Protein AF-A0A6C0AHC2-F1 (afdb_monomer_lite)

Radius of gyration: 25.34 Å; chains: 1; bounding box: 54×45×77 Å

Sequence (471 aa):
MVVLININENKRLKMTLKDWIESSYLSIENIIMNSSSDNVDKKGDDAMIDEPIGISHNCEPRLLYKLINSSKEKKNMVLTAFRVQNDARRRGNCPVNRNSICSILSKKNINNSNIGNNFYWRLLDTKFVISPEGNGIDCHRHWESLYFGAIPIVERNEEMEKKLIGLPVLYTTDYSEINETYLKNIYDKMINTEYDFSRLIIQCYPKKSMELMIRRSNHWNSRRGKSLFYKVCLDSIIPNFYKEVSLITITNSGYLPITQNCIKSIDRLHINCPLKIFSIDKMCYEKLVENKYENLEFLGNIHEKAVEYCDDNWSLVTMQKVISIRKELEKSNIVVYIDGDIVVEDSRFITYCYEKLNENKDIDMLAQREWRGDNDKNEICTGFLAIRSNEKTKKFFEFDINKKERNDQHFVNGKRHCLNIELLPEELFPNGKFYYTRSSKTKLDPYLIHFNFVKSHDKIPKMKSNNKWYL

Secondary structure (DSSP, 8-state):
------SSS----EEEHHHHHH-----GGGB-B-----GGGTS-TT---SS---B-TTS-HHHHHHHHTS-----EEEE----GGGGHHHHTT-SSSHHHHHHHHHTTT------TTHHHHHHHTEEEEE----SSSS-HHHHHHHHTT-EEEEE--HHHHHHTTTS--EEES-GGG--HHHHHHHHHHHTTSEEEGGGGBGGGS-HHHHHHHHHHHHHHHHHTTPPPSTTB-GGGTSTTHHHHEEEEEEE-TTTHHHHHHHHHHHHTT-B---EEEEESSHHHHHHHHHTT-SSEEE--SS--S---TT-TTHHHHHTHHHHHHHHHTTT-SEEEEE-TTEEE--THHHHHHHHHHHH-TT--EEEEE---STT---PEEEEEEEEE-SHHHHHHT---TTS--S-HHHHHHHHGGGS-EEEPPTTTS--HHHHHHHHTTS----SEEE--SS-HHHHHHHHHHTT----

pLDDT: mean 90.96, std 10.8, range [26.42, 98.81]

Structure (mmCIF, N/CA/C/O backbone):
data_AF-A0A6C0AHC2-F1
#
_entry.id   AF-A0A6C0AHC2-F1
#
loop_
_atom_site.group_PDB
_atom_site.id
_atom_site.type_symbol
_atom_site.label_atom_id
_atom_site.label_alt_id
_atom_site.label_comp_id
_atom_site.label_asym_id
_atom_site.label_entity_id
_atom_site.label_seq_id
_atom_site.pdbx_PDB_ins_code
_atom_site.Cartn_x
_atom_site.Cartn_y
_atom_site.Cartn_z
_atom_site.occupancy
_atom_site.B_iso_or_equiv
_atom_site.auth_seq_id
_atom_site.auth_comp_id
_atom_site.auth_asym_id
_atom_site.auth_atom_id
_atom_site.pdbx_PDB_model_num
ATOM 1 N N . MET A 1 1 ? -19.750 -8.777 -5.144 1.00 27.28 1 MET A N 1
ATOM 2 C CA . MET A 1 1 ? -19.736 -7.988 -6.399 1.00 27.28 1 MET A CA 1
ATOM 3 C C . MET A 1 1 ? -19.773 -6.528 -5.967 1.00 27.28 1 MET A C 1
ATOM 5 O O . MET A 1 1 ? -20.795 -6.080 -5.472 1.00 27.28 1 MET A O 1
ATOM 9 N N . VAL A 1 2 ? -18.616 -5.864 -5.966 1.00 30.05 2 VAL A N 1
ATOM 10 C CA . VAL A 1 2 ? -18.403 -4.558 -5.317 1.00 30.05 2 VAL A CA 1
ATOM 11 C C . VAL A 1 2 ? -19.024 -3.446 -6.172 1.00 30.05 2 VAL A C 1
ATOM 13 O O . VAL A 1 2 ? -18.619 -3.259 -7.318 1.00 30.05 2 VAL A O 1
ATOM 16 N N . VAL A 1 3 ? -20.005 -2.712 -5.637 1.00 26.98 3 VAL A N 1
ATOM 17 C CA . VAL A 1 3 ? -20.603 -1.540 -6.300 1.00 26.98 3 VAL A CA 1
ATOM 18 C C . VAL A 1 3 ? -19.912 -0.286 -5.773 1.00 26.98 3 VAL A C 1
ATOM 20 O O . VAL A 1 3 ? -20.133 0.128 -4.641 1.00 26.98 3 VAL A O 1
ATOM 23 N N . LEU A 1 4 ? -19.071 0.345 -6.594 1.00 39.69 4 LEU A N 1
ATOM 24 C CA . LEU A 1 4 ? -18.442 1.625 -6.255 1.00 39.69 4 LEU A CA 1
ATOM 25 C C . LEU A 1 4 ?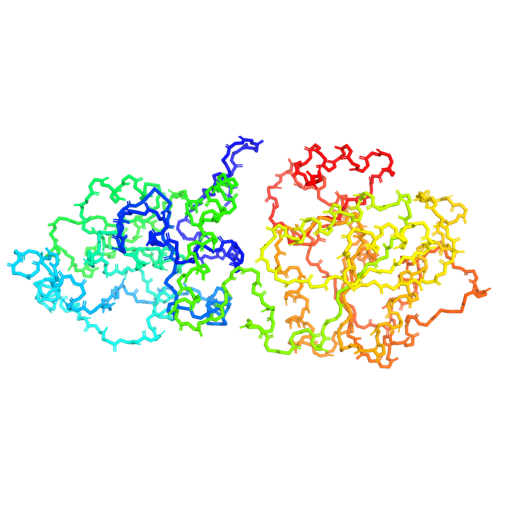 -18.765 2.661 -7.334 1.00 39.69 4 LEU A C 1
ATOM 27 O O . LEU A 1 4 ? -18.200 2.639 -8.426 1.00 39.69 4 LEU A O 1
ATOM 31 N N . ILE A 1 5 ? -19.692 3.557 -6.994 1.00 32.88 5 ILE A N 1
ATOM 32 C CA . ILE A 1 5 ? -20.244 4.627 -7.835 1.00 32.88 5 ILE A CA 1
ATOM 33 C C . ILE A 1 5 ? -19.249 5.798 -7.975 1.00 32.88 5 ILE A C 1
ATOM 35 O O . ILE A 1 5 ? -18.641 6.210 -6.993 1.00 32.88 5 ILE A O 1
ATOM 39 N N . ASN A 1 6 ? -19.142 6.287 -9.219 1.00 26.42 6 ASN A N 1
ATOM 40 C CA . ASN A 1 6 ? -18.581 7.532 -9.773 1.00 26.42 6 ASN A CA 1
ATOM 41 C C . ASN A 1 6 ? -17.333 8.190 -9.156 1.00 26.42 6 ASN A C 1
ATOM 43 O O . ASN A 1 6 ? -17.270 8.602 -8.004 1.00 26.42 6 ASN A O 1
ATOM 47 N N . ILE A 1 7 ? -16.350 8.375 -10.039 1.00 40.84 7 ILE A N 1
ATOM 48 C CA . ILE A 1 7 ? -15.059 9.016 -9.810 1.00 40.84 7 ILE A CA 1
ATOM 49 C C . ILE A 1 7 ? -15.208 10.511 -10.120 1.00 40.84 7 ILE A C 1
ATOM 51 O O . ILE A 1 7 ? -15.110 10.914 -11.273 1.00 40.84 7 ILE A O 1
ATOM 55 N N . ASN A 1 8 ? -15.494 11.309 -9.093 1.00 39.81 8 ASN A N 1
ATOM 56 C CA . ASN A 1 8 ? -14.942 12.647 -8.849 1.00 39.81 8 ASN A CA 1
ATOM 57 C C . ASN A 1 8 ? -15.518 13.154 -7.520 1.00 39.81 8 ASN A C 1
ATOM 59 O O . ASN A 1 8 ? -16.718 13.062 -7.297 1.00 39.81 8 ASN A O 1
ATOM 63 N N . GLU A 1 9 ? -14.629 13.653 -6.657 1.00 37.44 9 GLU A N 1
ATOM 64 C CA . GLU A 1 9 ? -14.895 14.130 -5.290 1.00 37.44 9 GLU A CA 1
ATOM 65 C C . GLU A 1 9 ? -15.384 13.039 -4.311 1.00 37.44 9 GLU A C 1
ATOM 67 O O . GLU A 1 9 ? -16.527 12.603 -4.316 1.00 37.44 9 GLU A O 1
ATOM 72 N N . ASN A 1 10 ? -14.482 12.622 -3.413 1.00 41.72 10 ASN A N 1
ATOM 73 C CA . ASN A 1 10 ? -14.638 11.572 -2.395 1.00 41.72 10 ASN A CA 1
ATOM 74 C C . ASN A 1 10 ? -14.690 10.135 -2.944 1.00 41.72 10 ASN A C 1
ATOM 76 O O . ASN A 1 10 ? -15.744 9.602 -3.286 1.00 41.72 10 ASN A O 1
ATOM 80 N N . LYS A 1 11 ? -13.523 9.468 -2.934 1.00 56.22 11 LYS A N 1
ATOM 81 C CA . LYS A 1 11 ? -13.379 8.009 -3.061 1.00 56.22 11 LYS A CA 1
ATOM 82 C C . LYS A 1 11 ? -14.172 7.323 -1.939 1.00 56.22 11 LYS A C 1
ATOM 84 O O . LYS A 1 11 ? -13.591 6.975 -0.923 1.00 56.22 11 LYS A O 1
ATOM 89 N N . ARG A 1 12 ? -15.484 7.140 -2.098 1.00 72.31 12 ARG A N 1
ATOM 90 C CA . ARG A 1 12 ? -16.270 6.339 -1.156 1.00 72.31 12 ARG A CA 1
ATOM 91 C C . ARG A 1 12 ? -15.852 4.882 -1.298 1.00 72.31 12 ARG A C 1
ATOM 93 O O . ARG A 1 12 ? -16.053 4.318 -2.366 1.00 72.31 12 ARG A O 1
ATOM 100 N N . LEU A 1 13 ? -15.251 4.294 -0.271 1.00 86.50 13 LEU A N 1
ATOM 101 C CA . LEU A 1 13 ? -14.849 2.895 -0.175 1.00 86.50 13 LEU A CA 1
ATOM 102 C C . LEU A 1 13 ? -15.966 2.106 0.512 1.00 86.50 13 LEU A C 1
ATOM 104 O O . LEU A 1 13 ? -15.887 1.769 1.691 1.00 86.50 13 LEU A O 1
ATOM 108 N N . LYS A 1 14 ? -17.045 1.873 -0.236 1.00 90.75 14 LYS A N 1
ATOM 109 C CA . LYS A 1 14 ? -18.226 1.153 0.238 1.00 90.75 14 LYS A CA 1
ATOM 110 C C . LYS A 1 14 ? -18.145 -0.340 -0.044 1.00 90.75 14 LYS A C 1
ATOM 112 O O . LYS A 1 14 ? -17.945 -0.735 -1.189 1.00 90.75 14 LYS A O 1
ATOM 117 N N . MET A 1 15 ? -18.305 -1.155 0.992 1.00 92.88 15 MET A N 1
ATOM 118 C CA . MET A 1 15 ? -18.360 -2.617 0.883 1.00 92.88 15 MET A CA 1
ATOM 119 C C . MET A 1 15 ? -18.954 -3.234 2.149 1.00 92.88 15 MET A C 1
ATOM 121 O O . MET A 1 15 ? -19.126 -2.543 3.157 1.00 92.88 15 MET A O 1
ATOM 125 N N . THR A 1 16 ? -19.256 -4.533 2.115 1.00 97.06 16 THR A N 1
ATOM 126 C CA . THR A 1 16 ? -19.702 -5.232 3.324 1.00 97.06 16 THR A CA 1
ATOM 127 C C . THR A 1 16 ? -18.569 -5.368 4.344 1.00 97.06 16 THR A C 1
ATOM 129 O O . THR A 1 16 ? -17.392 -5.355 3.978 1.00 97.06 16 THR A O 1
ATOM 132 N N . LEU A 1 17 ? -18.889 -5.532 5.633 1.00 97.19 17 LEU A N 1
ATOM 133 C CA . LEU A 1 17 ? -17.857 -5.835 6.637 1.00 97.19 17 LEU A CA 1
ATOM 134 C C . LEU A 1 17 ? -17.091 -7.123 6.288 1.00 97.19 17 LEU A C 1
ATOM 136 O O . LEU A 1 17 ? -15.880 -7.187 6.492 1.00 97.19 17 LEU A O 1
ATOM 140 N N . LYS A 1 18 ? -17.776 -8.126 5.729 1.00 96.44 18 LYS A N 1
ATOM 141 C CA . LYS A 1 18 ? -17.149 -9.351 5.230 1.00 96.44 18 LYS A CA 1
ATOM 142 C C . LYS A 1 18 ? -16.108 -9.051 4.152 1.00 96.44 18 LYS A C 1
ATOM 144 O O . LYS A 1 18 ? -14.958 -9.454 4.307 1.00 96.44 18 LYS A O 1
ATOM 149 N N . ASP A 1 19 ? -16.489 -8.293 3.124 1.00 93.75 19 ASP A N 1
ATOM 150 C CA . ASP A 1 19 ? -15.572 -7.915 2.044 1.00 93.75 19 ASP A CA 1
ATOM 151 C C . ASP A 1 19 ? -14.373 -7.128 2.593 1.00 93.75 19 ASP A C 1
ATOM 153 O O . ASP A 1 19 ? -13.246 -7.377 2.186 1.00 93.75 19 ASP A O 1
ATOM 157 N N . TRP A 1 20 ? -14.574 -6.230 3.565 1.00 93.69 20 TRP A N 1
ATOM 158 C CA . TRP A 1 20 ? -13.476 -5.496 4.208 1.00 93.69 20 TRP A CA 1
ATOM 159 C C . TRP A 1 20 ? -12.492 -6.417 4.943 1.00 93.69 20 TRP A C 1
ATOM 161 O O . TRP A 1 20 ? -11.275 -6.255 4.809 1.00 93.69 20 TRP A O 1
ATOM 171 N N . ILE A 1 21 ? -13.001 -7.399 5.695 1.00 94.00 21 ILE A N 1
ATOM 172 C CA . ILE A 1 21 ? -12.186 -8.403 6.400 1.00 94.00 21 ILE A CA 1
ATOM 173 C C . ILE A 1 21 ? -11.372 -9.238 5.404 1.00 94.00 21 ILE A C 1
ATOM 175 O O . ILE A 1 21 ? -10.195 -9.494 5.650 1.00 94.00 21 ILE A O 1
ATOM 179 N N . GLU A 1 22 ? -11.984 -9.639 4.292 1.00 90.69 22 GLU A N 1
ATOM 180 C CA . GLU A 1 22 ? -11.363 -10.478 3.258 1.00 90.69 22 GLU A CA 1
ATOM 181 C C . GLU A 1 22 ? -10.493 -9.670 2.276 1.00 90.69 22 GLU A C 1
ATOM 183 O O . GLU A 1 22 ? -9.705 -10.243 1.526 1.00 90.69 22 GLU A O 1
ATOM 188 N N . SER A 1 23 ? -10.603 -8.339 2.289 1.00 84.50 23 SER A N 1
ATOM 189 C CA . SER A 1 23 ? -9.882 -7.470 1.365 1.00 84.50 23 SER A CA 1
ATOM 190 C C . SER A 1 23 ? -8.397 -7.317 1.684 1.00 84.50 23 SER A C 1
ATOM 192 O O . SER A 1 23 ? -7.950 -7.337 2.835 1.00 84.50 23 SER A O 1
ATOM 194 N N . SER A 1 24 ? -7.652 -7.002 0.629 1.00 78.31 24 SER A N 1
ATOM 195 C CA . SER A 1 24 ? -6.272 -6.535 0.669 1.00 78.31 24 SER A CA 1
ATOM 196 C C . SER A 1 24 ? -6.177 -5.025 0.403 1.00 78.31 24 SER A C 1
ATOM 198 O O . SER A 1 24 ? -5.253 -4.595 -0.269 1.00 78.31 24 SER A O 1
ATOM 200 N N . TYR A 1 25 ? -7.118 -4.188 0.857 1.00 80.31 25 TYR A N 1
ATOM 201 C CA . TYR A 1 25 ? -7.061 -2.732 0.587 1.00 80.31 25 TYR A CA 1
ATOM 202 C C . TYR A 1 25 ? -5.988 -1.981 1.387 1.00 80.31 25 TYR A C 1
ATOM 204 O O . TYR A 1 25 ? -5.603 -0.865 1.035 1.00 80.31 25 TYR A O 1
ATOM 212 N N . LEU A 1 26 ? -5.534 -2.558 2.499 1.00 87.06 26 LEU A N 1
ATOM 213 C CA . LEU A 1 26 ? -4.598 -1.896 3.395 1.00 87.06 26 LEU A CA 1
ATOM 214 C C . LEU A 1 26 ? -3.159 -2.059 2.906 1.00 87.06 26 LEU A C 1
ATOM 216 O O . LEU A 1 26 ? -2.635 -3.169 2.852 1.00 87.06 26 LEU A O 1
ATOM 220 N N . SER A 1 27 ? -2.518 -0.929 2.639 1.00 87.00 27 SER A N 1
ATOM 221 C CA . SER A 1 27 ? -1.070 -0.770 2.534 1.00 87.00 27 SER A CA 1
ATOM 222 C C . SER A 1 27 ? -0.589 0.177 3.635 1.00 87.00 27 SER A C 1
ATOM 224 O O . SER A 1 27 ? -1.388 0.893 4.250 1.00 87.00 27 SER A O 1
ATOM 226 N N . ILE A 1 28 ? 0.712 0.164 3.929 1.00 86.94 28 ILE A N 1
ATOM 227 C CA . ILE A 1 28 ? 1.288 0.970 5.018 1.00 86.94 28 ILE A CA 1
ATOM 228 C C . ILE A 1 28 ? 0.981 2.454 4.822 1.00 86.94 28 ILE A C 1
ATOM 230 O O . ILE A 1 28 ? 0.568 3.123 5.764 1.00 86.94 28 ILE A O 1
ATOM 234 N N . GLU A 1 29 ? 1.116 2.954 3.601 1.00 85.94 29 GLU A N 1
ATOM 235 C CA . GLU A 1 29 ? 0.875 4.349 3.260 1.00 85.94 29 GLU A CA 1
ATOM 236 C C . GLU A 1 29 ? -0.594 4.764 3.313 1.00 85.94 29 GLU A C 1
ATOM 238 O O . GLU A 1 29 ? -0.870 5.951 3.456 1.00 85.94 29 GLU A O 1
ATOM 243 N N . ASN A 1 30 ? -1.533 3.818 3.214 1.00 88.31 30 ASN A N 1
ATOM 244 C CA . ASN A 1 30 ? -2.968 4.106 3.257 1.00 88.31 30 ASN A CA 1
ATOM 245 C C . ASN A 1 30 ? -3.496 4.248 4.694 1.00 88.31 30 ASN A C 1
ATOM 247 O O . ASN A 1 30 ? -4.567 4.823 4.904 1.00 88.31 30 ASN A O 1
ATOM 251 N N . ILE A 1 31 ? -2.762 3.733 5.683 1.00 92.38 31 ILE A N 1
ATOM 252 C CA . ILE A 1 31 ? -3.193 3.677 7.082 1.00 92.38 31 ILE A CA 1
ATOM 253 C C . ILE A 1 31 ? -2.858 4.975 7.807 1.00 92.38 31 ILE A C 1
ATOM 255 O O . ILE A 1 31 ? -1.708 5.399 7.881 1.00 92.38 31 ILE A O 1
ATOM 259 N N . ILE A 1 32 ? -3.866 5.554 8.457 1.00 95.12 32 ILE A N 1
ATOM 260 C CA . ILE A 1 32 ? -3.688 6.686 9.363 1.00 95.12 32 ILE A CA 1
ATOM 261 C C . ILE A 1 32 ? -3.041 6.189 10.659 1.00 95.12 32 ILE A C 1
ATOM 263 O O . ILE A 1 32 ? -3.611 5.371 11.386 1.00 95.12 32 ILE A O 1
ATOM 267 N N . MET A 1 33 ? -1.870 6.737 10.974 1.00 93.94 33 MET A N 1
ATOM 268 C CA . MET A 1 33 ? -1.125 6.433 12.194 1.00 93.94 33 MET A CA 1
ATOM 269 C C . MET A 1 33 ? -1.008 7.638 13.100 1.00 93.94 33 MET A C 1
ATOM 271 O O . MET A 1 33 ? -0.490 8.673 12.689 1.00 93.94 33 MET A O 1
ATOM 275 N N . ASN A 1 34 ? -1.418 7.454 14.347 1.00 93.75 34 ASN A N 1
ATOM 276 C CA . ASN A 1 34 ? -1.342 8.390 15.456 1.00 93.75 34 ASN A CA 1
ATOM 277 C C . ASN A 1 34 ? -1.392 9.870 15.059 1.00 93.75 34 ASN A C 1
ATOM 279 O O . ASN A 1 34 ? -0.434 10.623 15.241 1.00 93.75 34 ASN A O 1
ATOM 283 N N . SER A 1 35 ? -2.542 10.276 14.538 1.00 94.12 35 SER A N 1
ATOM 284 C CA . SER A 1 35 ? -2.841 11.663 14.206 1.00 94.12 35 SER A CA 1
ATOM 285 C C . SER A 1 35 ? -3.577 12.382 15.349 1.00 94.12 35 SER A C 1
ATOM 287 O O . SER A 1 35 ? -4.389 13.272 15.105 1.00 94.12 35 SER A O 1
ATOM 289 N N . SER A 1 36 ? -3.324 12.009 16.604 1.00 93.31 36 SER A N 1
ATOM 290 C CA . SER A 1 36 ? -3.867 12.729 17.763 1.00 93.31 36 SER A CA 1
ATOM 291 C C . SER A 1 36 ? -3.368 14.174 17.802 1.00 93.31 36 SER A C 1
ATOM 293 O O . SER A 1 36 ? -2.259 14.457 17.332 1.00 93.31 36 SER A O 1
ATOM 295 N N . SER A 1 37 ? -4.176 15.081 18.362 1.00 91.94 37 SER A N 1
ATOM 296 C CA . SER A 1 37 ? -3.804 16.490 18.523 1.00 91.94 37 SER A CA 1
ATOM 297 C C . SER A 1 37 ? -2.472 16.632 19.247 1.00 91.94 37 SER A C 1
ATOM 299 O O . SER A 1 37 ? -2.196 15.883 20.180 1.00 91.94 37 SER A O 1
ATOM 301 N N . ASP A 1 38 ? -1.657 17.596 18.833 1.00 83.56 38 ASP A N 1
ATOM 302 C CA . ASP A 1 38 ? -0.375 17.897 19.463 1.00 83.56 38 ASP A CA 1
ATOM 303 C C . ASP A 1 38 ? -0.270 19.365 19.902 1.00 83.56 38 ASP A C 1
ATOM 305 O O . ASP A 1 38 ? -1.200 20.167 19.771 1.00 83.56 38 ASP A O 1
ATOM 309 N N . ASN A 1 39 ? 0.892 19.736 20.439 1.00 77.44 39 ASN A N 1
ATOM 310 C CA . ASN A 1 39 ? 1.149 21.085 20.946 1.00 77.44 39 ASN A CA 1
ATOM 311 C C . ASN A 1 39 ? 1.021 22.182 19.875 1.00 77.44 39 ASN A C 1
ATOM 313 O O . ASN A 1 39 ? 0.770 23.338 20.214 1.00 77.44 39 ASN A O 1
ATOM 317 N N . VAL A 1 40 ? 1.173 21.846 18.590 1.00 80.44 40 VAL A N 1
ATOM 318 C CA . VAL A 1 40 ? 1.012 22.809 17.490 1.00 80.44 40 VAL A CA 1
ATOM 319 C C . VAL A 1 40 ? -0.468 23.109 17.253 1.00 80.44 40 VAL A C 1
ATOM 321 O O . VAL A 1 40 ? -0.813 24.231 16.888 1.00 80.44 40 VAL A O 1
ATOM 324 N N . ASP A 1 41 ? -1.354 22.150 17.532 1.00 79.38 41 ASP A N 1
ATOM 325 C CA . ASP A 1 41 ? -2.801 22.323 17.389 1.00 79.38 41 ASP A CA 1
ATOM 326 C C . ASP A 1 41 ? -3.413 23.223 18.479 1.00 79.38 41 ASP A C 1
ATOM 328 O O . ASP A 1 41 ? -4.564 23.637 18.349 1.00 79.38 41 ASP A O 1
ATOM 332 N N . LYS A 1 42 ? -2.669 23.533 19.555 1.00 74.69 42 LYS A N 1
ATOM 333 C CA . LYS A 1 42 ? -3.105 24.346 20.715 1.00 74.69 42 LYS A CA 1
ATOM 334 C C . LYS A 1 42 ? -4.377 23.842 21.421 1.00 74.69 42 LYS A C 1
ATOM 336 O O . LYS A 1 42 ? -4.987 24.585 22.184 1.00 74.69 42 LYS A O 1
ATOM 341 N N . LYS A 1 43 ? -4.770 22.585 21.192 1.00 70.75 43 LYS A N 1
ATOM 342 C CA . LYS A 1 43 ? -5.940 21.944 21.820 1.00 70.75 43 LYS A CA 1
ATOM 343 C C . LYS A 1 43 ? -5.581 21.046 23.016 1.00 70.75 43 LYS A C 1
ATOM 345 O O . LYS A 1 43 ? -6.474 20.651 23.754 1.00 70.75 43 LYS A O 1
ATOM 350 N N . GLY A 1 44 ? -4.288 20.786 23.241 1.00 75.31 44 GLY A N 1
ATOM 351 C CA . GLY A 1 44 ? -3.787 19.848 24.251 1.00 75.31 44 GLY A CA 1
ATOM 352 C C . GLY A 1 44 ? -3.696 18.408 23.733 1.00 75.31 44 GLY A C 1
ATOM 353 O O . GLY A 1 44 ? -4.286 18.071 22.705 1.00 75.31 44 GLY A O 1
ATOM 354 N N . ASP A 1 45 ? -2.935 17.573 24.442 1.00 77.19 45 ASP A N 1
ATOM 355 C CA . ASP A 1 45 ? -2.851 16.131 24.181 1.00 77.19 45 ASP A CA 1
ATOM 356 C C . ASP A 1 45 ? -4.249 15.496 24.409 1.00 77.19 45 ASP A C 1
ATOM 358 O O . ASP A 1 45 ? -4.935 15.851 25.368 1.00 77.19 45 ASP A O 1
ATOM 362 N N . ASP A 1 46 ? -4.671 14.568 23.542 1.00 83.38 46 ASP A N 1
ATOM 363 C CA . ASP A 1 46 ? -5.954 13.828 23.605 1.00 83.38 46 ASP A CA 1
ATOM 364 C C . ASP A 1 46 ? -7.244 14.646 23.340 1.00 83.38 46 ASP A C 1
ATOM 366 O O . ASP A 1 46 ? -8.354 14.182 23.626 1.00 83.38 46 ASP A O 1
ATOM 370 N N . ALA A 1 47 ? -7.132 15.850 22.772 1.00 88.12 47 ALA A N 1
ATOM 371 C CA . ALA A 1 47 ? -8.290 16.663 22.409 1.00 88.12 47 ALA A CA 1
ATOM 372 C C . ALA A 1 47 ? -9.022 16.132 21.168 1.00 88.12 47 ALA A C 1
ATOM 374 O O . ALA A 1 47 ? -8.418 15.593 20.237 1.00 88.12 47 ALA A O 1
ATOM 375 N N . MET A 1 48 ? -10.339 16.350 21.125 1.00 89.75 48 MET A N 1
ATOM 376 C CA . MET A 1 48 ? -11.144 15.994 19.962 1.00 89.75 48 MET A CA 1
ATOM 377 C C . MET A 1 48 ? -10.762 16.867 18.757 1.00 89.75 48 MET A C 1
ATOM 379 O O . MET A 1 48 ? -10.660 18.098 18.827 1.00 89.75 48 MET A O 1
ATOM 383 N N . ILE A 1 49 ? -10.535 16.197 17.635 1.00 92.31 49 ILE A N 1
ATOM 384 C CA . ILE A 1 49 ? -10.214 16.782 16.332 1.00 92.31 49 ILE A CA 1
ATOM 385 C C . ILE A 1 49 ? -11.092 16.139 15.261 1.00 92.31 49 ILE A C 1
ATOM 387 O O . ILE A 1 49 ? -11.655 15.067 15.490 1.00 92.31 49 ILE A O 1
ATOM 391 N N . ASP A 1 50 ? -11.175 16.760 14.090 1.00 90.56 50 ASP A N 1
ATOM 392 C CA . ASP A 1 50 ? -12.043 16.278 13.015 1.00 90.56 50 ASP A CA 1
ATOM 393 C C . ASP A 1 50 ? -11.448 15.043 12.321 1.00 90.56 50 ASP A C 1
ATOM 395 O O . ASP A 1 50 ? -12.167 14.086 12.020 1.00 90.56 50 ASP A O 1
ATOM 399 N N . GLU A 1 51 ? -10.126 15.022 12.101 1.00 93.88 51 GLU A N 1
ATOM 400 C CA . GLU A 1 51 ? -9.454 13.891 11.457 1.00 93.88 51 GLU A CA 1
ATOM 401 C C . GLU A 1 51 ? -9.384 12.652 12.368 1.00 93.88 51 GLU A C 1
ATOM 403 O O . GLU A 1 51 ? -9.207 12.785 13.584 1.00 93.88 51 GLU A O 1
ATOM 408 N N . PRO A 1 52 ? -9.472 11.431 11.809 1.00 95.56 52 PRO A N 1
ATOM 409 C CA . PRO A 1 52 ? -9.178 10.203 12.541 1.00 95.56 52 PRO A CA 1
ATOM 410 C C . PRO A 1 52 ? -7.810 10.240 13.214 1.00 95.56 52 PRO A C 1
ATOM 412 O O . PRO A 1 52 ? -6.827 10.662 12.609 1.00 95.56 52 PRO A O 1
ATOM 415 N N . ILE A 1 53 ? -7.717 9.712 14.434 1.00 95.69 53 ILE A N 1
ATOM 416 C CA . ILE A 1 53 ? -6.418 9.565 15.107 1.00 95.69 53 ILE A CA 1
ATOM 417 C C . ILE A 1 53 ? -5.695 8.271 14.720 1.00 95.69 53 ILE A C 1
ATOM 419 O O . ILE A 1 53 ? -4.479 8.182 14.884 1.00 95.69 53 ILE A O 1
ATOM 423 N N . GLY A 1 54 ? -6.411 7.289 14.167 1.00 96.31 54 GLY A N 1
ATOM 424 C CA . GLY A 1 54 ? -5.816 6.092 13.579 1.00 96.31 54 GLY A CA 1
ATOM 425 C C . GLY A 1 54 ? -5.150 5.148 14.586 1.00 96.31 54 GLY A C 1
ATOM 426 O O . GLY A 1 54 ? -5.443 5.185 15.783 1.00 96.31 54 GLY A O 1
ATOM 427 N N . ILE A 1 55 ? -4.256 4.288 14.097 1.00 95.75 55 ILE A N 1
ATOM 428 C CA . ILE A 1 55 ? -3.542 3.296 14.918 1.00 95.75 55 ILE A CA 1
ATOM 429 C C . ILE A 1 55 ? -2.486 3.986 15.787 1.00 95.75 55 ILE A C 1
ATOM 431 O O . ILE A 1 55 ? -1.794 4.902 15.342 1.00 95.75 55 ILE A O 1
ATOM 435 N N . SER A 1 56 ? -2.346 3.557 17.041 1.00 93.56 56 SER A N 1
ATOM 436 C CA . SER A 1 56 ? -1.383 4.139 17.972 1.00 93.56 56 SER A CA 1
ATOM 437 C C . SER A 1 56 ? 0.068 3.978 17.498 1.00 93.56 56 SER A C 1
ATOM 439 O O . SER A 1 56 ? 0.451 2.954 16.937 1.00 93.56 56 SER A O 1
ATOM 441 N N . HIS A 1 57 ? 0.933 4.930 17.868 1.00 90.62 57 HIS A N 1
ATOM 442 C CA . HIS A 1 57 ? 2.392 4.820 17.713 1.00 90.62 57 HIS A CA 1
ATOM 443 C C . HIS A 1 57 ? 2.997 3.630 18.482 1.00 90.62 57 HIS A C 1
ATOM 445 O O . HIS A 1 57 ? 4.183 3.341 18.358 1.00 90.62 57 HIS A O 1
ATOM 451 N N . ASN A 1 58 ? 2.215 2.944 19.321 1.00 90.81 58 ASN A N 1
ATOM 452 C CA . ASN A 1 58 ? 2.616 1.685 19.944 1.00 90.81 58 ASN A CA 1
ATOM 453 C C . ASN A 1 58 ? 2.694 0.520 18.943 1.00 90.81 58 ASN A C 1
ATOM 455 O O . ASN A 1 58 ? 3.395 -0.450 19.223 1.00 90.81 58 ASN A O 1
ATOM 459 N N . CYS A 1 59 ? 2.001 0.596 17.803 1.00 91.88 59 CYS A N 1
ATOM 460 C CA . CYS A 1 59 ? 2.159 -0.366 16.719 1.00 91.88 59 CYS A CA 1
ATOM 461 C C . CYS A 1 59 ? 3.361 0.035 15.858 1.00 91.88 59 CYS A C 1
ATOM 463 O O . CYS A 1 59 ? 3.275 0.960 15.055 1.00 91.88 59 CYS A O 1
ATOM 465 N N . GLU A 1 60 ? 4.484 -0.661 16.023 1.00 88.88 60 GLU A N 1
ATOM 466 C CA . GLU A 1 60 ? 5.668 -0.434 15.189 1.00 88.88 60 GLU A CA 1
ATOM 467 C C . GLU A 1 60 ? 5.359 -0.707 13.701 1.00 88.88 60 GLU A C 1
ATOM 469 O O . GLU A 1 60 ? 4.636 -1.670 13.412 1.00 88.88 60 GLU A O 1
ATOM 474 N N . PRO A 1 61 ? 5.944 0.045 12.744 1.00 89.31 61 PRO A N 1
ATOM 475 C CA . PRO A 1 61 ? 5.707 -0.149 11.308 1.00 89.31 61 PRO A CA 1
ATOM 476 C C . PRO A 1 61 ? 5.900 -1.600 10.849 1.00 89.31 61 PRO A C 1
ATOM 478 O O . PRO A 1 61 ? 5.075 -2.147 10.122 1.00 89.31 61 PRO A O 1
ATOM 481 N N . ARG A 1 62 ? 6.951 -2.268 11.344 1.00 90.69 62 ARG A N 1
ATOM 482 C CA . ARG A 1 62 ? 7.233 -3.679 11.041 1.00 90.69 62 ARG A CA 1
ATOM 483 C C . ARG A 1 62 ? 6.149 -4.632 11.532 1.00 90.69 62 ARG A C 1
ATOM 485 O O . ARG A 1 62 ? 5.864 -5.631 10.878 1.00 90.69 62 ARG A O 1
ATOM 492 N N . LEU A 1 63 ? 5.585 -4.368 12.711 1.00 92.06 63 LEU A N 1
ATOM 493 C CA . LEU A 1 63 ? 4.488 -5.173 13.239 1.00 92.06 63 LEU A CA 1
ATOM 494 C C . LEU A 1 63 ? 3.231 -4.937 12.403 1.00 92.06 63 LEU A C 1
ATOM 496 O O . LEU A 1 63 ? 2.599 -5.906 11.997 1.00 92.06 63 LEU A O 1
ATOM 500 N N . LEU A 1 64 ? 2.920 -3.677 12.088 1.00 92.62 64 LEU A N 1
ATOM 501 C CA . LEU A 1 64 ? 1.779 -3.339 11.243 1.00 92.62 64 LEU A CA 1
ATOM 502 C C . LEU A 1 64 ? 1.861 -4.029 9.880 1.00 92.62 64 LEU A C 1
ATOM 504 O O . LEU A 1 64 ? 0.889 -4.650 9.465 1.00 92.62 64 LEU A O 1
ATOM 508 N N . TYR A 1 65 ? 3.032 -3.992 9.240 1.00 92.31 65 TYR A N 1
ATOM 509 C CA . TYR A 1 65 ? 3.277 -4.656 7.961 1.00 92.31 65 TYR A CA 1
ATOM 510 C C . TYR A 1 65 ? 2.959 -6.157 8.015 1.00 92.31 65 TYR A C 1
ATOM 512 O O . TYR A 1 65 ? 2.289 -6.696 7.140 1.00 92.31 65 TYR A O 1
ATOM 520 N N . LYS A 1 66 ? 3.359 -6.842 9.093 1.00 92.44 66 LYS A N 1
ATOM 521 C CA . LYS A 1 66 ? 3.002 -8.255 9.293 1.00 92.44 66 LYS A CA 1
ATOM 522 C C . LYS A 1 66 ? 1.499 -8.455 9.486 1.00 92.44 66 LYS A C 1
ATOM 524 O O . LYS A 1 66 ? 0.941 -9.406 8.949 1.00 92.44 66 LYS A O 1
ATOM 529 N N . LEU A 1 67 ? 0.850 -7.586 10.261 1.00 93.31 67 LEU A N 1
ATOM 530 C CA . LEU A 1 67 ? -0.571 -7.708 10.591 1.00 93.31 67 LEU A CA 1
ATOM 531 C C . LEU A 1 67 ? -1.471 -7.504 9.366 1.00 93.31 67 LEU A C 1
ATOM 533 O O . LEU A 1 67 ? -2.417 -8.264 9.191 1.00 93.31 67 LEU A O 1
ATOM 537 N N . ILE A 1 68 ? -1.183 -6.513 8.514 1.00 91.12 68 ILE A N 1
ATOM 538 C CA . ILE A 1 68 ? -1.999 -6.238 7.315 1.00 91.12 68 ILE A CA 1
ATOM 539 C C . ILE A 1 68 ? -1.925 -7.369 6.283 1.00 91.12 68 ILE A C 1
ATOM 541 O O . ILE A 1 68 ? -2.899 -7.596 5.574 1.00 91.12 68 ILE A O 1
ATOM 545 N N . ASN A 1 69 ? -0.810 -8.105 6.262 1.00 88.69 69 ASN A N 1
ATOM 546 C CA . ASN A 1 69 ? -0.584 -9.263 5.394 1.00 88.69 69 ASN A CA 1
ATOM 547 C C . ASN A 1 69 ? -1.030 -10.595 6.031 1.00 88.69 69 ASN A C 1
ATOM 549 O O . ASN A 1 69 ? -0.889 -11.653 5.423 1.00 88.69 69 ASN A O 1
ATOM 553 N N . SER A 1 70 ? -1.548 -10.572 7.262 1.00 91.31 70 SER A N 1
ATOM 554 C CA . SER A 1 70 ? -2.004 -11.773 7.968 1.00 91.31 70 SER A CA 1
ATOM 555 C C . SER A 1 70 ? -3.485 -12.059 7.715 1.00 91.31 70 SER A C 1
ATOM 557 O O . SER A 1 70 ? -4.294 -11.148 7.539 1.00 91.31 70 SER A O 1
ATOM 559 N N . SER A 1 71 ? -3.861 -13.340 7.774 1.00 89.00 71 SER A N 1
ATOM 560 C CA . SER A 1 71 ? -5.268 -13.757 7.727 1.00 89.00 71 SER A CA 1
ATOM 561 C C . SER A 1 71 ? -6.071 -13.155 8.888 1.00 89.00 71 SER A C 1
ATOM 563 O O . SER A 1 71 ? -5.613 -13.132 10.033 1.00 89.00 71 SER A O 1
ATOM 565 N N . LYS A 1 72 ? -7.296 -12.705 8.595 1.00 89.62 72 LYS A N 1
ATOM 566 C CA . LYS A 1 72 ? -8.230 -12.083 9.552 1.00 89.62 72 LYS A CA 1
ATOM 567 C C . LYS A 1 72 ? -9.385 -13.017 9.933 1.00 89.62 72 LYS A C 1
ATOM 569 O O . LYS A 1 72 ? -10.534 -12.592 10.047 1.00 89.62 72 LYS A O 1
ATOM 574 N N . GLU A 1 73 ? -9.099 -14.306 10.101 1.00 92.50 73 GLU A N 1
ATOM 575 C CA . GLU A 1 73 ? -10.102 -15.312 10.462 1.00 92.50 73 GLU A CA 1
ATOM 576 C C . GLU A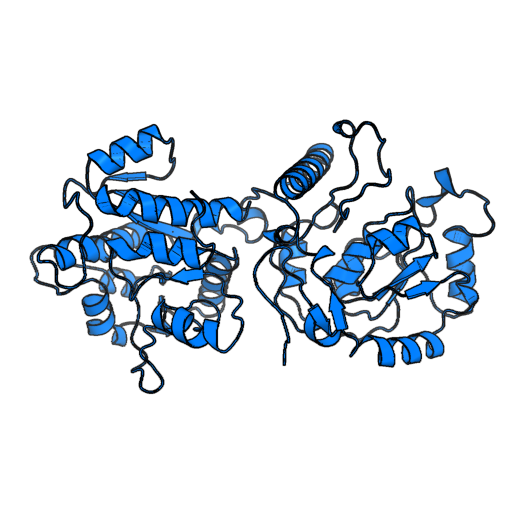 1 73 ? -10.697 -15.042 11.862 1.00 92.50 73 GLU A C 1
ATOM 578 O O . GLU A 1 73 ? -10.022 -15.168 12.886 1.00 92.50 73 GLU A O 1
ATOM 583 N N . LYS A 1 74 ? -11.985 -14.675 11.920 1.00 95.06 74 LYS A N 1
ATOM 584 C CA . LYS A 1 74 ? -12.668 -14.226 13.146 1.00 95.06 74 LYS A CA 1
ATOM 585 C C . LYS A 1 74 ? -13.139 -15.387 14.032 1.00 95.06 74 LYS A C 1
ATOM 587 O O . LYS A 1 74 ? -14.285 -15.826 13.933 1.00 95.06 74 LYS A O 1
ATOM 592 N N . LYS A 1 75 ? -12.267 -15.844 14.936 1.00 95.88 75 LYS A N 1
ATOM 593 C CA . LYS A 1 75 ? -12.501 -16.981 15.853 1.00 95.88 75 LYS A CA 1
ATOM 594 C C . LYS A 1 75 ? -13.163 -16.593 17.172 1.00 95.88 75 LYS A C 1
ATOM 596 O O . LYS A 1 75 ? -13.978 -17.345 17.695 1.00 95.88 75 LYS A O 1
ATOM 601 N N . ASN A 1 76 ? -12.830 -15.428 17.716 1.00 97.12 76 ASN A N 1
ATOM 602 C CA . ASN A 1 76 ? -13.256 -15.010 19.049 1.00 97.12 76 ASN A CA 1
ATOM 603 C C . ASN A 1 76 ? -14.407 -14.008 18.973 1.00 97.12 76 ASN A C 1
ATOM 605 O O . ASN A 1 76 ? -14.430 -13.135 18.103 1.00 97.12 76 ASN A O 1
ATOM 609 N N . MET A 1 77 ? -15.353 -14.101 19.910 1.00 97.94 77 MET A N 1
ATOM 610 C CA . MET A 1 77 ? -16.519 -13.217 19.922 1.00 97.94 77 MET A CA 1
ATOM 611 C C . MET A 1 77 ? -16.159 -11.791 20.349 1.00 97.94 77 MET A C 1
ATOM 613 O O . MET A 1 77 ? -16.490 -10.838 19.650 1.00 97.94 77 MET A O 1
ATOM 617 N N . VAL A 1 78 ? -15.479 -11.629 21.482 1.00 98.25 78 VAL A N 1
ATOM 618 C CA . VAL A 1 78 ? -15.229 -10.310 22.071 1.00 98.25 78 VAL A CA 1
ATOM 619 C C . VAL A 1 78 ? -13.872 -10.250 22.759 1.00 98.25 78 VAL A C 1
ATOM 621 O O . VAL A 1 78 ? -13.450 -11.208 23.404 1.00 98.25 78 VAL A O 1
ATOM 624 N N . LEU A 1 79 ? -13.197 -9.110 22.624 1.00 97.94 79 LEU A N 1
ATOM 625 C CA . LEU A 1 79 ? -11.941 -8.795 23.292 1.00 97.94 79 LEU A CA 1
ATOM 626 C C . LEU A 1 79 ? -12.127 -7.593 24.215 1.00 97.94 79 LEU A C 1
ATOM 628 O O . LEU A 1 79 ? -12.576 -6.527 23.792 1.00 97.94 79 LEU A O 1
ATOM 632 N N . THR A 1 80 ? -11.664 -7.745 25.451 1.00 97.00 80 THR A N 1
ATOM 633 C CA . THR A 1 80 ? -11.562 -6.664 26.432 1.00 97.00 80 THR A CA 1
ATOM 634 C C . THR A 1 80 ? -10.102 -6.544 26.838 1.00 97.00 80 THR A C 1
ATOM 636 O O . THR A 1 80 ? -9.565 -7.426 27.504 1.00 97.00 80 THR A O 1
ATOM 639 N N . ALA A 1 81 ? -9.432 -5.486 26.379 1.00 95.19 81 ALA A N 1
ATOM 640 C CA . ALA A 1 81 ? -8.010 -5.275 26.635 1.00 95.19 81 ALA A CA 1
ATOM 641 C C . ALA A 1 81 ? -7.700 -3.786 26.807 1.00 95.19 81 ALA A C 1
ATOM 643 O O . ALA A 1 81 ? -7.355 -3.070 25.859 1.00 95.19 81 ALA A O 1
ATOM 644 N N . PHE A 1 82 ? -7.850 -3.292 28.036 1.00 93.31 82 PHE A N 1
ATOM 645 C CA . PHE A 1 82 ? -7.563 -1.899 28.360 1.00 93.31 82 PHE A CA 1
ATOM 646 C C . PHE A 1 82 ? -7.052 -1.681 29.777 1.00 93.31 82 PHE A C 1
ATOM 648 O O . PHE A 1 82 ? -7.371 -2.413 30.709 1.00 93.31 82 PHE A O 1
ATOM 655 N N . ARG A 1 83 ? -6.266 -0.614 29.944 1.00 92.12 83 ARG A N 1
ATOM 656 C CA . ARG A 1 83 ? -5.837 -0.139 31.261 1.00 92.12 83 ARG A CA 1
ATOM 657 C C . ARG A 1 83 ? -6.957 0.669 31.899 1.00 92.12 83 ARG A C 1
ATOM 659 O O . ARG A 1 83 ? -7.434 1.630 31.287 1.00 92.12 83 ARG A O 1
ATOM 666 N N . VAL A 1 84 ? -7.348 0.277 33.109 1.00 92.00 84 VAL A N 1
ATOM 667 C CA . VAL A 1 84 ? -8.418 0.925 33.883 1.00 92.00 84 VAL A CA 1
ATOM 668 C C . VAL A 1 84 ? -8.021 2.300 34.415 1.00 92.00 84 VAL A C 1
ATOM 670 O O . VAL A 1 84 ? -8.887 3.087 34.746 1.00 92.00 84 VAL A O 1
ATOM 673 N N . GLN A 1 85 ? -6.725 2.618 34.463 1.00 90.88 85 GLN A N 1
ATOM 674 C CA . GLN A 1 85 ? -6.229 3.915 34.935 1.00 90.88 85 GLN A CA 1
ATOM 675 C C . GLN A 1 85 ? -6.282 5.010 33.858 1.00 90.88 85 GLN A C 1
ATOM 677 O O . GLN A 1 85 ? -6.178 6.191 34.173 1.00 90.88 85 GLN A O 1
ATOM 682 N N . ASN A 1 86 ? -6.425 4.637 32.582 1.00 89.19 86 ASN A N 1
ATOM 683 C CA . ASN A 1 86 ? -6.304 5.561 31.450 1.00 89.19 86 ASN A CA 1
ATOM 684 C C . ASN A 1 86 ? -7.472 6.547 31.314 1.00 89.19 86 ASN A C 1
ATOM 686 O O . ASN A 1 86 ? -7.434 7.369 30.417 1.00 89.19 86 ASN A O 1
ATOM 690 N N . ASP A 1 87 ? -8.529 6.452 32.110 1.00 91.94 87 ASP A N 1
ATOM 691 C CA . ASP A 1 87 ? -9.584 7.465 32.182 1.00 91.94 87 ASP A CA 1
ATOM 692 C C . ASP A 1 87 ? -9.682 8.088 33.579 1.00 91.94 87 ASP A C 1
ATOM 694 O O . ASP A 1 87 ? -10.526 8.950 33.793 1.00 91.94 87 ASP A O 1
ATOM 698 N N . ALA A 1 88 ? -8.800 7.726 34.520 1.00 90.00 88 ALA A N 1
ATOM 699 C CA . ALA A 1 88 ? -8.883 8.167 35.911 1.00 90.00 88 ALA A CA 1
ATOM 700 C C . ALA A 1 88 ? -8.838 9.698 36.048 1.00 90.00 88 ALA A C 1
ATOM 702 O O . ALA A 1 88 ? -9.569 10.262 36.856 1.00 90.00 88 ALA A O 1
ATOM 703 N N . ARG A 1 89 ? -8.045 10.384 35.213 1.00 87.88 89 ARG A N 1
ATOM 704 C CA . ARG A 1 89 ? -7.959 11.855 35.211 1.00 87.88 89 ARG A CA 1
ATOM 705 C C . ARG A 1 89 ? -9.278 12.528 34.816 1.00 87.88 89 ARG A C 1
ATOM 707 O O . ARG A 1 89 ? -9.584 13.589 35.345 1.00 87.88 89 ARG A O 1
ATOM 714 N N . ARG A 1 90 ? -10.020 11.947 33.868 1.00 89.31 90 ARG A N 1
ATOM 715 C CA . ARG A 1 90 ? -11.242 12.547 33.305 1.00 89.31 90 ARG A CA 1
ATOM 716 C C . ARG A 1 90 ? -12.510 12.031 33.981 1.00 89.31 90 ARG A C 1
ATOM 718 O O . ARG A 1 90 ? -13.439 12.798 34.187 1.00 89.31 90 ARG A O 1
ATOM 725 N N . ARG A 1 91 ? -12.545 10.737 34.302 1.00 90.38 91 ARG A N 1
ATOM 726 C CA . ARG A 1 91 ? -13.726 10.021 34.791 1.00 90.38 91 ARG A CA 1
ATOM 727 C C . ARG A 1 91 ? -13.596 9.492 36.210 1.00 90.38 91 ARG A C 1
ATOM 729 O O . ARG A 1 91 ? -14.626 9.165 36.766 1.00 90.38 91 ARG A O 1
ATOM 736 N N . GLY A 1 92 ? -12.406 9.431 36.813 1.00 87.94 92 GLY A N 1
ATOM 737 C CA . GLY A 1 92 ? -12.192 9.098 38.234 1.00 87.94 92 GLY A CA 1
ATOM 738 C C . GLY A 1 92 ? -13.246 8.167 38.853 1.00 87.94 92 GLY A C 1
ATOM 739 O O . GLY A 1 92 ? -13.320 6.991 38.508 1.00 87.94 92 GLY A O 1
ATOM 740 N N . ASN A 1 93 ? -14.087 8.734 39.728 1.00 88.31 93 ASN A N 1
ATOM 741 C CA . ASN A 1 93 ? -15.172 8.040 40.436 1.00 88.31 93 ASN A CA 1
ATOM 742 C C . ASN A 1 93 ? -16.566 8.220 39.796 1.00 88.31 93 ASN A C 1
ATOM 744 O O . ASN A 1 93 ? -17.577 7.959 40.447 1.00 88.31 93 ASN A O 1
ATOM 748 N N . CYS A 1 94 ? -16.656 8.687 38.548 1.00 90.12 94 CYS A N 1
ATOM 749 C CA . CYS A 1 94 ? -17.916 8.756 37.811 1.00 90.12 94 CYS A CA 1
ATOM 750 C C . CYS A 1 94 ? -18.582 7.368 37.761 1.00 90.12 94 CYS A C 1
ATOM 752 O O . CYS A 1 94 ? -17.867 6.363 37.695 1.00 90.12 94 CYS A O 1
ATOM 754 N N . PRO A 1 95 ? -19.928 7.290 37.734 1.00 88.88 95 PRO A N 1
ATOM 755 C CA . PRO A 1 95 ? -20.649 6.012 37.732 1.00 88.88 95 PRO A CA 1
ATOM 756 C C . PRO A 1 95 ? -20.208 5.069 36.603 1.00 88.88 95 PRO A C 1
ATOM 758 O O . PRO A 1 95 ? -20.039 3.863 36.800 1.00 88.88 95 PRO A O 1
ATOM 761 N N . VAL A 1 96 ? -19.955 5.639 35.424 1.00 91.00 96 VAL A N 1
ATOM 762 C CA . VAL A 1 96 ? -19.392 4.938 34.272 1.00 91.00 96 VAL A CA 1
ATOM 763 C C . VAL A 1 96 ? -17.930 5.349 34.116 1.00 91.00 96 VAL A C 1
ATOM 765 O O . VAL A 1 96 ? -17.613 6.494 33.800 1.00 91.00 96 VAL A O 1
ATOM 768 N N . ASN A 1 97 ? -17.037 4.398 34.366 1.00 94.62 97 ASN A N 1
ATOM 769 C CA . ASN A 1 97 ? -15.603 4.501 34.134 1.00 94.62 97 ASN A CA 1
ATOM 770 C C . ASN A 1 97 ? -15.061 3.110 33.768 1.00 94.62 97 ASN A C 1
ATOM 772 O O . ASN A 1 97 ? -15.754 2.098 33.891 1.00 94.62 97 ASN A O 1
ATOM 776 N N . ARG A 1 98 ? -13.805 3.019 33.330 1.00 95.00 98 ARG A N 1
ATOM 777 C CA . ARG A 1 98 ? -13.213 1.742 32.901 1.00 95.00 98 ARG A CA 1
ATOM 778 C C . ARG A 1 98 ? -13.237 0.655 33.977 1.00 95.00 98 ARG A C 1
ATOM 780 O O . ARG A 1 98 ? -13.363 -0.519 33.634 1.00 95.00 98 ARG A O 1
ATOM 787 N N . ASN A 1 99 ? -13.130 1.013 35.255 1.00 95.06 99 ASN A N 1
ATOM 788 C CA . ASN A 1 99 ? -13.180 0.047 36.350 1.00 95.06 99 ASN A CA 1
ATOM 789 C C . ASN A 1 99 ? -14.598 -0.509 36.571 1.00 95.06 99 ASN A C 1
ATOM 791 O O . ASN A 1 99 ? -14.768 -1.724 36.717 1.00 95.06 99 ASN A O 1
ATOM 795 N N . SER A 1 100 ? -15.621 0.353 36.548 1.00 95.62 100 SER A N 1
ATOM 796 C CA . SER A 1 100 ? -17.015 -0.094 36.659 1.00 95.62 100 SER A CA 1
ATOM 797 C C . SER A 1 100 ? -17.433 -0.930 35.447 1.00 95.62 100 SER A C 1
ATOM 799 O O . SER A 1 100 ? -18.036 -1.988 35.622 1.00 95.62 100 SER A O 1
ATOM 801 N N . ILE A 1 101 ? -16.997 -0.557 34.240 1.00 96.38 101 ILE A N 1
ATOM 802 C CA . ILE A 1 101 ? -17.217 -1.330 33.007 1.00 96.38 101 ILE A CA 1
ATOM 803 C C . ILE A 1 101 ? -16.577 -2.721 33.098 1.00 96.38 101 ILE A C 1
ATOM 805 O O . ILE A 1 101 ? -17.252 -3.717 32.839 1.00 96.38 101 ILE A O 1
ATOM 809 N N . CYS A 1 102 ? -15.314 -2.823 33.532 1.00 95.88 102 CYS A N 1
ATOM 810 C CA . CYS A 1 102 ? -14.659 -4.118 33.771 1.00 95.88 102 CYS A CA 1
ATOM 811 C C . CYS A 1 102 ? -15.465 -5.005 34.729 1.00 95.88 102 CYS A C 1
ATOM 813 O O . CYS A 1 102 ? -15.606 -6.202 34.492 1.00 95.88 102 CYS A O 1
ATOM 815 N N . SER A 1 103 ? -16.004 -4.412 35.795 1.00 96.12 103 SER A N 1
ATOM 816 C CA . SER A 1 103 ? -16.772 -5.123 36.822 1.00 96.12 103 SER A CA 1
ATOM 817 C C . SER A 1 103 ? -18.161 -5.562 36.337 1.00 96.12 103 SER A C 1
ATOM 819 O O . SER A 1 103 ? -18.682 -6.575 36.796 1.00 96.12 103 SER A O 1
ATOM 821 N N . ILE A 1 104 ? -18.786 -4.810 35.428 1.00 97.12 104 ILE A N 1
ATOM 822 C CA . ILE A 1 104 ? -20.050 -5.194 34.782 1.00 97.12 104 ILE A CA 1
ATOM 823 C C . ILE A 1 104 ? -19.817 -6.356 33.810 1.00 97.12 104 ILE A C 1
ATOM 825 O O . ILE A 1 104 ? -20.538 -7.352 33.855 1.00 97.12 104 ILE A O 1
ATOM 829 N N . LEU A 1 105 ? -18.787 -6.253 32.970 1.00 97.44 105 LEU A N 1
ATOM 830 C CA . LEU A 1 105 ? -18.472 -7.257 31.953 1.00 97.44 105 LEU A CA 1
ATOM 831 C C . LEU A 1 105 ? -17.986 -8.581 32.558 1.00 97.44 105 LEU A C 1
ATOM 833 O O . LEU A 1 105 ? -18.354 -9.646 32.062 1.00 97.44 105 LEU A O 1
ATOM 837 N N . SER A 1 106 ? -17.241 -8.548 33.668 1.00 96.94 106 SER A N 1
ATOM 838 C CA . SER A 1 106 ? -16.800 -9.775 34.347 1.00 96.94 106 SER A CA 1
ATOM 839 C C . SER A 1 106 ? -17.978 -10.613 34.858 1.00 96.94 106 SER A C 1
ATOM 841 O O . SER A 1 106 ? -17.952 -11.836 34.737 1.00 96.94 106 SER A O 1
ATOM 843 N N . LYS A 1 107 ? -19.071 -9.977 35.309 1.00 97.19 107 LYS A N 1
ATOM 844 C CA . LYS A 1 107 ? -20.331 -10.662 35.675 1.00 97.19 107 LYS A CA 1
ATOM 845 C C . LYS A 1 107 ? -21.004 -11.365 34.490 1.00 97.19 107 LYS A C 1
ATOM 847 O O . LYS A 1 107 ? -21.883 -12.196 34.693 1.00 97.19 107 LYS A O 1
ATOM 852 N N . LYS A 1 108 ? -20.615 -11.026 33.258 1.00 96.44 108 LYS A N 1
ATOM 853 C CA . LYS A 1 108 ? -21.066 -11.648 32.004 1.00 96.44 108 LYS A CA 1
ATOM 854 C C . LYS A 1 108 ? -20.016 -12.596 31.412 1.00 96.44 108 LYS A C 1
ATOM 856 O O . LYS A 1 108 ? -20.128 -12.961 30.247 1.00 96.44 108 LYS A O 1
ATOM 861 N N . ASN A 1 109 ? -19.005 -12.986 32.194 1.00 95.62 109 ASN A N 1
ATOM 862 C CA . ASN A 1 109 ? -17.856 -13.796 31.770 1.00 95.62 109 ASN A CA 1
ATOM 863 C C . ASN A 1 109 ? -16.990 -13.148 30.671 1.00 95.62 109 ASN A C 1
ATOM 865 O O . ASN A 1 109 ? -16.245 -13.834 29.974 1.00 95.62 109 ASN A O 1
ATOM 869 N N . ILE A 1 110 ? -17.044 -11.820 30.530 1.00 96.44 110 ILE A N 1
ATOM 870 C CA . ILE A 1 110 ? -16.206 -11.052 29.604 1.00 96.44 110 ILE A CA 1
ATOM 871 C C . ILE A 1 110 ? -15.099 -10.377 30.422 1.00 96.44 110 ILE A C 1
ATOM 873 O O . ILE A 1 110 ? -15.259 -9.279 30.954 1.00 96.44 110 ILE A O 1
ATOM 877 N N . ASN A 1 111 ? -13.960 -11.057 30.549 1.00 95.62 111 ASN A N 1
ATOM 878 C CA . ASN A 1 111 ? -12.863 -10.610 31.406 1.00 95.62 111 ASN A CA 1
ATOM 879 C C . ASN A 1 111 ? -11.878 -9.693 30.669 1.00 95.62 111 ASN A C 1
ATOM 881 O O . ASN A 1 111 ? -11.458 -9.971 29.545 1.00 95.62 111 ASN A O 1
ATOM 885 N N . ASN A 1 112 ? -11.465 -8.608 31.329 1.00 94.94 112 ASN A N 1
ATOM 886 C CA . ASN A 1 112 ? -10.417 -7.727 30.820 1.00 94.94 112 ASN A CA 1
ATOM 887 C C . ASN A 1 112 ? -9.042 -8.396 30.932 1.00 94.94 112 ASN A C 1
ATOM 889 O O . ASN A 1 112 ? -8.688 -8.928 31.982 1.00 94.94 112 ASN A O 1
ATOM 893 N N . SER A 1 113 ? -8.255 -8.327 29.862 1.00 92.12 113 SER A N 1
ATOM 894 C CA . SER A 1 113 ? -6.947 -8.973 29.765 1.00 92.12 113 SER A CA 1
ATOM 895 C C . SER A 1 113 ? -5.843 -7.953 29.491 1.00 92.12 113 SER A C 1
ATOM 897 O O . SER A 1 113 ? -5.961 -7.100 28.610 1.00 92.12 113 SER A O 1
ATOM 899 N N . ASN A 1 114 ? -4.724 -8.058 30.211 1.00 87.81 114 ASN A N 1
ATOM 900 C CA . ASN A 1 114 ? -3.523 -7.275 29.921 1.00 87.81 114 ASN A CA 1
ATOM 901 C C . ASN A 1 114 ? -2.593 -8.070 28.998 1.00 87.81 114 ASN A C 1
ATOM 903 O O . ASN A 1 114 ? -1.802 -8.887 29.457 1.00 87.81 114 ASN A O 1
ATOM 907 N N . ILE A 1 115 ? -2.714 -7.834 27.694 1.00 90.50 115 ILE A N 1
ATOM 908 C CA . ILE A 1 115 ? -2.040 -8.633 26.657 1.00 90.50 115 ILE A CA 1
ATOM 909 C C . ILE A 1 115 ? -0.898 -7.897 25.942 1.00 90.50 115 ILE A C 1
ATOM 911 O O . ILE A 1 115 ? -0.314 -8.436 25.006 1.00 90.50 115 ILE A O 1
ATOM 915 N N . GLY A 1 116 ? -0.545 -6.679 26.371 1.00 87.31 116 GLY A N 1
ATOM 916 C CA . GLY A 1 116 ? 0.550 -5.907 25.771 1.00 87.31 116 GLY A CA 1
ATOM 917 C C . GLY A 1 116 ? 0.438 -5.813 24.242 1.00 87.31 116 GLY A C 1
ATOM 918 O O . GLY A 1 116 ? -0.638 -5.548 23.714 1.00 87.31 116 GLY A O 1
ATOM 919 N N . ASN A 1 117 ? 1.534 -6.083 23.526 1.00 80.19 117 ASN A N 1
ATOM 920 C CA . ASN A 1 117 ? 1.563 -6.041 22.057 1.00 80.19 117 ASN A CA 1
ATOM 921 C C . ASN A 1 117 ? 0.797 -7.191 21.381 1.00 80.19 117 ASN A C 1
ATOM 923 O O . ASN A 1 117 ? 0.460 -7.071 20.203 1.00 80.19 117 ASN A O 1
ATOM 927 N N . ASN A 1 118 ? 0.452 -8.265 22.106 1.00 91.31 118 ASN A N 1
ATOM 928 C CA . ASN A 1 118 ? -0.430 -9.308 21.567 1.00 91.31 118 ASN A CA 1
ATOM 929 C C . ASN A 1 118 ? -1.837 -8.770 21.288 1.00 91.31 118 ASN A C 1
ATOM 931 O O . ASN A 1 118 ? -2.584 -9.397 20.544 1.00 91.31 118 ASN A O 1
ATOM 935 N N . PHE A 1 119 ? -2.177 -7.593 21.825 1.00 95.38 119 PHE A N 1
ATOM 936 C CA . PHE A 1 119 ? -3.393 -6.861 21.495 1.00 95.38 119 PHE A CA 1
ATOM 937 C C . PHE A 1 119 ? -3.655 -6.801 19.989 1.00 95.38 119 PHE A C 1
ATOM 939 O O . PHE A 1 119 ? -4.716 -7.241 19.562 1.00 95.38 119 PHE A O 1
ATOM 946 N N . TYR A 1 120 ? -2.688 -6.355 19.182 1.00 95.94 120 TYR A N 1
ATOM 947 C CA . TYR A 1 120 ? -2.909 -6.201 17.742 1.00 95.94 120 TYR A CA 1
ATOM 948 C C . TYR A 1 120 ? -3.159 -7.535 17.029 1.00 95.94 120 TYR A C 1
ATOM 950 O O . TYR A 1 120 ? -4.031 -7.616 16.169 1.00 95.94 120 TYR A O 1
ATOM 958 N N . TRP A 1 121 ? -2.468 -8.604 17.436 1.00 95.56 121 TRP A N 1
ATOM 959 C CA . TRP A 1 121 ? -2.723 -9.951 16.918 1.00 95.56 121 TRP A CA 1
ATOM 960 C C . TRP A 1 121 ? -4.132 -10.441 17.270 1.00 95.56 121 TRP A C 1
ATOM 962 O O . TRP A 1 121 ? -4.795 -11.052 16.436 1.00 95.56 121 TRP A O 1
ATOM 972 N N . ARG A 1 122 ? -4.632 -10.120 18.470 1.00 96.69 122 ARG A N 1
ATOM 973 C CA . ARG A 1 122 ? -6.008 -10.448 18.877 1.00 96.69 122 ARG A CA 1
ATOM 974 C C . ARG A 1 122 ? -7.075 -9.635 18.145 1.00 96.69 122 ARG A C 1
ATOM 976 O O . ARG A 1 122 ? -8.213 -10.081 18.054 1.00 96.69 122 ARG A O 1
ATOM 983 N N . LEU A 1 123 ? -6.744 -8.473 17.581 1.00 96.56 123 LEU A N 1
ATOM 984 C CA . LEU A 1 123 ? -7.690 -7.742 16.729 1.00 96.56 123 LEU A CA 1
ATOM 985 C C . LEU A 1 123 ? -7.978 -8.495 15.421 1.00 96.56 123 LEU A C 1
ATOM 987 O O . LEU A 1 123 ? -9.108 -8.462 14.928 1.00 96.56 123 LEU A O 1
ATOM 991 N N . LEU A 1 124 ? -6.990 -9.223 14.884 1.00 95.94 124 LEU A N 1
ATOM 992 C CA . LEU A 1 124 ? -7.159 -10.014 13.662 1.00 95.94 124 LEU A CA 1
ATOM 993 C C . LEU A 1 124 ? -8.170 -11.148 13.848 1.00 95.94 124 LEU A C 1
ATOM 995 O O . LEU A 1 124 ? -8.951 -11.401 12.936 1.00 95.94 124 LEU A O 1
ATOM 999 N N . ASP A 1 125 ? -8.208 -11.772 15.028 1.00 96.62 125 ASP A N 1
ATOM 1000 C CA . ASP A 1 125 ? -9.001 -12.979 15.289 1.00 96.62 125 ASP A CA 1
ATOM 1001 C C . ASP A 1 125 ? -10.309 -12.745 16.057 1.00 96.62 125 ASP A C 1
ATOM 1003 O O . ASP A 1 125 ? -10.998 -13.709 16.397 1.00 96.62 125 ASP A O 1
ATOM 1007 N N . THR A 1 126 ? -10.670 -11.492 16.342 1.00 97.81 126 THR A N 1
ATOM 1008 C CA . THR A 1 126 ? -11.836 -11.154 17.171 1.00 97.81 126 THR A CA 1
ATOM 1009 C C . THR A 1 126 ? -12.899 -10.370 16.397 1.00 97.81 126 THR A C 1
ATOM 1011 O O . THR A 1 126 ? -12.576 -9.519 15.567 1.00 97.81 126 THR A O 1
ATOM 1014 N N . LYS A 1 127 ? -14.178 -10.653 16.680 1.00 98.62 127 LYS A N 1
ATOM 1015 C CA . LYS A 1 127 ? -15.349 -9.989 16.084 1.00 98.62 127 LYS A CA 1
ATOM 1016 C C . LYS A 1 127 ? -15.652 -8.625 16.706 1.00 98.62 127 LYS A C 1
ATOM 1018 O O . LYS A 1 127 ? -15.811 -7.667 15.960 1.00 98.62 127 LYS A O 1
ATOM 1023 N N . PHE A 1 128 ? -15.702 -8.522 18.036 1.00 98.75 128 PHE A N 1
ATOM 1024 C CA . PHE A 1 128 ? -15.960 -7.268 18.757 1.00 98.75 128 PHE A CA 1
ATOM 1025 C C . PHE A 1 128 ? -14.830 -6.874 19.703 1.00 98.75 128 PHE A C 1
ATOM 1027 O O . PHE A 1 128 ? -14.187 -7.723 20.314 1.00 98.75 128 PHE A O 1
ATOM 1034 N N . VAL A 1 129 ? -14.629 -5.575 19.901 1.00 98.50 129 VAL A N 1
ATOM 1035 C CA . VAL A 1 129 ? -13.617 -5.057 20.830 1.00 98.50 129 VAL A CA 1
ATOM 1036 C C . VAL A 1 129 ? -14.244 -4.024 21.751 1.00 98.50 129 VAL A C 1
ATOM 1038 O O . VAL A 1 129 ? -14.744 -3.000 21.298 1.00 98.50 129 VAL A O 1
ATOM 1041 N N . ILE A 1 130 ? -14.177 -4.259 23.059 1.00 98.31 130 ILE A N 1
ATOM 1042 C CA . ILE A 1 130 ? -14.647 -3.304 24.062 1.00 98.31 130 ILE A CA 1
ATOM 1043 C C . ILE A 1 130 ? -13.729 -2.075 24.060 1.00 98.31 130 ILE A C 1
ATOM 1045 O O . ILE A 1 130 ? -12.540 -2.155 24.400 1.00 98.31 130 ILE A O 1
ATOM 1049 N N . SER A 1 131 ? -14.280 -0.921 23.684 1.00 97.31 131 SER A N 1
ATOM 1050 C CA . SER A 1 131 ? -13.539 0.326 23.507 1.00 97.31 131 SER A CA 1
ATOM 1051 C C . SER A 1 131 ? -14.168 1.497 24.269 1.00 97.31 131 SER A C 1
ATOM 1053 O O . SER A 1 131 ? -14.637 2.453 23.662 1.00 97.31 131 SER A O 1
ATOM 1055 N N . PRO A 1 132 ? -14.148 1.461 25.614 1.00 95.50 132 PRO A N 1
ATOM 1056 C CA . PRO A 1 132 ? -14.592 2.578 26.429 1.00 95.50 132 PRO A CA 1
ATOM 1057 C C . PRO A 1 132 ? -13.641 3.761 26.294 1.00 95.50 132 PRO A C 1
ATOM 1059 O O . PRO A 1 132 ? -12.431 3.590 26.060 1.00 95.50 132 PRO A O 1
ATOM 1062 N N . GLU A 1 133 ? -14.175 4.951 26.549 1.00 93.88 133 GLU A N 1
ATOM 1063 C CA . GLU A 1 133 ? -13.409 6.192 26.497 1.00 93.88 133 GLU A CA 1
ATOM 1064 C C . GLU A 1 133 ? -12.163 6.127 27.411 1.00 93.88 133 GLU A C 1
ATOM 1066 O O . GLU A 1 133 ? -12.086 5.347 28.367 1.00 93.88 133 GLU A O 1
ATOM 1071 N N . GLY A 1 134 ? -11.130 6.900 27.087 1.00 90.94 134 GLY A N 1
ATOM 1072 C CA . GLY A 1 134 ? -9.857 6.942 27.807 1.00 90.94 134 GLY A CA 1
ATOM 1073 C C . GLY A 1 134 ? -9.583 8.335 28.356 1.00 90.94 134 GLY A C 1
ATOM 1074 O O . GLY A 1 134 ? -10.484 8.987 28.895 1.00 90.94 134 GLY A O 1
ATOM 1075 N N . ASN A 1 135 ? -8.339 8.791 28.175 1.00 89.88 135 ASN A N 1
ATOM 1076 C CA . ASN A 1 135 ? -7.930 10.154 28.507 1.00 89.88 135 ASN A CA 1
ATOM 1077 C C . ASN A 1 135 ? -8.797 11.160 27.736 1.00 89.88 135 ASN A C 1
ATOM 1079 O O . ASN A 1 135 ? -9.278 12.123 28.325 1.00 89.88 135 ASN A O 1
ATOM 1083 N N . GLY A 1 136 ? -9.057 10.869 26.458 1.00 91.44 136 GLY A N 1
ATOM 1084 C CA . GLY A 1 136 ? -10.073 11.509 25.629 1.00 91.44 136 GLY A CA 1
ATOM 1085 C C . GLY A 1 136 ? -11.194 10.540 25.238 1.00 91.44 136 GLY A C 1
ATOM 1086 O O . GLY A 1 136 ? -11.115 9.329 25.482 1.00 91.44 136 GLY A O 1
ATOM 1087 N N . ILE A 1 137 ? -12.242 11.087 24.620 1.00 93.31 137 ILE A N 1
ATOM 1088 C CA . ILE A 1 137 ? -13.347 10.299 24.054 1.00 93.31 137 ILE A CA 1
ATOM 1089 C C . ILE A 1 137 ? -12.910 9.534 22.796 1.00 93.31 137 ILE A C 1
ATOM 1091 O O . ILE A 1 137 ? -13.313 8.391 22.607 1.00 93.31 137 ILE A O 1
ATOM 1095 N N . ASP A 1 138 ? -12.005 10.101 21.989 1.00 94.56 138 ASP A N 1
ATOM 1096 C CA . ASP A 1 138 ? -11.457 9.442 20.804 1.00 94.56 138 ASP A CA 1
ATOM 1097 C C . ASP A 1 138 ? -10.242 8.578 21.168 1.00 94.56 138 ASP A C 1
ATOM 1099 O O . ASP A 1 138 ? -9.154 9.068 21.467 1.00 94.56 138 ASP A O 1
ATOM 1103 N N . CYS A 1 139 ? -10.439 7.262 21.187 1.00 93.88 139 CYS A N 1
ATOM 1104 C CA . CYS A 1 139 ? -9.401 6.282 21.483 1.00 93.88 139 CYS A CA 1
ATOM 1105 C C . CYS A 1 139 ? -8.863 5.623 20.209 1.00 93.88 139 CYS A C 1
ATOM 1107 O O . CYS A 1 139 ? -9.639 5.175 19.367 1.00 93.88 139 CYS A O 1
ATOM 1109 N N . HIS A 1 140 ? -7.541 5.409 20.140 1.00 96.00 140 HIS A N 1
ATOM 1110 C CA . HIS A 1 140 ? -6.916 4.613 19.070 1.00 96.00 140 HIS A CA 1
ATOM 1111 C C . HIS A 1 140 ? -7.581 3.244 18.890 1.00 96.00 140 HIS A C 1
ATOM 1113 O O . HIS A 1 140 ? -7.744 2.791 17.764 1.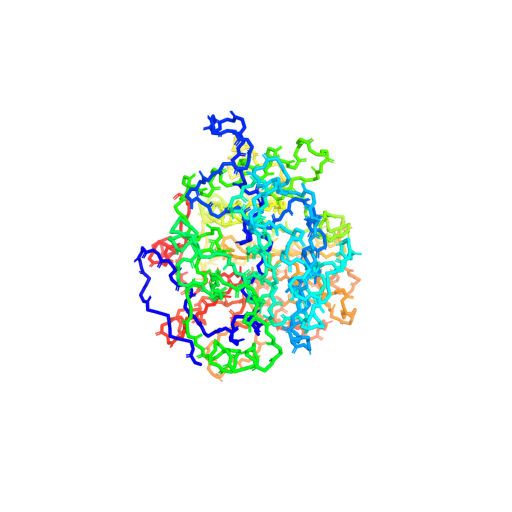00 96.00 140 HIS A O 1
ATOM 1119 N N . ARG A 1 141 ? -8.062 2.631 19.983 1.00 96.62 141 ARG A N 1
ATOM 1120 C CA . ARG A 1 141 ? -8.735 1.327 19.954 1.00 96.62 141 ARG A CA 1
ATOM 1121 C C . ARG A 1 141 ? -9.960 1.288 19.037 1.00 96.62 141 ARG A C 1
ATOM 1123 O O . ARG A 1 141 ? -10.206 0.238 18.446 1.00 96.62 141 ARG A O 1
ATOM 1130 N N . HIS A 1 142 ? -10.696 2.393 18.880 1.00 97.50 142 HIS A N 1
ATOM 1131 C CA . HIS A 1 142 ? -11.798 2.466 17.915 1.00 97.50 142 HIS A CA 1
ATOM 1132 C C . HIS A 1 142 ? -11.281 2.164 16.509 1.00 97.50 142 HIS A C 1
ATOM 1134 O O . HIS A 1 142 ? -11.742 1.237 15.849 1.00 97.50 142 HIS A O 1
ATOM 1140 N N . TRP A 1 143 ? -10.259 2.911 16.103 1.00 97.88 143 TRP A N 1
ATOM 1141 C CA . TRP A 1 143 ? -9.648 2.843 14.784 1.00 97.88 143 TRP A CA 1
ATOM 1142 C C . TRP A 1 143 ? -8.904 1.527 14.564 1.00 97.88 143 TRP A C 1
ATOM 1144 O O . TRP A 1 143 ? -9.093 0.885 13.538 1.00 97.88 143 TRP A O 1
ATOM 1154 N N . GLU A 1 144 ? -8.108 1.089 15.539 1.00 97.56 144 GLU A N 1
ATOM 1155 C CA . GLU A 1 144 ? -7.362 -0.174 15.495 1.00 97.56 144 GLU A CA 1
ATOM 1156 C C . GLU A 1 144 ? -8.299 -1.364 15.271 1.00 97.56 144 GLU A C 1
ATOM 1158 O O . GLU A 1 144 ? -8.028 -2.203 14.416 1.00 97.56 144 GLU A O 1
ATOM 1163 N N . SER A 1 145 ? -9.438 -1.406 15.972 1.00 97.88 145 SER A N 1
ATOM 1164 C CA . SER A 1 145 ? -10.446 -2.455 15.771 1.00 97.88 145 SER A CA 1
ATOM 1165 C C . SER A 1 145 ? -10.937 -2.470 14.323 1.00 97.88 145 SER A C 1
ATOM 1167 O O . SER A 1 145 ? -10.904 -3.514 13.674 1.00 97.88 145 SER A O 1
ATOM 1169 N N . LEU A 1 146 ? -11.299 -1.299 13.793 1.00 98.00 146 LEU A N 1
ATOM 1170 C CA . LEU A 1 146 ? -11.827 -1.142 12.439 1.00 98.00 146 LEU A CA 1
ATOM 1171 C C . LEU A 1 146 ? -10.817 -1.546 11.352 1.00 98.00 146 LEU A C 1
ATOM 1173 O O . LEU A 1 146 ? -11.178 -2.285 10.434 1.00 98.00 146 LEU A O 1
ATOM 1177 N N . TYR A 1 147 ? -9.548 -1.132 11.466 1.00 96.81 147 TYR A N 1
ATOM 1178 C CA . TYR A 1 147 ? -8.492 -1.517 10.514 1.00 96.81 147 TYR A CA 1
ATOM 1179 C C . TYR A 1 147 ? -8.322 -3.034 10.416 1.00 96.81 147 TYR A C 1
ATOM 1181 O O . TYR A 1 147 ? -8.182 -3.587 9.325 1.00 96.81 147 TYR A O 1
ATOM 1189 N N . PHE A 1 148 ? -8.380 -3.730 11.549 1.00 95.94 148 PHE A N 1
ATOM 1190 C CA . PHE A 1 148 ? -8.220 -5.181 11.586 1.00 95.94 148 PHE A CA 1
ATOM 1191 C C . PHE A 1 148 ? -9.547 -5.939 1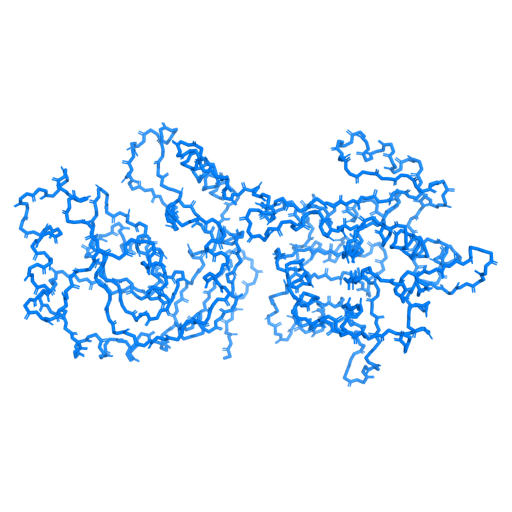1.452 1.00 95.94 148 PHE A C 1
ATOM 1193 O O . PHE A 1 148 ? -9.575 -7.156 11.624 1.00 95.94 148 PHE A O 1
ATOM 1200 N N . GLY A 1 149 ? -10.638 -5.257 11.088 1.00 96.19 149 GLY A N 1
ATOM 1201 C CA . GLY A 1 149 ? -11.930 -5.868 10.768 1.00 96.19 149 GLY A CA 1
ATOM 1202 C C . GLY A 1 149 ? -12.733 -6.341 11.983 1.00 96.19 149 GLY A C 1
ATOM 1203 O O . GLY A 1 149 ? -13.592 -7.208 11.847 1.00 96.19 149 GLY A O 1
ATOM 1204 N N . ALA A 1 150 ? -12.431 -5.820 13.171 1.00 98.12 150 ALA A N 1
ATOM 1205 C CA . ALA A 1 150 ? -13.239 -5.987 14.373 1.00 98.12 150 ALA A CA 1
ATOM 1206 C C . ALA A 1 150 ? -14.176 -4.781 14.572 1.00 98.12 150 ALA A C 1
ATOM 1208 O O . ALA A 1 150 ? -13.872 -3.658 14.172 1.00 98.12 150 ALA A O 1
ATOM 1209 N N . ILE A 1 151 ? -15.311 -5.009 15.226 1.00 98.81 151 ILE A N 1
ATOM 1210 C CA . ILE A 1 151 ? -16.337 -3.999 15.500 1.00 98.81 151 ILE A CA 1
ATOM 1211 C C . ILE A 1 151 ? -16.075 -3.409 16.895 1.00 98.81 151 ILE A C 1
ATOM 1213 O O . ILE A 1 151 ? -16.228 -4.124 17.894 1.00 98.81 151 ILE A O 1
ATOM 1217 N N . PRO A 1 152 ? -15.669 -2.134 17.021 1.00 98.69 152 PRO A N 1
ATOM 1218 C CA . PRO A 1 152 ? -15.532 -1.515 18.329 1.00 98.69 152 PRO A CA 1
ATOM 1219 C C . PRO A 1 152 ? -16.907 -1.334 18.988 1.00 98.69 152 PRO A C 1
ATOM 1221 O O . PRO A 1 152 ? -17.868 -0.896 18.351 1.00 98.69 152 PRO A O 1
ATOM 1224 N N . ILE A 1 153 ? -16.976 -1.650 20.281 1.00 98.69 153 ILE A N 1
ATOM 1225 C CA . ILE A 1 153 ? -18.109 -1.354 21.158 1.00 98.69 153 ILE A CA 1
ATOM 1226 C C . ILE A 1 153 ? -17.785 -0.054 21.888 1.00 98.69 153 ILE A C 1
ATOM 1228 O O . ILE A 1 153 ? -16.836 -0.020 22.677 1.00 98.69 153 ILE A O 1
ATOM 1232 N N . VAL A 1 154 ? -18.531 1.004 21.580 1.00 97.88 154 VAL A N 1
ATOM 1233 C CA . VAL A 1 154 ? -18.213 2.391 21.949 1.00 97.88 154 VAL A CA 1
ATOM 1234 C C . VAL A 1 154 ? -19.337 2.977 22.789 1.00 97.88 154 VAL A C 1
ATOM 1236 O O . VAL A 1 154 ? -20.515 2.751 22.519 1.00 97.88 154 VAL A O 1
ATOM 1239 N N . GLU A 1 155 ? -18.977 3.747 23.809 1.00 95.56 155 GLU A N 1
ATOM 1240 C CA . GLU A 1 155 ? -19.956 4.518 24.576 1.00 95.56 155 GLU A CA 1
ATOM 1241 C C . GLU A 1 155 ? -20.649 5.533 23.666 1.00 95.56 155 GLU A C 1
ATOM 1243 O O . GLU A 1 155 ? -20.007 6.211 22.861 1.00 95.56 155 GLU A O 1
ATOM 1248 N N . ARG A 1 156 ? -21.975 5.627 23.768 1.00 96.12 156 ARG A N 1
ATOM 1249 C CA . ARG A 1 156 ? -22.746 6.547 22.936 1.00 96.12 156 ARG A CA 1
ATOM 1250 C C . ARG A 1 156 ? -22.375 8.000 23.261 1.00 96.12 156 ARG A C 1
ATOM 1252 O O . ARG A 1 156 ? -22.603 8.471 24.371 1.00 96.12 156 ARG A O 1
ATOM 1259 N N . ASN A 1 157 ? -21.827 8.703 22.273 1.00 95.12 157 ASN A N 1
ATOM 1260 C CA . ASN A 1 157 ? -21.380 10.090 22.363 1.00 95.12 157 ASN A CA 1
ATOM 1261 C C . ASN A 1 157 ? -21.576 10.768 20.996 1.00 95.12 157 ASN A C 1
ATOM 1263 O O . ASN A 1 157 ? -21.140 10.227 19.980 1.00 95.12 157 ASN A O 1
ATOM 1267 N N . GLU A 1 158 ? -22.206 11.946 20.960 1.00 95.88 158 GLU A N 1
ATOM 1268 C CA . GLU A 1 158 ? -22.566 12.623 19.702 1.00 95.88 158 GLU A CA 1
ATOM 1269 C C . GLU A 1 158 ? -21.361 12.970 18.815 1.00 95.88 158 GLU A C 1
ATOM 1271 O O . GLU A 1 158 ? -21.445 12.882 17.588 1.00 95.88 158 GLU A O 1
ATOM 1276 N N . GLU A 1 159 ? -20.230 13.369 19.404 1.00 95.06 159 GLU A N 1
ATOM 1277 C CA . GLU A 1 159 ? -19.024 13.704 18.641 1.00 95.06 159 GLU A CA 1
ATOM 1278 C C . GLU A 1 159 ? -18.407 12.445 18.020 1.00 95.06 159 GLU A C 1
ATOM 1280 O O . GLU A 1 159 ? -17.989 12.461 16.860 1.00 95.06 159 GLU A O 1
ATOM 1285 N N . MET A 1 160 ? -18.412 11.327 18.753 1.00 96.00 160 MET A N 1
ATOM 1286 C CA . MET A 1 160 ? -17.930 10.042 18.237 1.00 96.00 160 MET A CA 1
ATOM 1287 C C . MET A 1 160 ? -18.870 9.432 17.195 1.00 96.00 160 MET A C 1
ATOM 1289 O O . MET A 1 160 ? -18.385 8.857 16.220 1.00 96.00 160 MET A O 1
ATOM 1293 N N . GLU A 1 161 ? -20.190 9.576 17.344 1.00 96.75 161 GLU A N 1
ATOM 1294 C CA . GLU A 1 161 ? -21.163 9.182 16.315 1.00 96.75 161 GLU A CA 1
ATOM 1295 C C . GLU A 1 161 ? -20.925 9.947 15.008 1.00 96.75 161 GLU A C 1
ATOM 1297 O O . GLU A 1 161 ? -20.860 9.341 13.937 1.00 96.75 161 GLU A O 1
ATOM 1302 N N . LYS A 1 162 ? -20.696 11.266 15.085 1.00 95.88 162 LYS A N 1
ATOM 1303 C CA . LYS A 1 162 ? -20.347 12.089 13.914 1.00 95.88 162 LYS A CA 1
ATOM 1304 C C . LYS A 1 162 ? -19.016 11.667 13.293 1.00 95.88 162 LYS A C 1
ATOM 1306 O O . LYS A 1 162 ? -18.901 11.597 12.069 1.00 95.88 162 LYS A O 1
ATOM 1311 N N . LYS A 1 163 ? -18.002 11.384 14.114 1.00 95.50 163 LYS A N 1
ATOM 1312 C CA . LYS A 1 163 ? -16.650 11.064 13.633 1.00 95.50 163 LYS A CA 1
ATOM 1313 C C . LYS A 1 163 ? -16.557 9.682 12.980 1.00 95.50 163 LYS A C 1
ATOM 1315 O O . LYS A 1 163 ? -15.886 9.538 11.954 1.00 95.50 163 LYS A O 1
ATOM 1320 N N . LEU A 1 164 ? -17.255 8.694 13.542 1.00 97.06 164 LEU A N 1
ATOM 1321 C CA . LEU A 1 164 ? -17.272 7.301 13.082 1.00 97.06 164 LEU A CA 1
ATOM 1322 C C . LEU A 1 164 ? -18.453 6.981 12.145 1.00 97.06 164 LEU A C 1
ATOM 1324 O O . LEU A 1 164 ? -18.666 5.822 11.795 1.00 97.06 164 LEU A O 1
ATOM 1328 N N . ILE A 1 165 ? -19.217 7.989 11.715 1.00 95.75 165 ILE A N 1
ATOM 1329 C CA . ILE A 1 165 ? -20.392 7.796 10.863 1.00 95.75 165 ILE A CA 1
ATOM 1330 C C . ILE A 1 165 ? -20.070 6.973 9.608 1.00 95.75 165 ILE A C 1
ATOM 1332 O O . ILE A 1 165 ? -19.115 7.254 8.876 1.00 95.75 165 ILE A O 1
ATOM 1336 N N . GLY A 1 166 ? -20.910 5.972 9.348 1.00 96.06 166 GLY A N 1
ATOM 1337 C CA . GLY A 1 166 ? -20.784 5.075 8.200 1.00 96.06 166 GLY A CA 1
ATOM 1338 C C . GLY A 1 166 ? -19.816 3.906 8.399 1.00 96.06 166 GLY A C 1
ATOM 1339 O O . GLY A 1 166 ? -19.752 3.062 7.513 1.00 96.06 166 GLY A O 1
ATOM 1340 N N . LEU A 1 167 ? -19.107 3.818 9.530 1.00 98.19 167 LEU A N 1
ATOM 1341 C CA . LEU A 1 167 ? -18.240 2.686 9.881 1.00 98.19 167 LEU A CA 1
ATOM 1342 C C . LEU A 1 167 ? -18.986 1.644 10.742 1.00 98.19 167 LEU A C 1
ATOM 1344 O O . LEU A 1 167 ? -19.969 1.983 11.406 1.00 98.19 167 LEU A O 1
ATOM 1348 N N . PRO A 1 168 ? -18.525 0.379 10.775 1.00 98.31 168 PRO A N 1
ATOM 1349 C CA . PRO A 1 168 ? -19.129 -0.666 11.600 1.00 98.31 168 PRO A CA 1
ATOM 1350 C C . PRO A 1 168 ? -18.795 -0.466 13.082 1.00 98.31 168 PRO A C 1
ATOM 1352 O O . PRO A 1 168 ? -17.752 -0.907 13.554 1.00 98.31 168 PRO A O 1
ATOM 1355 N N . VAL A 1 169 ? -19.694 0.182 13.824 1.00 98.69 169 VAL A N 1
ATOM 1356 C CA . VAL A 1 169 ? -19.540 0.475 15.259 1.00 98.69 169 VAL A CA 1
ATOM 1357 C C . VAL A 1 169 ? -20.782 0.024 16.021 1.00 98.69 169 VAL A C 1
ATOM 1359 O O . VAL A 1 169 ? -21.904 0.275 15.584 1.00 98.69 169 VAL A O 1
ATOM 1362 N N . LEU A 1 170 ? -20.587 -0.619 17.174 1.00 98.69 170 LEU A N 1
ATOM 1363 C CA . LEU A 1 170 ? -21.671 -0.941 18.101 1.00 98.69 170 LEU A CA 1
ATOM 1364 C C . LEU A 1 170 ? -21.684 0.085 19.237 1.00 98.69 170 LEU A C 1
ATOM 1366 O O . LEU A 1 170 ? -20.846 0.038 20.134 1.00 98.69 170 LEU A O 1
ATOM 1370 N N . TYR A 1 171 ? -22.631 1.017 19.206 1.00 98.31 171 TYR A N 1
ATOM 1371 C CA . TYR A 1 171 ? -22.800 1.985 20.290 1.00 98.31 171 TYR A CA 1
ATOM 1372 C C . TYR A 1 171 ? -23.612 1.393 21.439 1.00 98.31 171 TYR A C 1
ATOM 1374 O O . TYR A 1 171 ? -24.616 0.725 21.199 1.00 98.31 171 TYR A O 1
ATOM 1382 N N . THR A 1 172 ? -23.221 1.690 22.677 1.00 97.31 172 THR A N 1
ATOM 1383 C CA . THR A 1 172 ? -23.955 1.283 23.881 1.00 97.31 172 THR A CA 1
ATOM 1384 C C . THR A 1 172 ? -24.075 2.433 24.879 1.00 97.31 172 THR A C 1
ATOM 1386 O O . THR A 1 172 ? -23.187 3.280 24.997 1.00 97.31 172 THR A O 1
ATOM 1389 N N . THR A 1 173 ? -25.194 2.465 25.597 1.00 96.19 173 THR A N 1
ATOM 1390 C CA . THR A 1 173 ? -25.407 3.316 26.779 1.00 96.19 173 THR A CA 1
ATOM 1391 C C . THR A 1 173 ? -25.332 2.516 28.080 1.00 96.19 173 THR A C 1
ATOM 1393 O O . THR A 1 173 ? -25.267 3.113 29.150 1.00 96.19 173 THR A O 1
ATOM 1396 N N . ASP A 1 174 ? -25.342 1.182 28.001 1.00 96.31 174 ASP A N 1
ATOM 1397 C CA . ASP A 1 174 ? -25.296 0.282 29.150 1.00 96.31 174 ASP A CA 1
ATOM 1398 C C . ASP A 1 174 ? -24.519 -1.000 28.814 1.00 96.31 174 ASP A C 1
ATOM 1400 O O . ASP A 1 174 ? -25.021 -1.915 28.166 1.00 96.31 174 ASP A O 1
ATOM 1404 N N . TYR A 1 175 ? -23.300 -1.113 29.345 1.00 96.94 175 TYR A N 1
ATOM 1405 C CA . TYR A 1 175 ? -22.467 -2.303 29.164 1.00 96.94 175 TYR A CA 1
ATOM 1406 C C . TYR A 1 175 ? -23.062 -3.585 29.770 1.00 96.94 175 TYR A C 1
ATOM 1408 O O . TYR A 1 175 ? -22.578 -4.674 29.457 1.00 96.94 175 TYR A O 1
ATOM 1416 N N . SER A 1 176 ? -24.086 -3.499 30.626 1.00 96.12 176 SER A N 1
ATOM 1417 C CA . SER A 1 176 ? -24.725 -4.672 31.233 1.00 96.12 176 SER A CA 1
ATOM 1418 C C . SER A 1 176 ? -25.523 -5.514 30.228 1.00 96.12 176 SER A C 1
ATOM 1420 O O . SER A 1 176 ? -25.734 -6.712 30.459 1.00 96.12 176 SER A O 1
ATOM 1422 N N . GLU A 1 177 ? -25.902 -4.927 29.089 1.00 96.00 177 GLU A N 1
ATOM 1423 C CA . GLU A 1 177 ? -26.555 -5.631 27.983 1.00 96.00 177 GLU A CA 1
ATOM 1424 C C . GLU A 1 177 ? -25.578 -6.543 27.222 1.00 96.00 177 GLU A C 1
ATOM 1426 O O . GLU A 1 177 ? -25.982 -7.544 26.624 1.00 96.00 177 GLU A O 1
ATOM 1431 N N . ILE A 1 178 ? -24.277 -6.236 27.278 1.00 97.81 178 ILE A N 1
ATOM 1432 C CA . ILE A 1 178 ? -23.248 -6.901 26.482 1.00 97.81 178 ILE A CA 1
ATOM 1433 C C . ILE A 1 178 ? -23.002 -8.312 27.017 1.00 97.81 178 ILE A C 1
ATOM 1435 O O . ILE A 1 178 ? -22.487 -8.524 28.114 1.00 97.81 178 ILE A O 1
ATOM 1439 N N . ASN A 1 179 ? -23.368 -9.300 26.206 1.00 97.25 179 ASN A N 1
ATOM 1440 C CA . ASN A 1 179 ? -23.144 -10.717 26.455 1.00 97.25 179 ASN A CA 1
ATOM 1441 C C . ASN A 1 179 ? -22.995 -11.468 25.124 1.00 97.25 179 ASN A C 1
ATOM 1443 O O . ASN A 1 179 ? -23.289 -10.926 24.059 1.00 97.25 179 ASN A O 1
ATOM 1447 N N . GLU A 1 180 ? -22.551 -12.720 25.179 1.00 96.38 180 GLU A N 1
ATOM 1448 C CA . GLU A 1 180 ? -22.254 -13.512 23.982 1.00 96.38 180 GLU A CA 1
ATOM 1449 C C . GLU A 1 180 ? -23.457 -13.684 23.040 1.00 96.38 180 GLU A C 1
ATOM 1451 O O . GLU A 1 180 ? -23.317 -13.487 21.832 1.00 96.38 180 GLU A O 1
ATOM 1456 N N . THR A 1 181 ? -24.649 -13.977 23.573 1.00 97.69 181 THR A N 1
ATOM 1457 C CA . THR A 1 181 ? -25.878 -14.138 22.776 1.00 97.69 181 THR A CA 1
ATOM 1458 C C . THR A 1 181 ? -26.251 -12.846 22.056 1.00 97.69 181 THR A C 1
ATOM 1460 O O . THR A 1 181 ? -26.553 -12.865 20.861 1.00 97.69 181 THR A O 1
ATOM 1463 N N . TYR A 1 182 ? -26.200 -11.715 22.765 1.00 98.25 182 TYR A N 1
ATOM 1464 C CA . TYR A 1 182 ? -26.448 -10.400 22.179 1.00 98.25 182 TYR A CA 1
ATOM 1465 C C . TYR A 1 182 ? -25.466 -10.107 21.039 1.00 98.25 182 TYR A C 1
ATOM 1467 O O . TYR A 1 182 ? -25.886 -9.806 19.921 1.00 98.25 182 TYR A O 1
ATOM 1475 N N . LEU A 1 183 ? -24.165 -10.277 21.288 1.00 98.56 183 LEU A N 1
ATOM 1476 C CA . LEU A 1 183 ? -23.123 -9.999 20.302 1.00 98.56 183 LEU A CA 1
ATOM 1477 C C . LEU A 1 183 ? -23.220 -10.903 19.072 1.00 98.56 183 LEU A C 1
ATOM 1479 O O . LEU A 1 183 ? -23.050 -10.415 17.957 1.00 98.56 183 LEU A O 1
ATOM 1483 N N . LYS A 1 184 ? -23.560 -12.187 19.240 1.00 98.31 184 LYS A N 1
ATOM 1484 C CA . LYS A 1 184 ? -23.787 -13.102 18.113 1.00 98.31 184 LYS A CA 1
ATOM 1485 C C . LYS A 1 184 ? -24.900 -12.590 17.193 1.00 98.31 184 LYS A C 1
ATOM 1487 O O . LYS A 1 184 ? -24.676 -12.438 15.995 1.00 98.31 184 LYS A O 1
ATOM 1492 N N . ASN A 1 185 ? -26.050 -12.230 17.765 1.00 98.38 185 ASN A N 1
ATOM 1493 C CA . ASN A 1 185 ? -27.192 -11.712 17.006 1.00 98.38 185 ASN A CA 1
ATOM 1494 C C . ASN A 1 185 ? -26.881 -10.387 16.291 1.00 98.38 185 ASN A C 1
ATOM 1496 O O . ASN A 1 185 ? -27.401 -10.133 15.204 1.00 98.38 185 ASN A O 1
ATOM 1500 N N . ILE A 1 186 ? -26.063 -9.522 16.897 1.00 98.56 186 ILE A N 1
ATOM 1501 C CA . ILE A 1 186 ? -25.615 -8.275 16.266 1.00 98.56 186 ILE A CA 1
ATOM 1502 C C . ILE A 1 186 ? -24.619 -8.563 15.137 1.00 98.56 186 ILE A C 1
ATOM 1504 O O . ILE A 1 186 ? -24.743 -7.987 14.057 1.00 98.56 186 ILE A O 1
ATOM 1508 N N . TYR A 1 187 ? -23.670 -9.478 15.343 1.00 98.56 187 TYR A N 1
ATOM 1509 C CA . TYR A 1 187 ? -22.671 -9.828 14.334 1.00 98.56 187 TYR A CA 1
ATOM 1510 C C . TYR A 1 187 ? -23.304 -10.363 13.052 1.00 98.56 187 TYR A C 1
ATOM 1512 O O . TYR A 1 187 ? -22.940 -9.915 11.966 1.00 98.56 187 TYR A O 1
ATOM 1520 N N . ASP A 1 188 ? -24.287 -11.258 13.182 1.00 98.00 188 ASP A N 1
ATOM 1521 C CA . ASP A 1 188 ? -24.984 -11.863 12.042 1.00 98.00 188 ASP A CA 1
ATOM 1522 C C . ASP A 1 188 ? -25.678 -10.803 11.164 1.00 98.00 188 ASP A C 1
ATOM 1524 O O . ASP A 1 188 ? -25.765 -10.958 9.945 1.00 98.00 188 ASP A O 1
ATOM 1528 N N . LYS A 1 189 ? -26.101 -9.678 11.761 1.00 97.94 189 LYS A N 1
ATOM 1529 C CA . LYS A 1 189 ? -26.644 -8.517 11.037 1.00 97.94 189 LYS A CA 1
ATOM 1530 C C . LYS A 1 189 ? -25.534 -7.666 10.416 1.00 97.94 189 LYS A C 1
ATOM 1532 O O . LYS A 1 189 ? -25.625 -7.267 9.257 1.00 97.94 189 LYS A O 1
ATOM 1537 N N . MET A 1 190 ? -24.479 -7.376 11.178 1.00 98.44 190 MET A N 1
ATOM 1538 C CA . MET A 1 190 ? -23.435 -6.433 10.764 1.00 98.44 190 MET A CA 1
ATOM 1539 C C . MET A 1 190 ? -22.495 -6.993 9.691 1.00 98.44 190 MET A C 1
ATOM 1541 O O . MET A 1 190 ? -22.034 -6.220 8.857 1.00 98.44 190 MET A O 1
ATOM 1545 N N . ILE A 1 191 ? -22.219 -8.301 9.676 1.00 97.94 191 ILE A N 1
ATOM 1546 C CA . ILE A 1 191 ? -21.187 -8.896 8.808 1.00 97.94 191 ILE A CA 1
ATOM 1547 C C . ILE A 1 191 ? -21.462 -8.703 7.309 1.00 97.94 191 ILE A C 1
ATOM 1549 O O . ILE A 1 191 ? -20.538 -8.437 6.544 1.00 97.94 191 ILE A O 1
ATOM 1553 N N . ASN A 1 192 ? -22.732 -8.753 6.899 1.00 97.62 192 ASN A N 1
ATOM 1554 C CA . ASN A 1 192 ? -23.154 -8.555 5.507 1.00 97.62 192 ASN A CA 1
ATOM 1555 C C . ASN A 1 192 ? -23.707 -7.142 5.236 1.00 97.62 192 ASN A C 1
ATOM 1557 O O . ASN A 1 192 ? -24.223 -6.885 4.152 1.00 97.62 192 ASN A O 1
ATOM 1561 N N . THR A 1 193 ? -23.626 -6.229 6.209 1.00 97.94 193 THR A N 1
ATOM 1562 C CA . THR A 1 193 ? -24.052 -4.832 6.035 1.00 97.94 193 THR A CA 1
ATOM 1563 C C . THR A 1 193 ? -22.967 -4.037 5.310 1.00 97.94 193 THR A C 1
ATOM 1565 O O . THR A 1 193 ? -21.783 -4.226 5.589 1.00 97.94 193 THR A O 1
ATOM 1568 N N . GLU A 1 194 ? -23.369 -3.150 4.395 1.00 97.25 194 GLU A N 1
ATOM 1569 C CA . GLU A 1 194 ? -22.474 -2.216 3.699 1.00 97.25 194 GLU A CA 1
ATOM 1570 C C . GLU A 1 194 ? -22.098 -1.024 4.594 1.00 97.25 194 GLU A C 1
ATOM 1572 O O . GLU A 1 194 ? -22.965 -0.386 5.193 1.00 97.25 194 GLU A O 1
ATOM 1577 N N . TYR A 1 195 ? -20.806 -0.695 4.630 1.00 97.38 195 TYR A N 1
ATOM 1578 C CA . TYR A 1 195 ? -20.232 0.445 5.349 1.00 97.38 195 TYR A CA 1
ATOM 1579 C C . TYR A 1 195 ? -19.334 1.269 4.426 1.00 97.38 195 TYR A C 1
ATOM 1581 O O . TYR A 1 195 ? -18.882 0.776 3.396 1.00 97.38 195 TYR A O 1
ATOM 1589 N N . ASP A 1 196 ? -19.053 2.516 4.804 1.00 95.31 196 ASP A N 1
ATOM 1590 C CA . ASP A 1 196 ? -18.123 3.408 4.106 1.00 95.31 196 ASP A CA 1
ATOM 1591 C C . ASP A 1 196 ? -16.777 3.472 4.850 1.00 95.31 196 ASP A C 1
ATOM 1593 O O . ASP A 1 196 ? -16.603 4.207 5.825 1.00 95.31 196 ASP A O 1
ATOM 1597 N N . PHE A 1 197 ? -15.805 2.699 4.366 1.00 94.88 197 PHE A N 1
ATOM 1598 C CA . PHE A 1 197 ? -14.469 2.577 4.952 1.00 94.88 197 PHE A CA 1
ATOM 1599 C C . PHE A 1 197 ? -13.503 3.691 4.532 1.00 94.88 197 PHE A C 1
ATOM 1601 O O . PHE A 1 197 ? -12.350 3.685 4.961 1.00 94.88 197 PHE A O 1
ATOM 1608 N N . SER A 1 198 ? -13.939 4.691 3.754 1.00 91.94 198 SER A N 1
ATOM 1609 C CA . SER A 1 198 ? -13.060 5.787 3.287 1.00 91.94 198 SER A CA 1
ATOM 1610 C C . SER A 1 198 ? -12.390 6.533 4.430 1.00 91.94 198 SER A C 1
ATOM 1612 O O . SER A 1 198 ? -11.277 7.029 4.291 1.00 91.94 198 SER A O 1
ATOM 1614 N N . ARG A 1 199 ? -13.063 6.592 5.584 1.00 93.31 199 ARG A N 1
ATOM 1615 C CA . ARG A 1 199 ? -12.556 7.234 6.801 1.00 93.31 199 ARG A CA 1
ATOM 1616 C C . ARG A 1 199 ? -11.304 6.564 7.373 1.00 93.31 199 ARG A C 1
ATOM 1618 O O . ARG A 1 199 ? -10.622 7.162 8.195 1.00 93.31 199 ARG A O 1
ATOM 1625 N N . LEU A 1 200 ? -11.006 5.333 6.963 1.00 95.38 200 LEU A N 1
ATOM 1626 C CA . LEU A 1 200 ? -9.798 4.611 7.360 1.00 95.38 200 LEU A CA 1
ATOM 1627 C C . LEU A 1 200 ? -8.642 4.812 6.373 1.00 95.38 200 LEU A C 1
ATOM 1629 O O . LEU A 1 200 ? -7.553 4.317 6.617 1.00 95.38 200 LEU A O 1
ATOM 1633 N N . ILE A 1 201 ? -8.851 5.501 5.252 1.00 92.50 201 ILE A N 1
ATOM 1634 C CA . ILE A 1 201 ? -7.856 5.593 4.182 1.00 92.50 201 ILE A CA 1
ATOM 1635 C C . ILE A 1 201 ? -7.381 7.033 4.059 1.00 92.50 201 ILE A C 1
ATOM 1637 O O . ILE A 1 201 ? -8.153 7.915 3.675 1.00 92.50 201 ILE A O 1
ATOM 1641 N N . ILE A 1 202 ? -6.100 7.284 4.342 1.00 90.62 202 ILE A N 1
ATOM 1642 C CA . ILE A 1 202 ? -5.555 8.648 4.344 1.00 90.62 202 ILE A CA 1
ATOM 1643 C C . ILE A 1 202 ? -5.739 9.345 2.988 1.00 90.62 202 ILE A C 1
ATOM 1645 O O . ILE A 1 202 ? -6.123 10.511 2.962 1.00 90.62 202 ILE A O 1
ATOM 1649 N N . GLN A 1 203 ? -5.600 8.630 1.863 1.00 86.06 203 GLN A N 1
ATOM 1650 C CA . GLN A 1 203 ? -5.776 9.197 0.515 1.00 86.06 203 GLN A CA 1
ATOM 1651 C C . GLN A 1 203 ? -7.219 9.583 0.172 1.00 86.06 203 GLN A C 1
ATOM 1653 O O . GLN A 1 203 ? -7.455 10.164 -0.890 1.00 86.06 203 GLN A O 1
ATOM 1658 N N . CYS A 1 204 ? -8.194 9.251 1.021 1.00 88.00 204 CYS A N 1
ATOM 1659 C CA . CYS A 1 204 ? -9.569 9.719 0.858 1.00 88.00 204 CYS A CA 1
ATOM 1660 C C . CYS A 1 204 ? -9.780 11.130 1.428 1.00 88.00 204 CYS A C 1
ATOM 1662 O O . CYS A 1 204 ? -10.845 11.709 1.217 1.00 88.00 204 CYS A O 1
ATOM 1664 N N . TYR A 1 205 ? -8.783 11.698 2.113 1.00 89.62 205 TYR A N 1
ATOM 1665 C CA . TYR A 1 205 ? -8.855 13.032 2.697 1.00 89.62 205 TYR A CA 1
ATOM 1666 C C . TYR A 1 205 ? -8.250 14.104 1.777 1.00 89.62 205 TYR A C 1
ATOM 1668 O O . TYR A 1 205 ? -7.327 13.827 1.006 1.00 89.62 205 TYR A O 1
ATOM 1676 N N . PRO A 1 206 ? -8.711 15.366 1.875 1.00 89.88 206 PRO A N 1
ATOM 1677 C CA . PRO A 1 206 ? -8.072 16.483 1.192 1.00 89.88 206 PRO A CA 1
ATOM 1678 C C . PRO A 1 206 ? -6.588 16.595 1.554 1.00 89.88 206 PRO A C 1
ATOM 1680 O O . PRO A 1 206 ? -6.191 16.338 2.692 1.00 89.88 206 PRO A O 1
ATOM 1683 N N . LYS A 1 207 ? -5.772 17.072 0.606 1.00 84.81 207 LYS A N 1
ATOM 1684 C CA . LYS A 1 207 ? -4.312 17.199 0.758 1.00 84.81 207 LYS A CA 1
ATOM 1685 C C . LYS A 1 207 ? -3.887 17.874 2.067 1.00 84.81 207 LYS A C 1
ATOM 1687 O O . LYS A 1 207 ? -3.008 17.365 2.750 1.00 84.81 207 LYS A O 1
ATOM 1692 N N . LYS A 1 208 ? -4.564 18.958 2.454 1.00 90.56 208 LYS A N 1
ATOM 1693 C CA . LYS A 1 208 ? -4.282 19.687 3.700 1.00 90.56 208 LYS A CA 1
ATOM 1694 C C . LYS A 1 208 ? -4.478 18.820 4.953 1.00 90.56 208 LYS A C 1
ATOM 1696 O O . LYS A 1 208 ? -3.662 18.880 5.867 1.00 90.56 208 LYS A O 1
ATOM 1701 N N . SER A 1 209 ? -5.534 18.005 4.992 1.00 92.12 209 SER A N 1
ATOM 1702 C CA . SER A 1 209 ? -5.786 17.079 6.103 1.00 92.12 209 SER A CA 1
ATOM 1703 C C . SER A 1 209 ? -4.775 15.934 6.110 1.00 92.12 209 SER A C 1
ATOM 1705 O O . SER A 1 209 ? -4.276 15.585 7.173 1.00 92.12 209 SER A O 1
ATOM 1707 N N . MET A 1 210 ? -4.400 15.399 4.941 1.00 91.19 210 MET A N 1
ATOM 1708 C CA . MET A 1 210 ? -3.324 14.402 4.843 1.00 91.19 210 MET A CA 1
ATOM 1709 C C . MET A 1 210 ? -2.000 14.932 5.399 1.00 91.19 210 MET A C 1
ATOM 1711 O O . MET A 1 210 ? -1.388 14.292 6.251 1.00 91.19 210 MET A O 1
ATOM 1715 N N . GLU A 1 211 ? -1.583 16.127 4.978 1.00 91.00 211 GLU A N 1
ATOM 1716 C CA . GLU A 1 211 ? -0.356 16.772 5.460 1.00 91.00 211 GLU A CA 1
ATOM 1717 C C . GLU A 1 211 ? -0.385 16.995 6.980 1.00 91.00 211 GLU A C 1
ATOM 1719 O O . GLU A 1 211 ? 0.618 16.767 7.660 1.00 91.00 211 GLU A O 1
ATOM 1724 N N . LEU A 1 212 ? -1.544 17.373 7.530 1.00 93.19 212 LEU A N 1
ATOM 1725 C CA . LEU A 1 212 ? -1.733 17.536 8.969 1.00 93.19 212 LEU A CA 1
ATOM 1726 C C . LEU A 1 212 ? -1.639 16.202 9.726 1.00 93.19 212 LEU A C 1
ATOM 1728 O O . LEU A 1 212 ? -0.944 16.134 10.743 1.00 93.19 212 LEU A O 1
ATOM 1732 N N . MET A 1 213 ? -2.275 15.141 9.219 1.00 94.44 213 MET A N 1
ATOM 1733 C CA . MET A 1 213 ? -2.199 13.803 9.815 1.00 94.44 213 MET A CA 1
ATOM 1734 C C . MET A 1 213 ? -0.766 13.259 9.806 1.00 94.44 213 MET A C 1
ATOM 1736 O O . MET A 1 213 ? -0.282 12.759 10.823 1.00 94.44 213 MET A O 1
ATOM 1740 N N . ILE A 1 214 ? -0.048 13.428 8.691 1.00 92.88 214 ILE A N 1
ATOM 1741 C CA . ILE A 1 214 ? 1.363 13.038 8.555 1.00 92.88 214 ILE A CA 1
ATOM 1742 C C . ILE A 1 214 ? 2.242 13.812 9.546 1.00 92.88 214 ILE A C 1
ATOM 1744 O O . ILE A 1 214 ? 3.079 13.219 10.233 1.00 92.88 214 ILE A O 1
ATOM 1748 N N . ARG A 1 215 ? 2.040 15.132 9.663 1.00 93.19 215 ARG A N 1
ATOM 1749 C CA . ARG A 1 215 ? 2.765 15.989 10.613 1.00 93.19 215 ARG A CA 1
ATOM 1750 C C . ARG A 1 215 ? 2.587 15.504 12.054 1.00 93.19 215 ARG A C 1
ATOM 1752 O O . ARG A 1 215 ? 3.587 15.333 12.750 1.00 93.19 215 ARG A O 1
ATOM 1759 N N . ARG A 1 216 ? 1.342 15.269 12.488 1.00 93.56 216 ARG A N 1
ATOM 1760 C CA . ARG A 1 216 ? 1.014 14.786 13.845 1.00 93.56 216 ARG A CA 1
ATOM 1761 C C . ARG A 1 216 ? 1.624 13.410 14.109 1.00 93.56 216 ARG A C 1
ATOM 1763 O O . ARG A 1 216 ? 2.282 13.212 15.129 1.00 93.56 216 ARG A O 1
ATOM 1770 N N . SER A 1 217 ? 1.502 12.494 13.148 1.00 93.38 217 SER A N 1
ATOM 1771 C CA . SER A 1 217 ? 2.117 11.164 13.223 1.00 93.38 217 SER A CA 1
ATOM 1772 C C . SER A 1 217 ? 3.621 11.238 13.477 1.00 93.38 217 SER A C 1
ATOM 1774 O O . SER A 1 217 ? 4.153 10.600 14.391 1.00 93.38 217 SER A O 1
ATOM 1776 N N . ASN A 1 218 ? 4.317 12.073 12.705 1.00 91.25 218 ASN A N 1
ATOM 1777 C CA . ASN A 1 218 ? 5.759 12.243 12.822 1.00 91.25 218 ASN A CA 1
ATOM 1778 C C . ASN A 1 218 ? 6.157 12.959 14.122 1.00 91.25 218 ASN A C 1
ATOM 1780 O O . ASN A 1 218 ? 7.148 12.566 14.738 1.00 91.25 218 ASN A O 1
ATOM 1784 N N . HIS A 1 219 ? 5.371 13.939 14.586 1.00 92.06 219 HIS A N 1
ATOM 1785 C CA . HIS A 1 219 ? 5.567 14.575 15.893 1.00 92.06 219 HIS A CA 1
ATOM 1786 C C . HIS A 1 219 ? 5.562 13.536 17.021 1.00 92.06 219 HIS A C 1
ATOM 1788 O O . HIS A 1 219 ? 6.498 13.474 17.823 1.00 92.06 219 HIS A O 1
ATOM 1794 N N . TRP A 1 220 ? 4.539 12.680 17.062 1.00 91.62 220 TRP A N 1
ATOM 1795 C CA . TRP A 1 220 ? 4.394 11.692 18.124 1.00 91.62 220 TRP A CA 1
ATOM 1796 C C . TRP A 1 220 ? 5.450 10.589 18.086 1.00 91.62 220 TRP A C 1
ATOM 1798 O O . TRP A 1 220 ? 5.940 10.193 19.143 1.00 91.62 220 TRP A O 1
ATOM 1808 N N . ASN A 1 221 ? 5.826 10.110 16.898 1.00 90.56 221 ASN A N 1
ATOM 1809 C CA . ASN A 1 221 ? 6.908 9.131 16.769 1.00 90.56 221 ASN A CA 1
ATOM 1810 C C . ASN A 1 221 ? 8.253 9.728 17.208 1.00 90.56 221 ASN A C 1
ATOM 1812 O O . ASN A 1 221 ? 8.956 9.120 18.017 1.00 90.56 221 ASN A O 1
ATOM 1816 N N . SER A 1 222 ? 8.556 10.962 16.787 1.00 89.94 222 SER A N 1
ATOM 1817 C CA . SER A 1 222 ? 9.767 11.682 17.199 1.00 89.94 222 SER A CA 1
ATOM 1818 C C . SER A 1 222 ? 9.828 11.900 18.715 1.00 89.94 222 SER A C 1
ATOM 1820 O O . SER A 1 222 ? 10.829 11.554 19.342 1.00 89.94 222 SER A O 1
ATOM 1822 N N . ARG A 1 223 ? 8.729 12.347 19.344 1.00 90.81 223 ARG A N 1
ATOM 1823 C CA . ARG A 1 223 ? 8.619 12.520 20.809 1.00 90.81 223 ARG A CA 1
ATOM 1824 C C . ARG A 1 223 ? 8.879 11.224 21.592 1.00 90.81 223 ARG A C 1
ATOM 1826 O O . ARG A 1 223 ? 9.206 11.277 22.775 1.00 90.81 223 ARG A O 1
ATOM 1833 N N . ARG A 1 224 ? 8.711 10.059 20.960 1.00 88.75 224 ARG A N 1
ATOM 1834 C CA . ARG A 1 224 ? 8.901 8.731 21.565 1.00 88.75 224 ARG A CA 1
ATOM 1835 C C . ARG A 1 224 ? 10.211 8.055 21.157 1.00 88.75 224 ARG A C 1
ATOM 1837 O O . ARG A 1 224 ? 10.425 6.918 21.565 1.00 88.75 224 ARG A O 1
ATOM 1844 N N . GLY A 1 225 ? 11.060 8.723 20.372 1.00 89.94 225 GLY A N 1
ATOM 1845 C CA . GLY A 1 225 ? 12.300 8.139 19.855 1.00 89.94 225 GLY A CA 1
ATOM 1846 C C . GLY A 1 225 ? 12.064 6.954 18.914 1.00 89.94 225 GLY A C 1
ATOM 1847 O O . GLY A 1 225 ? 12.879 6.037 18.876 1.00 89.94 225 GLY A O 1
ATOM 1848 N N . LYS A 1 226 ? 10.933 6.939 18.199 1.00 87.06 226 LYS A N 1
ATOM 1849 C CA . LYS A 1 226 ? 10.561 5.880 17.252 1.00 87.06 226 LYS A CA 1
ATOM 1850 C C . LYS A 1 226 ? 10.833 6.298 15.813 1.00 87.06 226 LYS A C 1
ATOM 1852 O O . LYS A 1 226 ? 10.867 7.491 15.503 1.00 87.06 226 LYS A O 1
ATOM 1857 N N . SER A 1 227 ? 10.966 5.311 14.927 1.00 85.81 227 SER A N 1
ATOM 1858 C CA . SER A 1 227 ? 10.995 5.555 13.485 1.00 85.81 227 SER A CA 1
ATOM 1859 C C . SER A 1 227 ? 9.740 6.302 13.042 1.00 85.81 227 SER A C 1
ATOM 1861 O O . SER A 1 227 ? 8.642 6.061 13.547 1.00 85.81 227 SER A O 1
ATOM 1863 N N . LEU A 1 228 ? 9.905 7.207 12.077 1.00 87.38 228 LEU A N 1
ATOM 1864 C CA . LEU A 1 228 ? 8.771 7.862 11.437 1.00 87.38 228 LEU A CA 1
ATOM 1865 C C . LEU A 1 228 ? 7.888 6.818 10.757 1.00 87.38 228 LEU A C 1
ATOM 1867 O O . LEU A 1 228 ? 8.387 5.799 10.282 1.00 87.38 228 LEU A O 1
ATOM 1871 N N . PHE A 1 229 ? 6.587 7.084 10.698 1.00 84.62 229 PHE A N 1
ATOM 1872 C CA . PHE A 1 229 ? 5.667 6.209 9.981 1.00 84.62 229 PHE A CA 1
ATOM 1873 C C . PHE A 1 229 ? 5.576 6.572 8.499 1.00 84.62 229 PHE A C 1
ATOM 1875 O O . PHE A 1 229 ? 5.624 5.707 7.631 1.00 84.62 229 PHE A O 1
ATOM 1882 N N . TYR A 1 230 ? 5.511 7.871 8.212 1.00 86.44 230 TYR A N 1
ATOM 1883 C CA . TYR A 1 230 ? 5.551 8.396 6.855 1.00 86.44 230 TYR A CA 1
ATOM 1884 C C . TYR A 1 230 ? 6.955 8.877 6.516 1.00 86.44 230 TYR A C 1
ATOM 1886 O O . TYR A 1 230 ? 7.675 9.409 7.362 1.00 86.44 230 TYR A O 1
ATOM 1894 N N . LYS A 1 231 ? 7.319 8.710 5.248 1.00 84.75 231 LYS A N 1
ATOM 1895 C CA . LYS A 1 231 ? 8.682 8.768 4.712 1.00 84.75 231 LYS A CA 1
ATOM 1896 C C . LYS A 1 231 ? 9.613 7.770 5.403 1.00 84.75 231 LYS A C 1
ATOM 1898 O O . LYS A 1 231 ? 10.820 7.987 5.485 1.00 84.75 231 LYS A O 1
ATOM 1903 N N . VAL A 1 232 ? 9.038 6.678 5.907 1.00 82.06 232 VAL A N 1
ATOM 1904 C CA . VAL A 1 232 ? 9.781 5.592 6.533 1.00 82.06 232 VAL A CA 1
ATOM 1905 C C . VAL A 1 232 ? 10.636 4.872 5.492 1.00 82.06 232 VAL A C 1
ATOM 1907 O O . VAL A 1 232 ? 10.242 4.710 4.339 1.00 82.06 232 VAL A O 1
ATOM 1910 N N . CYS A 1 233 ? 11.822 4.449 5.913 1.00 86.62 233 CYS A N 1
ATOM 1911 C CA . CYS A 1 233 ? 12.696 3.567 5.152 1.00 86.62 233 CYS A CA 1
ATOM 1912 C C . CYS A 1 233 ? 12.055 2.173 5.021 1.00 86.62 233 CYS A C 1
ATOM 1914 O O . CYS A 1 233 ? 11.651 1.618 6.045 1.00 86.62 233 CYS A O 1
ATOM 1916 N N . LEU A 1 234 ? 12.002 1.580 3.817 1.00 89.75 234 LEU A N 1
ATOM 1917 C CA . LEU A 1 234 ? 11.491 0.212 3.637 1.00 89.75 234 LEU A CA 1
ATOM 1918 C C . LEU A 1 234 ? 12.266 -0.814 4.482 1.00 89.75 234 LEU A C 1
ATOM 1920 O O . LEU A 1 234 ? 11.650 -1.764 4.958 1.00 89.75 234 LEU A O 1
ATOM 1924 N N . ASP A 1 235 ? 13.540 -0.567 4.825 1.00 90.38 235 ASP A N 1
ATOM 1925 C CA . ASP A 1 235 ? 14.293 -1.409 5.777 1.00 90.38 235 ASP A CA 1
ATOM 1926 C C . ASP A 1 235 ? 13.632 -1.506 7.164 1.00 90.38 235 ASP A C 1
ATOM 1928 O O . ASP A 1 235 ? 13.830 -2.474 7.902 1.00 90.38 235 ASP A O 1
ATOM 1932 N N . SER A 1 236 ? 12.826 -0.504 7.532 1.00 87.19 236 SER A N 1
ATOM 1933 C CA . SER A 1 236 ? 12.105 -0.468 8.810 1.00 87.19 236 SER A CA 1
ATOM 1934 C C . SER A 1 236 ? 10.912 -1.422 8.834 1.00 87.19 236 SER A C 1
ATOM 1936 O O . SER A 1 236 ? 10.454 -1.779 9.919 1.00 87.19 236 SER A O 1
ATOM 1938 N N . ILE A 1 237 ? 10.400 -1.830 7.668 1.00 88.94 237 ILE A N 1
ATOM 1939 C CA . ILE A 1 237 ? 9.305 -2.803 7.541 1.00 88.94 237 ILE A CA 1
ATOM 1940 C C . ILE A 1 237 ? 9.815 -4.169 7.063 1.00 88.94 237 ILE A C 1
ATOM 1942 O O . ILE A 1 237 ? 9.400 -5.198 7.603 1.00 88.94 237 ILE A O 1
ATOM 1946 N N . ILE A 1 238 ? 10.783 -4.183 6.146 1.00 90.81 238 ILE A N 1
ATOM 1947 C CA . ILE A 1 238 ? 11.412 -5.371 5.568 1.00 90.81 238 ILE A CA 1
ATOM 1948 C C . ILE A 1 238 ? 12.934 -5.233 5.736 1.00 90.81 238 ILE A C 1
ATOM 1950 O O . ILE A 1 238 ? 13.544 -4.445 5.026 1.00 90.81 238 ILE A O 1
ATOM 1954 N N . PRO A 1 239 ? 13.581 -5.961 6.662 1.00 90.00 239 PRO A N 1
ATOM 1955 C CA . PRO A 1 239 ? 15.013 -5.789 6.921 1.00 90.00 239 PRO A CA 1
ATOM 1956 C C . PRO A 1 239 ? 15.890 -5.987 5.676 1.00 90.00 239 PRO A C 1
ATOM 1958 O O . PRO A 1 239 ? 15.685 -6.944 4.938 1.00 90.00 239 PRO A O 1
ATOM 1961 N N . ASN A 1 240 ? 16.917 -5.143 5.514 1.00 89.88 240 ASN A N 1
ATOM 1962 C CA . ASN A 1 240 ? 17.892 -5.163 4.407 1.00 89.88 240 ASN A CA 1
ATOM 1963 C C . ASN A 1 240 ? 17.317 -4.917 3.002 1.00 89.88 240 ASN A C 1
ATOM 1965 O O . ASN A 1 240 ? 18.027 -5.132 2.017 1.00 89.88 240 ASN A O 1
ATOM 1969 N N . PHE A 1 241 ? 16.074 -4.451 2.890 1.00 93.38 241 PHE A N 1
ATOM 1970 C CA . PHE A 1 241 ? 15.410 -4.206 1.617 1.00 93.38 241 PHE A CA 1
ATOM 1971 C C . PHE A 1 241 ? 16.263 -3.379 0.641 1.00 93.38 241 PHE A C 1
ATOM 1973 O O . PHE A 1 241 ? 16.487 -3.819 -0.482 1.00 93.38 241 PHE A O 1
ATOM 1980 N N . TYR A 1 242 ? 16.824 -2.239 1.052 1.00 91.12 242 TYR A N 1
ATOM 1981 C CA . TYR A 1 242 ? 17.630 -1.389 0.157 1.00 91.12 242 TYR A CA 1
ATOM 1982 C C . TYR A 1 242 ? 19.024 -1.920 -0.150 1.00 91.12 242 TYR A C 1
ATOM 1984 O O . TYR A 1 242 ? 19.642 -1.509 -1.129 1.00 91.12 242 TYR A O 1
ATOM 1992 N N . LYS A 1 243 ? 19.536 -2.834 0.676 1.00 91.62 243 LYS A N 1
ATOM 1993 C CA . LYS A 1 243 ? 20.777 -3.542 0.361 1.00 91.62 243 LYS A CA 1
ATOM 1994 C C . LYS A 1 243 ? 20.540 -4.592 -0.725 1.00 91.62 243 LYS A C 1
ATOM 1996 O O . LYS A 1 243 ? 21.438 -4.882 -1.510 1.00 91.62 243 LYS A O 1
ATOM 2001 N N . GLU A 1 244 ? 19.349 -5.183 -0.749 1.00 95.19 244 GLU A N 1
ATOM 2002 C CA . GLU A 1 244 ? 19.012 -6.283 -1.648 1.00 95.19 244 GLU A CA 1
ATOM 2003 C C . GLU A 1 244 ? 18.355 -5.817 -2.949 1.00 95.19 244 GLU A C 1
ATOM 2005 O O . GLU A 1 244 ? 18.576 -6.450 -3.980 1.00 95.19 244 GLU A O 1
ATOM 2010 N N . VAL A 1 245 ? 17.580 -4.731 -2.921 1.00 97.25 245 VAL A N 1
ATOM 2011 C CA . VAL A 1 245 ? 16.741 -4.275 -4.035 1.00 97.25 245 VAL A CA 1
ATOM 2012 C C . VAL A 1 245 ? 17.253 -2.960 -4.615 1.00 97.25 245 VAL A C 1
ATOM 2014 O O . VAL A 1 245 ? 17.337 -1.958 -3.909 1.00 97.25 245 VAL A O 1
ATOM 2017 N N . SER A 1 246 ? 17.502 -2.941 -5.925 1.00 97.25 246 SER A N 1
ATOM 2018 C CA . SER A 1 246 ? 17.708 -1.713 -6.703 1.00 97.25 246 SER A CA 1
ATOM 2019 C C . SER A 1 246 ? 16.488 -1.459 -7.586 1.00 97.25 246 SER A C 1
ATOM 2021 O O . SER A 1 246 ? 16.185 -2.266 -8.465 1.00 97.25 246 SER A O 1
ATOM 2023 N N . LEU A 1 247 ? 15.766 -0.363 -7.334 1.00 97.94 247 LEU A N 1
ATOM 2024 C CA . LEU A 1 247 ? 14.687 0.117 -8.197 1.00 97.94 247 LEU A CA 1
ATOM 2025 C C . LEU A 1 247 ? 15.267 1.117 -9.197 1.00 97.94 247 LEU A C 1
ATOM 2027 O O . LEU A 1 247 ? 15.843 2.127 -8.789 1.00 97.94 247 LEU A O 1
ATOM 2031 N N . ILE A 1 248 ? 15.102 0.857 -10.493 1.00 98.31 248 ILE A N 1
ATOM 2032 C CA . ILE A 1 248 ? 15.757 1.622 -11.554 1.00 98.31 248 ILE A CA 1
ATOM 2033 C C . ILE A 1 248 ? 14.798 2.014 -12.681 1.00 98.31 248 ILE A C 1
ATOM 2035 O O . ILE A 1 248 ? 13.867 1.282 -13.011 1.00 98.31 248 ILE A O 1
ATOM 2039 N N . THR A 1 249 ? 15.075 3.145 -13.323 1.00 98.06 249 THR A N 1
ATOM 2040 C CA . THR A 1 249 ? 14.413 3.588 -14.557 1.00 98.06 249 THR A CA 1
ATOM 2041 C C . THR A 1 249 ? 15.429 4.196 -15.521 1.00 98.06 249 THR A C 1
ATOM 2043 O O . THR A 1 249 ? 16.525 4.586 -15.109 1.00 98.06 249 THR A O 1
ATOM 2046 N N . ILE A 1 250 ? 15.071 4.294 -16.800 1.00 96.81 250 ILE A N 1
ATOM 2047 C CA . ILE A 1 250 ? 15.833 5.033 -17.814 1.00 96.81 250 ILE A CA 1
ATOM 2048 C C . ILE A 1 250 ? 15.001 6.216 -18.310 1.00 96.81 250 ILE A C 1
ATOM 2050 O O . ILE A 1 250 ? 13.776 6.139 -18.400 1.00 96.81 250 ILE A O 1
ATOM 2054 N N . THR A 1 251 ? 15.658 7.313 -18.665 1.00 96.12 251 THR A N 1
ATOM 2055 C CA . THR A 1 251 ? 14.989 8.472 -19.256 1.00 96.12 251 THR A CA 1
ATOM 2056 C C . THR A 1 251 ? 15.925 9.249 -20.171 1.00 96.12 251 THR A C 1
ATOM 2058 O O . THR A 1 251 ? 17.147 9.104 -20.126 1.00 96.12 251 THR A O 1
ATOM 2061 N N . ASN A 1 252 ? 15.324 10.104 -20.987 1.00 95.00 252 ASN A N 1
ATOM 2062 C CA . ASN A 1 252 ? 16.001 11.138 -21.752 1.00 95.00 252 ASN A CA 1
ATOM 2063 C C . ASN A 1 252 ? 15.214 12.448 -21.676 1.00 95.00 252 ASN A C 1
ATOM 2065 O O . ASN A 1 252 ? 14.154 12.510 -21.046 1.00 95.00 252 ASN A O 1
ATOM 2069 N N . SER A 1 253 ? 15.716 13.485 -22.330 1.00 94.19 253 SER A N 1
ATOM 2070 C CA . SER A 1 253 ? 15.141 14.826 -22.310 1.00 94.19 253 SER A CA 1
ATOM 2071 C C . SER A 1 253 ? 13.704 14.872 -22.828 1.00 94.19 253 SER A C 1
ATOM 2073 O O . SER A 1 253 ? 12.858 15.537 -22.228 1.00 94.19 253 SER A O 1
ATOM 2075 N N . GLY A 1 254 ? 13.398 14.136 -23.899 1.00 90.44 254 GLY A N 1
ATOM 2076 C CA . GLY A 1 254 ? 12.050 14.064 -24.462 1.00 90.44 254 GLY A CA 1
ATOM 2077 C C . GLY A 1 254 ? 11.048 13.304 -23.589 1.00 90.44 254 GLY A C 1
ATOM 2078 O O . GLY A 1 254 ? 9.862 13.629 -23.605 1.00 90.44 254 GLY A O 1
ATOM 2079 N N . TYR A 1 255 ? 11.506 12.320 -22.811 1.00 92.19 255 TYR A N 1
ATOM 2080 C CA . TYR A 1 255 ? 10.657 11.519 -21.922 1.00 92.19 255 TYR A CA 1
ATOM 2081 C C . TYR A 1 255 ? 10.604 12.044 -20.483 1.00 92.19 255 TYR A C 1
ATOM 2083 O O . TYR A 1 255 ? 9.733 11.645 -19.710 1.00 92.19 255 TYR A O 1
ATOM 2091 N N . LEU A 1 256 ? 11.497 12.974 -20.126 1.00 94.75 256 LEU A N 1
ATOM 2092 C CA . LEU A 1 256 ? 11.680 13.466 -18.763 1.00 94.75 256 LEU A CA 1
ATOM 2093 C C . LEU A 1 256 ? 10.375 13.910 -18.080 1.00 94.75 256 LEU A C 1
ATOM 2095 O O . LEU A 1 256 ? 10.174 13.491 -16.944 1.00 94.75 256 LEU A O 1
ATOM 2099 N N . PRO A 1 257 ? 9.455 14.676 -18.707 1.00 95.38 257 PRO A N 1
ATOM 2100 C CA . PRO A 1 257 ? 8.207 15.056 -18.041 1.00 95.38 257 PRO A CA 1
ATOM 2101 C C . PRO A 1 257 ? 7.360 13.849 -17.613 1.00 95.38 257 PRO A C 1
ATOM 2103 O O . PRO A 1 257 ? 6.735 13.868 -16.556 1.00 95.38 257 PRO A O 1
ATOM 2106 N N . ILE A 1 258 ? 7.350 12.787 -18.421 1.00 95.88 258 ILE A N 1
ATOM 2107 C CA . ILE A 1 258 ? 6.604 11.560 -18.134 1.00 95.88 258 ILE A CA 1
ATOM 2108 C C . ILE A 1 258 ? 7.299 10.784 -17.006 1.00 95.88 258 ILE A C 1
ATOM 2110 O O . ILE A 1 258 ? 6.650 10.452 -16.015 1.00 95.88 258 ILE A O 1
ATOM 2114 N N . THR A 1 259 ? 8.625 10.626 -17.071 1.00 96.44 259 THR A N 1
ATOM 2115 C CA . THR A 1 259 ? 9.423 10.020 -15.989 1.00 96.44 259 THR A CA 1
ATOM 2116 C C . THR A 1 259 ? 9.270 10.775 -14.666 1.00 96.44 259 THR A C 1
ATOM 2118 O O . THR A 1 259 ? 9.132 10.165 -13.607 1.00 96.44 259 THR A O 1
ATOM 2121 N N . GLN A 1 260 ? 9.228 12.109 -14.696 1.00 97.06 260 GLN A N 1
ATOM 2122 C CA . GLN A 1 260 ? 8.970 12.934 -13.514 1.00 97.06 260 GLN A CA 1
ATOM 2123 C C . GLN A 1 260 ? 7.584 12.665 -12.921 1.00 97.06 260 GLN A C 1
ATOM 2125 O O . GLN A 1 260 ? 7.433 12.700 -11.701 1.00 97.06 260 GLN A O 1
ATOM 2130 N N . ASN A 1 261 ? 6.585 12.341 -13.746 1.00 97.44 261 ASN A N 1
ATOM 2131 C CA . ASN A 1 261 ? 5.270 11.931 -13.265 1.00 97.44 261 ASN A CA 1
ATOM 2132 C C . ASN A 1 261 ? 5.306 10.543 -12.599 1.00 97.44 261 ASN A C 1
ATOM 2134 O O . ASN A 1 261 ? 4.684 10.368 -11.551 1.00 97.44 261 ASN A O 1
ATOM 2138 N N . CYS A 1 262 ? 6.079 9.591 -13.140 1.00 97.62 262 CYS A N 1
ATOM 2139 C CA . CYS A 1 262 ? 6.357 8.312 -12.474 1.00 97.62 262 CYS A CA 1
ATOM 2140 C C . CYS A 1 262 ? 7.009 8.537 -11.102 1.00 97.62 262 CYS A C 1
ATOM 2142 O O . CYS A 1 262 ? 6.498 8.053 -10.092 1.00 97.62 262 CYS A O 1
ATOM 2144 N N . ILE A 1 263 ? 8.066 9.350 -11.026 1.00 96.00 263 ILE A N 1
ATOM 2145 C CA . ILE A 1 263 ? 8.726 9.678 -9.750 1.00 96.00 263 ILE A CA 1
ATOM 2146 C C . ILE A 1 263 ? 7.730 10.325 -8.781 1.00 96.00 263 ILE A C 1
ATOM 2148 O O . ILE A 1 263 ? 7.597 9.899 -7.636 1.00 96.00 263 ILE A O 1
ATOM 2152 N N . LYS A 1 264 ? 6.941 11.290 -9.265 1.00 95.19 264 LYS A N 1
ATOM 2153 C CA . LYS A 1 264 ? 5.917 11.954 -8.460 1.00 95.19 264 LYS A CA 1
ATOM 2154 C C . LYS A 1 264 ? 4.853 10.985 -7.943 1.00 95.19 264 LYS A C 1
ATOM 2156 O O . LYS A 1 264 ? 4.324 11.197 -6.852 1.00 95.19 264 LYS A O 1
ATOM 2161 N N . SER A 1 265 ? 4.517 9.947 -8.708 1.00 95.25 265 SER A N 1
ATOM 2162 C CA . SER A 1 265 ? 3.573 8.912 -8.280 1.00 95.25 265 SER A CA 1
ATOM 2163 C C . SER A 1 265 ? 4.111 8.100 -7.098 1.00 95.25 265 SER A C 1
ATOM 2165 O O . SER A 1 265 ? 3.371 7.894 -6.139 1.00 95.25 265 SER A O 1
ATOM 2167 N N . ILE A 1 266 ? 5.411 7.779 -7.096 1.00 93.44 266 ILE A N 1
ATOM 2168 C CA . ILE A 1 266 ? 6.103 7.117 -5.979 1.00 93.44 266 ILE A CA 1
ATOM 2169 C C . ILE A 1 266 ? 6.188 8.055 -4.764 1.00 93.44 266 ILE A C 1
ATOM 2171 O O . ILE A 1 266 ? 5.811 7.669 -3.659 1.00 93.44 266 ILE A O 1
ATOM 2175 N N . ASP A 1 267 ? 6.587 9.318 -4.958 1.00 89.75 267 ASP A N 1
ATOM 2176 C CA . ASP A 1 267 ? 6.718 10.306 -3.872 1.00 89.75 267 ASP A CA 1
ATOM 2177 C C . ASP A 1 267 ? 5.407 10.528 -3.099 1.00 89.75 267 ASP A C 1
ATOM 2179 O O . ASP A 1 267 ? 5.407 10.805 -1.893 1.00 89.75 267 ASP A O 1
ATOM 2183 N N . ARG A 1 268 ? 4.268 10.427 -3.797 1.00 88.31 268 ARG A N 1
ATOM 2184 C CA . ARG A 1 268 ? 2.921 10.586 -3.223 1.00 88.31 268 ARG A CA 1
ATOM 2185 C C . ARG A 1 268 ? 2.531 9.463 -2.270 1.00 88.31 268 ARG A C 1
ATOM 2187 O O . ARG A 1 268 ? 1.616 9.668 -1.477 1.00 88.31 268 ARG A O 1
ATOM 2194 N N . LEU A 1 269 ? 3.216 8.322 -2.312 1.00 86.81 269 LEU A N 1
ATOM 2195 C CA . LEU A 1 269 ? 2.997 7.235 -1.361 1.00 86.81 269 LEU A CA 1
ATOM 2196 C C . LEU A 1 269 ? 3.544 7.570 0.026 1.00 86.81 269 LEU A C 1
ATOM 2198 O O . LEU A 1 269 ? 3.262 6.856 0.975 1.00 86.81 269 LEU A O 1
ATOM 2202 N N . HIS A 1 270 ? 4.337 8.638 0.183 1.00 86.25 270 HIS A N 1
ATOM 2203 C CA . HIS A 1 270 ? 4.923 8.997 1.475 1.00 86.25 270 HIS A CA 1
ATOM 2204 C C . HIS A 1 270 ? 5.645 7.819 2.150 1.00 86.25 270 HIS A C 1
ATOM 2206 O O . HIS A 1 270 ? 5.674 7.723 3.373 1.00 86.25 270 HIS A O 1
ATOM 2212 N N . ILE A 1 271 ? 6.259 6.947 1.358 1.00 84.88 271 ILE A N 1
ATOM 2213 C CA . ILE A 1 271 ? 7.245 5.960 1.789 1.00 84.88 271 ILE A CA 1
ATOM 2214 C C . ILE A 1 271 ? 8.560 6.306 1.106 1.00 84.88 271 ILE A C 1
ATOM 2216 O O . ILE A 1 271 ? 8.567 6.874 0.014 1.00 84.88 271 ILE A O 1
ATOM 2220 N N . ASN A 1 272 ? 9.684 6.019 1.753 1.00 88.12 272 ASN A N 1
ATOM 2221 C CA . ASN A 1 272 ? 10.951 6.117 1.048 1.00 88.12 272 ASN A CA 1
ATOM 2222 C C . ASN A 1 272 ? 11.008 4.943 0.055 1.00 88.12 272 ASN A C 1
ATOM 2224 O O . ASN A 1 272 ? 10.735 3.811 0.433 1.00 88.12 272 ASN A O 1
ATOM 2228 N N . CYS A 1 273 ? 11.282 5.207 -1.214 1.00 87.50 273 CYS A N 1
ATOM 2229 C CA . CYS A 1 273 ? 11.454 4.184 -2.241 1.00 87.50 273 CYS A CA 1
ATOM 2230 C C . CYS A 1 273 ? 12.441 4.753 -3.268 1.00 87.50 273 CYS A C 1
ATOM 2232 O O . CYS A 1 273 ? 12.021 5.370 -4.249 1.00 87.50 273 CYS A O 1
ATOM 2234 N N . PRO A 1 274 ? 13.756 4.679 -2.989 1.00 88.06 274 PRO A N 1
ATOM 2235 C CA . PRO A 1 274 ? 14.760 5.378 -3.772 1.00 88.06 274 PRO A CA 1
ATOM 2236 C C . PRO A 1 274 ? 14.826 4.789 -5.182 1.00 88.06 274 PRO A C 1
ATOM 2238 O O . PRO A 1 274 ? 15.229 3.644 -5.375 1.00 88.06 274 PRO A O 1
ATOM 2241 N N . LEU A 1 275 ? 14.441 5.597 -6.166 1.00 94.75 275 LEU A N 1
ATOM 2242 C CA . LEU A 1 275 ? 14.506 5.259 -7.582 1.00 94.75 275 LEU A CA 1
ATOM 2243 C C . LEU A 1 275 ? 15.829 5.760 -8.166 1.00 94.75 275 LEU A C 1
ATOM 2245 O O . LEU A 1 275 ? 16.114 6.958 -8.135 1.00 94.75 275 LEU A O 1
ATOM 2249 N N . LYS A 1 276 ? 16.626 4.845 -8.716 1.00 97.19 276 LYS A N 1
ATOM 2250 C CA . LYS A 1 276 ? 17.810 5.182 -9.502 1.00 97.19 276 LYS A CA 1
ATOM 2251 C C . LYS A 1 276 ? 17.417 5.547 -10.926 1.00 97.19 276 LYS A C 1
ATOM 2253 O O . LYS A 1 276 ? 16.728 4.780 -11.598 1.00 97.19 276 LYS A O 1
ATOM 2258 N N . ILE A 1 277 ? 17.894 6.686 -11.411 1.00 97.94 277 ILE A N 1
ATOM 2259 C CA . ILE A 1 277 ? 17.552 7.197 -12.738 1.00 97.94 277 ILE A CA 1
ATOM 2260 C C . ILE A 1 277 ? 18.792 7.160 -13.625 1.00 97.94 277 ILE A C 1
ATOM 2262 O O . ILE A 1 277 ? 19.791 7.831 -13.360 1.00 97.94 277 ILE A O 1
ATOM 2266 N N . PHE A 1 278 ? 18.707 6.400 -14.708 1.00 97.88 278 PHE A N 1
ATOM 2267 C CA . PHE A 1 278 ? 19.702 6.389 -15.768 1.00 97.88 278 PHE A CA 1
ATOM 2268 C C . PHE A 1 278 ? 19.320 7.402 -16.850 1.00 97.88 278 PHE A C 1
ATOM 2270 O O . PHE A 1 278 ? 18.276 7.270 -17.488 1.00 97.88 278 PHE A O 1
ATOM 2277 N N . SER A 1 279 ? 20.165 8.406 -17.074 1.00 97.00 279 SER A N 1
ATOM 2278 C CA . SER A 1 279 ? 19.994 9.381 -18.156 1.00 97.00 279 SER A CA 1
ATOM 2279 C C . SER A 1 279 ? 20.823 8.988 -19.373 1.00 97.00 279 SER A C 1
ATOM 2281 O O . SER A 1 279 ? 22.012 8.690 -19.234 1.00 97.00 279 SER A O 1
ATOM 2283 N N . ILE A 1 280 ? 20.222 9.034 -20.563 1.00 95.81 280 ILE A N 1
ATOM 2284 C CA . ILE A 1 280 ? 20.881 8.681 -21.838 1.00 95.81 280 ILE A CA 1
ATOM 2285 C C . ILE A 1 280 ? 21.186 9.898 -22.729 1.00 95.81 280 ILE A C 1
ATOM 2287 O O . ILE A 1 280 ? 21.512 9.749 -23.909 1.00 95.81 280 ILE A O 1
ATOM 2291 N N . ASP A 1 281 ? 21.067 11.104 -22.176 1.00 96.25 281 ASP A N 1
ATOM 2292 C CA . ASP A 1 281 ? 21.558 12.344 -22.773 1.00 96.25 281 ASP A CA 1
ATOM 2293 C C . ASP A 1 281 ? 21.987 13.349 -21.690 1.00 96.25 281 ASP A C 1
ATOM 2295 O O . ASP A 1 281 ? 21.532 13.298 -20.538 1.00 96.25 281 ASP A O 1
ATOM 2299 N N . LYS A 1 282 ? 22.924 14.230 -22.055 1.00 95.44 282 LYS A N 1
ATOM 2300 C CA . LYS A 1 282 ? 23.555 15.186 -21.141 1.00 95.44 282 LYS A CA 1
ATOM 2301 C C . LYS A 1 282 ? 22.572 16.234 -20.621 1.00 95.44 282 LYS A C 1
ATOM 2303 O O . LYS A 1 282 ? 22.595 16.512 -19.426 1.00 95.44 282 LYS A O 1
ATOM 2308 N N . MET A 1 283 ? 21.701 16.770 -21.478 1.00 95.88 283 MET A N 1
ATOM 2309 C CA . MET A 1 283 ? 20.740 17.805 -21.079 1.00 95.88 283 MET A CA 1
ATOM 2310 C C . MET A 1 283 ? 19.784 17.279 -20.001 1.00 95.88 283 MET A C 1
ATOM 2312 O O . MET A 1 283 ? 19.540 17.951 -18.997 1.00 95.88 283 MET A O 1
ATOM 2316 N N . CYS A 1 284 ? 19.295 16.050 -20.161 1.00 96.50 284 CYS A N 1
ATOM 2317 C CA . CYS A 1 284 ? 18.450 15.400 -19.169 1.00 96.50 284 CYS A CA 1
ATOM 2318 C C . CYS A 1 284 ? 19.203 15.172 -17.855 1.00 96.50 284 CYS A C 1
ATOM 2320 O O . CYS A 1 284 ? 18.660 15.449 -16.786 1.00 96.50 284 CYS A O 1
ATOM 2322 N N . TYR A 1 285 ? 20.457 14.715 -17.919 1.00 97.38 285 TYR A N 1
ATOM 2323 C CA . TYR A 1 285 ? 21.268 14.478 -16.724 1.00 97.38 285 TYR A CA 1
ATOM 2324 C C . TYR A 1 285 ? 21.508 15.770 -15.934 1.00 97.38 285 TYR A C 1
ATOM 2326 O O . TYR A 1 285 ? 21.258 15.808 -14.731 1.00 97.38 285 TYR A O 1
ATOM 2334 N N . GLU A 1 286 ? 21.926 16.843 -16.607 1.00 96.88 286 GLU A N 1
ATOM 2335 C CA . GLU A 1 286 ? 22.163 18.150 -15.981 1.00 96.88 286 GLU A CA 1
ATOM 2336 C C . GLU A 1 286 ? 20.886 18.704 -15.341 1.00 96.88 286 GLU A C 1
ATOM 2338 O O . GLU A 1 286 ? 20.911 19.148 -14.193 1.00 96.88 286 GLU A O 1
ATOM 2343 N N . LYS A 1 287 ? 19.743 18.575 -16.025 1.00 96.94 287 LYS A N 1
ATOM 2344 C CA . LYS A 1 287 ? 18.440 18.979 -15.487 1.00 96.94 287 LYS A CA 1
ATOM 2345 C C . LYS A 1 287 ? 18.010 18.143 -14.278 1.00 96.94 287 LYS A C 1
ATOM 2347 O O . LYS A 1 287 ? 17.372 18.664 -13.364 1.00 96.94 287 LYS A O 1
ATOM 2352 N N . LEU A 1 288 ? 18.321 16.849 -14.244 1.00 96.44 288 LEU A N 1
ATOM 2353 C CA . LEU A 1 288 ? 18.054 16.005 -13.075 1.00 96.44 288 LEU A CA 1
ATOM 2354 C C . LEU A 1 288 ? 18.945 16.406 -11.882 1.00 96.44 288 LEU A C 1
ATOM 2356 O O . LEU A 1 288 ? 18.457 16.488 -10.755 1.00 96.44 288 LEU A O 1
ATOM 2360 N N . VAL A 1 289 ? 20.217 16.731 -12.122 1.00 96.62 289 VAL A N 1
ATOM 2361 C CA . VAL A 1 289 ? 21.128 17.246 -11.084 1.00 96.62 289 VAL A CA 1
ATOM 2362 C C . VAL A 1 289 ? 20.633 18.587 -10.533 1.00 96.62 289 VAL A C 1
ATOM 2364 O O . VAL A 1 289 ? 20.566 18.763 -9.317 1.00 96.62 289 VAL A O 1
ATOM 2367 N N . GLU A 1 290 ? 20.220 19.513 -11.404 1.00 96.69 290 GLU A N 1
ATOM 2368 C CA . GLU A 1 290 ? 19.658 20.815 -11.011 1.00 96.69 290 GLU A CA 1
ATOM 2369 C C . GLU A 1 290 ? 18.410 20.658 -10.126 1.00 96.69 290 GLU A C 1
ATOM 2371 O O . GLU A 1 290 ? 18.258 21.343 -9.113 1.00 96.69 290 GLU A O 1
ATOM 2376 N N . ASN A 1 291 ? 17.555 19.684 -10.453 1.00 94.75 291 ASN A N 1
ATOM 2377 C CA . ASN A 1 291 ? 16.362 19.342 -9.675 1.00 94.75 291 ASN A CA 1
ATOM 2378 C C . ASN A 1 291 ? 16.654 18.523 -8.401 1.00 94.75 291 ASN A C 1
ATOM 2380 O O . ASN A 1 291 ? 15.714 18.108 -7.723 1.00 94.75 291 ASN A O 1
ATOM 2384 N N . LYS A 1 292 ? 17.931 18.326 -8.043 1.00 94.75 292 LYS A N 1
ATOM 2385 C CA . LYS A 1 292 ? 18.390 17.649 -6.817 1.00 94.75 292 LYS A CA 1
ATOM 2386 C C . LYS A 1 292 ? 17.940 16.191 -6.694 1.00 94.75 292 LYS A C 1
ATOM 2388 O O . LYS A 1 292 ? 17.712 15.707 -5.586 1.00 94.75 292 LYS A O 1
ATOM 2393 N N . TYR A 1 293 ? 17.826 15.475 -7.810 1.00 93.12 293 TYR A N 1
ATOM 2394 C CA . TYR A 1 293 ? 17.688 14.021 -7.751 1.00 93.12 293 TYR A CA 1
ATOM 2395 C C . TYR A 1 293 ? 19.015 13.400 -7.285 1.00 93.12 293 TYR A C 1
ATOM 2397 O O . TYR A 1 293 ? 20.069 13.691 -7.843 1.00 93.12 293 TYR A O 1
ATOM 2405 N N . GLU A 1 294 ? 18.969 12.561 -6.248 1.00 88.88 294 GLU A N 1
ATOM 2406 C CA . GLU A 1 294 ? 20.181 12.069 -5.569 1.00 88.88 294 GLU A CA 1
ATOM 2407 C C . GLU A 1 294 ? 20.780 10.812 -6.222 1.00 88.88 294 GLU A C 1
ATOM 2409 O O . GLU A 1 294 ? 21.997 10.640 -6.240 1.00 88.88 294 GLU A O 1
ATOM 2414 N N . ASN A 1 295 ? 19.942 9.927 -6.774 1.00 94.00 295 ASN A N 1
ATOM 2415 C CA . ASN A 1 295 ? 20.364 8.624 -7.293 1.00 94.00 295 ASN A CA 1
ATOM 2416 C C . ASN A 1 295 ? 20.375 8.615 -8.829 1.00 94.00 295 ASN A C 1
ATOM 2418 O O . ASN A 1 295 ? 19.455 8.106 -9.471 1.00 94.00 295 ASN A O 1
ATOM 2422 N N . LEU A 1 296 ? 21.401 9.232 -9.415 1.00 96.75 296 LEU A N 1
ATOM 2423 C CA . LEU A 1 296 ? 21.526 9.438 -10.860 1.00 96.75 296 LEU A CA 1
ATOM 2424 C C . LEU A 1 296 ? 22.723 8.694 -11.448 1.00 96.75 296 LEU A C 1
ATOM 2426 O O . LEU A 1 296 ? 23.783 8.601 -10.832 1.00 96.75 296 LEU A O 1
ATOM 2430 N N . GLU A 1 297 ? 22.582 8.232 -12.688 1.00 97.00 297 GLU A N 1
ATOM 2431 C CA . GLU A 1 297 ? 23.700 7.721 -13.474 1.00 97.00 297 GLU A CA 1
ATOM 2432 C C . GLU A 1 297 ? 23.596 8.173 -14.937 1.00 97.00 297 GLU A C 1
ATOM 2434 O O . GLU A 1 297 ? 22.555 8.029 -15.574 1.00 97.00 297 GLU A O 1
ATOM 2439 N N . PHE A 1 298 ? 24.680 8.724 -15.484 1.00 96.12 298 PHE A N 1
ATOM 2440 C CA . PHE A 1 298 ? 24.752 9.120 -16.890 1.00 96.12 298 PHE A CA 1
ATOM 2441 C C . PHE A 1 298 ? 25.333 7.984 -17.738 1.00 96.12 298 PHE A C 1
ATOM 2443 O O . PHE A 1 298 ? 26.456 7.544 -17.494 1.00 96.12 298 PHE A O 1
ATOM 2450 N N . LEU A 1 299 ? 24.585 7.517 -18.740 1.00 92.50 299 LEU A N 1
ATOM 2451 C CA . LEU A 1 299 ? 25.010 6.433 -19.638 1.00 92.50 299 LEU A CA 1
ATOM 2452 C C . LEU A 1 299 ? 25.771 6.917 -20.877 1.00 92.50 299 LEU A C 1
ATOM 2454 O O . LEU A 1 299 ? 26.401 6.112 -21.558 1.00 92.50 299 LEU A O 1
ATOM 2458 N N . GLY A 1 300 ? 25.738 8.219 -21.159 1.00 89.81 300 GLY A N 1
ATOM 2459 C CA . GLY A 1 300 ? 26.340 8.821 -22.346 1.00 89.81 300 GLY A CA 1
ATOM 2460 C C . GLY A 1 300 ? 25.318 9.580 -23.186 1.00 89.81 300 GLY A C 1
ATOM 2461 O O . GLY A 1 300 ? 24.134 9.594 -22.874 1.00 89.81 300 GLY A O 1
ATOM 2462 N N . ASN A 1 301 ? 25.782 10.235 -24.250 1.00 89.31 301 ASN A N 1
ATOM 2463 C CA . ASN A 1 301 ? 24.926 10.964 -25.189 1.00 89.31 301 ASN A CA 1
ATOM 2464 C C . ASN A 1 301 ? 24.442 10.030 -26.297 1.00 89.31 301 ASN A C 1
ATOM 2466 O O . ASN A 1 301 ? 25.080 9.927 -27.342 1.00 89.31 301 ASN A O 1
ATOM 2470 N N . ILE A 1 302 ? 23.338 9.334 -26.042 1.00 86.62 302 ILE A N 1
ATOM 2471 C CA . ILE A 1 302 ? 22.791 8.312 -26.936 1.00 86.62 302 ILE A CA 1
ATOM 2472 C C . ILE A 1 302 ? 21.665 8.905 -27.778 1.00 86.62 302 ILE A C 1
ATOM 2474 O O . ILE A 1 302 ? 21.744 8.893 -29.005 1.00 86.62 302 ILE A O 1
ATOM 2478 N N . HIS A 1 303 ? 20.619 9.435 -27.134 1.00 83.62 303 HIS A N 1
ATOM 2479 C CA . HIS A 1 303 ? 19.486 10.027 -27.841 1.00 83.62 303 HIS A CA 1
ATOM 2480 C C . HIS A 1 303 ? 18.639 10.936 -26.938 1.00 83.62 303 HIS A C 1
ATOM 2482 O O . HIS A 1 303 ? 18.137 10.504 -25.902 1.00 83.62 303 HIS A O 1
ATOM 2488 N N . GLU A 1 304 ? 18.432 12.179 -27.374 1.00 77.31 304 GLU A N 1
ATOM 2489 C CA . GLU A 1 304 ? 17.769 13.229 -26.588 1.00 77.31 304 GLU A CA 1
ATOM 2490 C C . GLU A 1 304 ? 16.232 13.223 -26.710 1.00 77.31 304 GLU A C 1
ATOM 2492 O O . GLU A 1 304 ? 15.528 13.507 -25.739 1.00 77.31 304 GLU A O 1
ATOM 2497 N N . LYS A 1 305 ? 15.686 12.914 -27.894 1.00 78.94 305 LYS A N 1
ATOM 2498 C CA . LYS A 1 305 ? 14.250 13.069 -28.192 1.00 78.94 305 LYS A CA 1
ATOM 2499 C C . LYS A 1 305 ? 13.419 11.880 -27.698 1.00 78.94 305 LYS A C 1
ATOM 2501 O O . LYS A 1 305 ? 13.925 10.782 -27.489 1.00 78.94 305 LYS A O 1
ATOM 2506 N N . ALA A 1 306 ? 12.115 12.085 -27.518 1.00 71.62 306 ALA A N 1
ATOM 2507 C CA . ALA A 1 306 ? 11.201 10.969 -27.296 1.00 71.62 306 ALA A CA 1
ATOM 2508 C C . ALA A 1 306 ? 11.083 10.148 -28.589 1.00 71.62 306 ALA A C 1
ATOM 2510 O O . ALA A 1 306 ? 10.924 10.728 -29.663 1.00 71.62 306 ALA A O 1
ATOM 2511 N N . VAL A 1 307 ? 11.137 8.822 -28.471 1.00 76.06 307 VAL A N 1
ATOM 2512 C CA . VAL A 1 307 ? 10.972 7.885 -29.592 1.00 76.06 307 VAL A CA 1
ATOM 2513 C C . VAL A 1 307 ? 9.616 7.189 -29.508 1.00 76.06 307 VAL A C 1
ATOM 2515 O O . VAL A 1 307 ? 9.110 6.926 -28.414 1.00 76.06 307 VAL A O 1
ATOM 2518 N N . GLU A 1 308 ? 9.022 6.883 -30.658 1.00 76.75 308 GLU A N 1
ATOM 2519 C CA . GLU A 1 308 ? 7.771 6.124 -30.760 1.00 76.75 308 GLU A CA 1
ATOM 2520 C C . GLU A 1 308 ? 8.013 4.709 -31.297 1.00 76.75 308 GLU A C 1
ATOM 2522 O O . GLU A 1 308 ? 9.060 4.400 -31.869 1.00 76.75 308 GLU A O 1
ATOM 2527 N N . TYR A 1 309 ? 7.025 3.827 -31.122 1.00 70.00 309 TYR A N 1
ATOM 2528 C CA . TYR A 1 309 ? 7.058 2.507 -31.745 1.00 70.00 309 TYR A CA 1
ATOM 2529 C C . TYR A 1 309 ? 7.232 2.649 -33.266 1.00 70.00 309 TYR A C 1
ATOM 2531 O O . TYR A 1 309 ? 6.508 3.418 -33.894 1.00 70.00 309 TYR A O 1
ATOM 2539 N N . CYS A 1 310 ? 8.169 1.880 -33.832 1.00 71.50 310 CYS A N 1
ATOM 2540 C CA . CYS A 1 310 ? 8.628 1.953 -35.228 1.00 71.50 310 CYS A CA 1
ATOM 2541 C C . CYS A 1 310 ? 9.504 3.167 -35.608 1.00 71.50 310 CYS A C 1
ATOM 2543 O O . CYS A 1 310 ? 9.804 3.306 -36.790 1.00 71.50 310 CYS A O 1
ATOM 2545 N N . ASP A 1 311 ? 9.964 3.993 -34.660 1.00 77.75 311 ASP A N 1
ATOM 2546 C CA . ASP A 1 311 ? 11.034 4.976 -34.914 1.00 77.75 311 ASP A CA 1
ATOM 2547 C C . ASP A 1 311 ? 12.378 4.271 -35.196 1.00 77.75 311 ASP A C 1
ATOM 2549 O O . ASP A 1 311 ? 12.685 3.243 -34.585 1.00 77.75 311 ASP A O 1
ATOM 2553 N N . ASP A 1 312 ? 13.212 4.835 -36.074 1.00 80.75 312 ASP A N 1
ATOM 2554 C CA . ASP A 1 312 ? 14.541 4.296 -36.403 1.00 80.75 312 ASP A CA 1
ATOM 2555 C C . ASP A 1 312 ? 15.460 4.193 -35.170 1.00 80.75 312 ASP A C 1
ATOM 2557 O O . ASP A 1 312 ? 16.281 3.279 -35.063 1.00 80.75 312 ASP A O 1
ATOM 2561 N N . ASN A 1 313 ? 15.293 5.095 -34.196 1.00 82.81 313 ASN A N 1
ATOM 2562 C CA . ASN A 1 313 ? 16.050 5.116 -32.943 1.00 82.81 313 ASN A CA 1
ATOM 2563 C C . ASN A 1 313 ? 15.379 4.310 -31.820 1.00 82.81 313 ASN A C 1
ATOM 2565 O O . ASN A 1 313 ? 15.937 4.213 -30.723 1.00 82.81 313 ASN A O 1
ATOM 2569 N N . TRP A 1 314 ? 14.207 3.709 -32.069 1.00 82.38 314 TRP A N 1
ATOM 2570 C CA . TRP A 1 314 ? 13.442 2.966 -31.062 1.00 82.38 314 TRP A CA 1
ATOM 2571 C C . TRP A 1 314 ? 14.279 1.868 -30.405 1.00 82.38 314 TRP A C 1
ATOM 2573 O O . TRP A 1 314 ? 14.346 1.776 -29.179 1.00 82.38 314 TRP A O 1
ATOM 2583 N N . SER A 1 315 ? 14.969 1.060 -31.212 1.00 85.88 315 SER A N 1
ATOM 2584 C CA . SER A 1 315 ? 15.828 -0.011 -30.702 1.00 85.88 315 SER A CA 1
ATOM 2585 C C . SER A 1 315 ? 16.991 0.538 -29.869 1.00 85.88 315 SER A C 1
ATOM 2587 O O . SER A 1 315 ? 17.232 0.071 -28.759 1.00 85.88 315 SER A O 1
ATOM 2589 N N . LEU A 1 316 ? 17.666 1.585 -30.359 1.00 86.69 316 LEU A N 1
ATOM 2590 C CA . LEU A 1 316 ? 18.821 2.187 -29.687 1.00 86.69 316 LEU A CA 1
ATOM 2591 C C . LEU A 1 316 ? 18.472 2.686 -28.276 1.00 86.69 316 LEU A C 1
ATOM 2593 O O . LEU A 1 316 ? 19.225 2.436 -27.332 1.00 86.69 316 LEU A O 1
ATOM 2597 N N . VAL A 1 317 ? 17.330 3.367 -28.138 1.00 86.75 317 VAL A N 1
ATOM 2598 C CA . VAL A 1 317 ? 16.843 3.899 -26.858 1.00 86.75 317 VAL A CA 1
ATOM 2599 C C . VAL A 1 317 ? 16.349 2.781 -25.949 1.00 86.75 317 VAL A C 1
ATOM 2601 O O . VAL A 1 317 ? 16.766 2.693 -24.796 1.00 86.75 317 VAL A O 1
ATOM 2604 N N . THR A 1 318 ? 15.486 1.899 -26.455 1.00 88.94 318 THR A N 1
ATOM 2605 C CA . THR A 1 318 ? 14.872 0.858 -25.620 1.00 88.94 318 THR A CA 1
ATOM 2606 C C . THR A 1 318 ? 15.886 -0.160 -25.108 1.00 88.94 318 THR A C 1
ATOM 2608 O O . THR A 1 318 ? 15.786 -0.587 -23.960 1.00 88.94 318 THR A O 1
ATOM 2611 N N . MET A 1 319 ? 16.927 -0.486 -25.880 1.00 94.38 319 MET A N 1
ATOM 2612 C CA . MET A 1 319 ? 17.984 -1.404 -25.440 1.00 94.38 319 MET A CA 1
ATOM 2613 C C . MET A 1 319 ? 18.841 -0.861 -24.286 1.00 94.38 319 MET A C 1
ATOM 2615 O O . MET A 1 319 ? 19.483 -1.654 -23.594 1.00 94.38 319 MET A O 1
ATOM 2619 N N . GLN A 1 320 ? 18.800 0.446 -23.987 1.00 94.25 320 GLN A N 1
ATOM 2620 C CA . GLN A 1 320 ? 19.453 0.985 -22.784 1.00 94.25 320 GLN A CA 1
ATOM 2621 C C . GLN A 1 320 ? 18.867 0.391 -21.501 1.00 94.25 320 GLN A C 1
ATOM 2623 O O . GLN A 1 320 ? 19.590 0.214 -20.526 1.00 94.25 320 GLN A O 1
ATOM 2628 N N . LYS A 1 321 ? 17.599 -0.041 -21.531 1.00 95.50 321 LYS A N 1
ATOM 2629 C CA . LYS A 1 321 ? 16.957 -0.802 -20.452 1.00 95.50 321 LYS A CA 1
ATOM 2630 C C . LYS A 1 321 ? 17.739 -2.069 -20.120 1.00 95.50 321 LYS A C 1
ATOM 2632 O O . LYS A 1 321 ? 18.072 -2.313 -18.964 1.00 95.50 321 LYS A O 1
ATOM 2637 N N . VAL A 1 322 ? 18.058 -2.860 -21.145 1.00 96.75 322 VAL A N 1
ATOM 2638 C CA . VAL A 1 322 ? 18.798 -4.123 -21.016 1.00 96.75 322 VAL A CA 1
ATOM 2639 C C . VAL A 1 322 ? 20.193 -3.869 -20.444 1.00 96.75 322 VAL A C 1
ATOM 2641 O O . VAL A 1 322 ? 20.615 -4.568 -19.524 1.00 96.75 322 VAL A O 1
ATOM 2644 N N . ILE A 1 323 ? 20.873 -2.826 -20.931 1.00 95.06 323 ILE A N 1
ATOM 2645 C CA . ILE A 1 323 ? 22.211 -2.428 -20.470 1.00 95.06 323 ILE A CA 1
ATOM 2646 C C . ILE A 1 323 ? 22.180 -1.994 -18.996 1.00 95.06 323 ILE A C 1
ATOM 2648 O O . ILE A 1 323 ? 22.987 -2.476 -18.197 1.00 95.06 323 ILE A O 1
ATOM 2652 N N . SER A 1 324 ? 21.230 -1.137 -18.608 1.00 97.06 324 SER A N 1
ATOM 2653 C CA . SER A 1 324 ? 21.051 -0.689 -17.221 1.00 97.06 324 SER A CA 1
ATOM 2654 C C . SER A 1 324 ? 20.735 -1.845 -16.278 1.00 97.06 324 SER A C 1
ATOM 2656 O O . SER A 1 324 ? 21.368 -1.966 -15.230 1.00 97.06 324 SER A O 1
ATOM 2658 N N . ILE A 1 325 ? 19.809 -2.731 -16.662 1.00 98.44 325 ILE A N 1
ATOM 2659 C CA . ILE A 1 325 ? 19.471 -3.930 -15.886 1.00 98.44 325 ILE A CA 1
ATOM 2660 C C . ILE A 1 325 ? 20.720 -4.789 -15.687 1.00 98.44 325 ILE A C 1
ATOM 2662 O O . ILE A 1 325 ? 21.062 -5.125 -14.555 1.00 98.44 325 ILE A O 1
ATOM 2666 N N . ARG A 1 326 ? 21.451 -5.100 -16.766 1.00 97.62 326 ARG A N 1
ATOM 2667 C CA . ARG A 1 326 ? 22.670 -5.914 -16.699 1.00 97.62 326 ARG A CA 1
ATOM 2668 C C . ARG A 1 326 ? 23.709 -5.323 -15.753 1.00 97.62 326 ARG A C 1
ATOM 2670 O O . ARG A 1 326 ? 24.335 -6.079 -15.009 1.00 97.62 326 ARG A O 1
ATOM 2677 N N . LYS A 1 327 ? 23.893 -4.000 -15.785 1.00 96.62 327 LYS A N 1
ATOM 2678 C CA . LYS A 1 327 ? 24.835 -3.275 -14.923 1.00 96.62 327 LYS A CA 1
ATOM 2679 C C . LYS A 1 327 ? 24.447 -3.352 -13.447 1.00 96.62 327 LYS A C 1
ATOM 2681 O O . LYS A 1 327 ? 25.321 -3.483 -12.594 1.00 96.62 327 LYS A O 1
ATOM 2686 N N . GLU A 1 328 ? 23.158 -3.275 -13.143 1.00 97.75 328 GLU A N 1
ATOM 2687 C CA . GLU A 1 328 ? 22.659 -3.282 -11.763 1.00 97.75 328 GLU A CA 1
ATOM 2688 C C . GLU A 1 328 ? 22.569 -4.689 -11.171 1.00 97.75 328 GLU A C 1
ATOM 2690 O O . GLU A 1 328 ? 22.748 -4.851 -9.964 1.00 97.75 328 GLU A O 1
ATOM 2695 N N . LEU A 1 329 ? 22.425 -5.722 -12.007 1.00 98.31 329 LEU A N 1
ATOM 2696 C CA . LEU A 1 329 ? 22.503 -7.117 -11.561 1.00 98.31 329 LEU A CA 1
ATOM 2697 C C . LEU A 1 329 ? 23.876 -7.465 -10.955 1.00 98.31 329 LEU A C 1
ATOM 2699 O O . LEU A 1 329 ? 23.970 -8.426 -10.202 1.00 98.31 329 LEU A O 1
ATOM 2703 N N . GLU A 1 330 ? 24.940 -6.700 -11.216 1.00 96.81 330 GLU A N 1
ATOM 2704 C CA . GLU A 1 330 ? 26.233 -6.907 -10.535 1.00 96.81 330 GLU A CA 1
ATOM 2705 C C . GLU A 1 330 ? 26.292 -6.331 -9.118 1.00 96.81 330 GLU A C 1
ATOM 2707 O O . GLU A 1 330 ? 27.208 -6.649 -8.363 1.00 96.81 330 GLU A O 1
ATOM 2712 N N . LYS A 1 331 ? 25.346 -5.461 -8.755 1.00 95.62 331 LYS A N 1
ATOM 2713 C CA . LYS A 1 331 ? 25.409 -4.662 -7.524 1.00 95.62 331 LYS A CA 1
ATOM 2714 C C . LYS A 1 331 ? 24.343 -5.045 -6.505 1.00 95.62 331 LYS A C 1
ATOM 2716 O O . LYS A 1 331 ? 24.530 -4.789 -5.318 1.00 95.62 331 LYS A O 1
ATOM 2721 N N . SER A 1 332 ? 23.238 -5.629 -6.960 1.00 96.31 332 SER A N 1
ATOM 2722 C CA . SER A 1 332 ? 22.060 -5.889 -6.131 1.00 96.31 332 SER A CA 1
ATOM 2723 C C . SER A 1 332 ? 21.520 -7.295 -6.341 1.00 96.31 332 SER A C 1
ATOM 2725 O O . SER A 1 332 ? 21.620 -7.863 -7.427 1.00 96.31 332 SER A O 1
ATOM 2727 N N . ASN A 1 333 ? 20.915 -7.853 -5.293 1.00 97.44 333 ASN A N 1
ATOM 2728 C CA . ASN A 1 333 ? 20.357 -9.206 -5.313 1.00 97.44 333 ASN A CA 1
ATOM 2729 C C . ASN A 1 333 ? 19.070 -9.280 -6.139 1.00 97.44 333 ASN A C 1
ATOM 2731 O O . ASN A 1 333 ? 18.764 -10.322 -6.718 1.00 97.44 333 ASN A O 1
ATOM 2735 N N . ILE A 1 334 ? 18.306 -8.191 -6.167 1.00 98.44 334 ILE A N 1
ATOM 2736 C CA . ILE A 1 334 ? 17.089 -8.022 -6.949 1.00 98.44 334 ILE A CA 1
ATOM 2737 C C . ILE A 1 334 ? 17.166 -6.662 -7.645 1.00 98.44 334 ILE A C 1
ATOM 2739 O O . ILE A 1 334 ? 17.431 -5.640 -7.013 1.00 98.44 334 ILE A O 1
ATOM 2743 N N . VAL A 1 335 ? 16.911 -6.643 -8.949 1.00 98.69 335 VAL A N 1
ATOM 2744 C CA . VAL A 1 335 ? 16.781 -5.418 -9.742 1.00 98.69 335 VAL A CA 1
ATOM 2745 C C . VAL A 1 335 ? 15.336 -5.298 -10.194 1.00 98.69 335 VAL A C 1
ATOM 2747 O O . VAL A 1 335 ? 14.824 -6.187 -10.872 1.00 98.69 335 VAL A O 1
ATOM 2750 N N . VAL A 1 336 ? 14.676 -4.207 -9.820 1.00 98.69 336 VAL A N 1
ATOM 2751 C CA . VAL A 1 336 ? 13.333 -3.860 -10.283 1.00 98.69 336 VAL A CA 1
ATOM 2752 C C . VAL A 1 336 ? 13.463 -2.741 -11.302 1.00 98.69 336 VAL A C 1
ATOM 2754 O O . VAL A 1 336 ? 13.930 -1.654 -10.978 1.00 98.69 336 VAL A O 1
ATOM 2757 N N . TYR A 1 337 ? 13.062 -3.004 -12.537 1.00 98.69 337 TYR A N 1
ATOM 2758 C CA . TYR A 1 337 ? 13.008 -2.012 -13.598 1.00 98.69 337 TYR A CA 1
ATOM 2759 C C . TYR A 1 337 ? 11.573 -1.500 -13.774 1.00 98.69 337 TYR A C 1
ATOM 2761 O O . TYR A 1 337 ? 10.633 -2.298 -13.797 1.00 98.69 337 TYR A O 1
ATOM 2769 N N . ILE A 1 338 ? 11.423 -0.184 -13.943 1.00 98.56 338 ILE A N 1
ATOM 2770 C CA . ILE A 1 338 ? 10.148 0.497 -14.196 1.00 98.56 338 ILE A CA 1
ATOM 2771 C C . ILE A 1 338 ? 10.290 1.505 -15.353 1.00 98.56 338 ILE A C 1
ATOM 2773 O O . ILE A 1 338 ? 11.180 2.357 -15.345 1.00 98.56 338 ILE A O 1
ATOM 2777 N N . ASP A 1 339 ? 9.419 1.416 -16.360 1.00 97.56 339 ASP A N 1
ATOM 2778 C CA . ASP A 1 339 ? 9.315 2.394 -17.450 1.00 97.56 339 ASP A CA 1
ATOM 2779 C C . ASP A 1 339 ? 8.801 3.748 -16.933 1.00 97.56 339 ASP A C 1
ATOM 2781 O O . ASP A 1 339 ? 7.953 3.819 -16.043 1.00 97.56 339 ASP A O 1
ATOM 2785 N N . GLY A 1 340 ? 9.289 4.845 -17.524 1.00 95.88 340 GLY A N 1
ATOM 2786 C CA . GLY A 1 340 ? 8.955 6.203 -17.082 1.00 95.88 340 GLY A CA 1
ATOM 2787 C C . GLY A 1 340 ? 7.476 6.587 -17.233 1.00 95.88 340 GLY A C 1
ATOM 2788 O O . GLY A 1 340 ? 7.030 7.527 -16.587 1.00 95.88 340 GLY A O 1
ATOM 2789 N N . ASP A 1 341 ? 6.696 5.881 -18.056 1.00 96.25 341 ASP A N 1
ATOM 2790 C CA . ASP A 1 341 ? 5.246 6.069 -18.223 1.00 96.25 341 ASP A CA 1
ATOM 2791 C C . ASP A 1 341 ? 4.390 5.135 -17.368 1.00 96.25 341 ASP A C 1
ATOM 2793 O O . ASP A 1 341 ? 3.186 4.986 -17.603 1.00 96.25 341 ASP A O 1
ATOM 2797 N N . ILE A 1 342 ? 4.989 4.514 -16.360 1.00 98.06 342 ILE A N 1
ATOM 2798 C CA . ILE A 1 342 ? 4.241 3.847 -15.308 1.00 98.06 342 ILE A CA 1
ATOM 2799 C C . ILE A 1 342 ? 3.834 4.867 -14.245 1.00 98.06 342 ILE A C 1
ATOM 2801 O O . ILE A 1 342 ? 4.584 5.764 -13.873 1.00 98.06 342 ILE A O 1
ATOM 2805 N N . VAL A 1 343 ? 2.613 4.720 -13.744 1.00 97.44 343 VAL A N 1
ATOM 2806 C CA . VAL A 1 343 ? 2.108 5.451 -12.584 1.00 97.44 343 VAL A CA 1
ATOM 2807 C C . VAL A 1 343 ? 1.908 4.458 -11.450 1.00 97.44 343 VAL A C 1
ATOM 2809 O O . VAL A 1 343 ? 1.113 3.531 -11.582 1.00 97.44 343 VAL A O 1
ATOM 2812 N N . VAL A 1 344 ? 2.623 4.648 -10.346 1.00 96.12 344 VAL A N 1
ATOM 2813 C CA . VAL A 1 344 ? 2.502 3.830 -9.136 1.00 96.12 344 VAL A CA 1
ATOM 2814 C C . VAL A 1 344 ? 1.351 4.353 -8.277 1.00 96.12 344 VAL A C 1
ATOM 2816 O O . VAL A 1 344 ? 1.210 5.557 -8.057 1.00 96.12 344 VAL A O 1
ATOM 2819 N N . GLU A 1 345 ? 0.514 3.437 -7.805 1.00 91.06 345 GLU A N 1
ATOM 2820 C CA . GLU A 1 345 ? -0.668 3.722 -6.987 1.00 91.06 345 GLU A CA 1
ATOM 2821 C C . GLU A 1 345 ? -0.548 3.169 -5.566 1.00 91.06 345 GLU A C 1
ATOM 2823 O O . GLU A 1 345 ? -1.185 3.707 -4.662 1.00 91.06 345 GLU A O 1
ATOM 2828 N N . ASP A 1 346 ? 0.283 2.144 -5.365 1.00 90.75 346 ASP A N 1
ATOM 2829 C CA . ASP A 1 346 ? 0.453 1.463 -4.084 1.00 90.75 346 ASP A CA 1
ATOM 2830 C C . ASP A 1 346 ? 1.885 0.939 -3.928 1.00 90.75 346 ASP A C 1
ATOM 2832 O O . ASP A 1 346 ? 2.445 0.363 -4.864 1.00 90.75 346 ASP A O 1
ATOM 2836 N N . SER A 1 347 ? 2.473 1.098 -2.741 1.00 90.81 347 SER A N 1
ATOM 2837 C CA . SER A 1 347 ? 3.841 0.677 -2.419 1.00 90.81 347 SER A CA 1
ATOM 2838 C C . SER A 1 347 ? 4.071 -0.820 -2.576 1.00 90.81 347 SER A C 1
ATOM 2840 O O . SER A 1 347 ? 5.203 -1.255 -2.809 1.00 90.81 347 SER A O 1
ATOM 2842 N N . ARG A 1 348 ? 3.006 -1.621 -2.521 1.00 92.69 348 ARG A N 1
ATOM 2843 C CA . ARG A 1 348 ? 3.088 -3.070 -2.693 1.00 92.69 348 ARG A CA 1
ATOM 2844 C C . ARG A 1 348 ? 3.590 -3.483 -4.064 1.00 92.69 348 ARG A C 1
ATOM 2846 O O . ARG A 1 348 ? 4.027 -4.620 -4.194 1.00 92.69 348 ARG A O 1
ATOM 2853 N N . PHE A 1 349 ? 3.641 -2.589 -5.057 1.00 95.38 349 PHE A N 1
ATOM 2854 C CA . PHE A 1 349 ? 4.280 -2.881 -6.345 1.00 95.38 349 PHE A CA 1
ATOM 2855 C C . PHE A 1 349 ? 5.702 -3.446 -6.180 1.00 95.38 349 PHE A C 1
ATOM 2857 O O . PHE A 1 349 ? 6.091 -4.360 -6.909 1.00 95.38 349 PHE A O 1
ATOM 2864 N N . ILE A 1 350 ? 6.461 -2.939 -5.199 1.00 95.62 350 ILE A N 1
ATOM 2865 C CA . ILE A 1 350 ? 7.846 -3.350 -4.964 1.00 95.62 350 ILE A CA 1
ATOM 2866 C C . ILE A 1 350 ? 7.960 -4.427 -3.883 1.00 95.62 350 ILE A C 1
ATOM 2868 O O . ILE A 1 350 ? 8.738 -5.370 -4.047 1.00 95.62 350 ILE A O 1
ATOM 2872 N N . THR A 1 351 ? 7.169 -4.344 -2.805 1.00 94.38 351 THR A N 1
ATOM 2873 C CA . THR A 1 351 ? 7.239 -5.344 -1.728 1.00 94.38 351 THR A CA 1
ATOM 2874 C C . THR A 1 351 ? 6.692 -6.694 -2.180 1.00 94.38 351 THR A C 1
ATOM 2876 O O . THR A 1 351 ? 7.315 -7.709 -1.886 1.00 94.38 351 THR A O 1
ATOM 2879 N N . TYR A 1 352 ? 5.637 -6.711 -3.005 1.00 95.25 352 TYR A N 1
ATOM 2880 C CA . TYR A 1 352 ? 5.125 -7.926 -3.643 1.00 95.25 352 TYR A CA 1
ATOM 2881 C C . TYR A 1 352 ? 6.222 -8.644 -4.432 1.00 95.25 352 TYR A C 1
ATOM 2883 O O . TYR A 1 352 ? 6.407 -9.851 -4.294 1.00 95.25 352 TYR A O 1
ATOM 2891 N N . CYS A 1 353 ? 6.984 -7.898 -5.241 1.00 97.31 353 CYS A N 1
ATOM 2892 C CA . CYS A 1 353 ? 8.058 -8.470 -6.047 1.00 97.31 353 CYS A CA 1
ATOM 2893 C C . CYS A 1 353 ? 9.179 -9.045 -5.176 1.00 97.31 353 CYS A C 1
ATOM 2895 O O . CYS A 1 353 ? 9.666 -10.146 -5.437 1.00 97.31 353 CYS A O 1
ATOM 2897 N N . TYR A 1 354 ? 9.572 -8.309 -4.134 1.00 96.75 354 TYR A N 1
ATOM 2898 C CA . TYR A 1 354 ? 10.577 -8.756 -3.174 1.00 96.75 354 TYR A CA 1
ATOM 2899 C C . TYR A 1 354 ? 10.158 -10.047 -2.464 1.00 96.75 354 TYR A C 1
ATOM 2901 O O . TYR A 1 354 ? 10.935 -10.999 -2.404 1.00 96.75 354 TYR A O 1
ATOM 2909 N N . GLU A 1 355 ? 8.931 -10.091 -1.946 1.00 94.94 355 GLU A N 1
ATOM 2910 C CA . GLU A 1 355 ? 8.389 -11.240 -1.218 1.00 94.94 355 GLU A CA 1
ATOM 2911 C C . GLU A 1 355 ? 8.279 -12.458 -2.127 1.00 94.94 355 GLU A C 1
ATOM 2913 O O . GLU A 1 355 ? 8.841 -13.501 -1.803 1.00 94.94 355 GLU A O 1
ATOM 2918 N N . LYS A 1 356 ? 7.692 -12.311 -3.319 1.00 96.88 356 LYS A N 1
ATOM 2919 C CA . LYS A 1 356 ? 7.567 -13.406 -4.290 1.00 96.88 356 LYS A CA 1
ATOM 2920 C C . LYS A 1 356 ? 8.909 -14.009 -4.688 1.00 96.88 356 LYS A C 1
ATOM 2922 O O . LYS A 1 356 ? 9.069 -15.230 -4.660 1.00 96.88 356 LYS A O 1
ATOM 2927 N N . LEU A 1 357 ? 9.902 -13.173 -4.998 1.00 97.75 357 LEU A N 1
ATOM 2928 C CA . LEU A 1 357 ? 11.254 -13.650 -5.299 1.00 97.75 357 LEU A CA 1
ATOM 2929 C C . LEU A 1 357 ? 11.953 -14.232 -4.057 1.00 97.75 357 LEU A C 1
ATOM 2931 O O . LEU A 1 357 ? 12.895 -15.012 -4.186 1.00 97.75 357 LEU A O 1
ATOM 2935 N N . ASN A 1 358 ? 11.558 -13.895 -2.836 1.00 95.12 358 ASN A N 1
ATOM 2936 C CA . ASN A 1 358 ? 12.184 -14.478 -1.652 1.00 95.12 358 ASN A CA 1
ATOM 2937 C C . ASN A 1 358 ? 11.528 -15.767 -1.175 1.00 95.12 358 ASN A C 1
ATOM 2939 O O . ASN A 1 358 ? 12.251 -16.652 -0.717 1.00 95.12 358 ASN A O 1
ATOM 2943 N N . GLU A 1 359 ? 10.218 -15.893 -1.347 1.00 95.50 359 GLU A N 1
ATOM 2944 C CA . GLU A 1 359 ? 9.439 -17.096 -1.061 1.00 95.50 359 GLU A CA 1
ATOM 2945 C C . GLU A 1 359 ? 9.763 -18.226 -2.040 1.00 95.50 359 GLU A C 1
ATOM 2947 O O . GLU A 1 359 ? 9.918 -19.371 -1.619 1.00 95.50 359 GLU A O 1
ATOM 2952 N N . ASN A 1 360 ? 9.923 -17.910 -3.330 1.00 96.94 360 ASN A N 1
ATOM 2953 C CA . ASN A 1 360 ? 10.266 -18.892 -4.351 1.00 96.94 360 ASN A CA 1
ATOM 2954 C C . ASN A 1 360 ? 11.616 -18.564 -5.005 1.00 96.94 360 ASN A C 1
ATOM 2956 O O . ASN A 1 360 ? 11.739 -17.639 -5.813 1.00 96.94 360 ASN A O 1
ATOM 2960 N N . LYS A 1 361 ? 12.648 -19.342 -4.653 1.00 95.75 361 LYS A N 1
ATOM 2961 C CA . LYS A 1 361 ? 14.017 -19.166 -5.164 1.00 95.75 361 LYS A CA 1
ATOM 2962 C C . LYS A 1 361 ? 14.207 -19.664 -6.598 1.00 95.75 361 LYS A C 1
ATOM 2964 O O . LYS A 1 361 ? 15.180 -19.252 -7.227 1.00 95.75 361 LYS A O 1
ATOM 2969 N N . ASP A 1 362 ? 13.273 -20.457 -7.121 1.00 97.12 362 ASP A N 1
ATOM 2970 C CA . ASP A 1 362 ? 13.332 -20.987 -8.487 1.00 97.12 362 ASP A CA 1
ATOM 2971 C C . ASP A 1 362 ? 12.900 -19.963 -9.538 1.00 97.12 362 ASP A C 1
ATOM 2973 O O . ASP A 1 362 ? 13.207 -20.139 -10.716 1.00 97.12 362 ASP A O 1
ATOM 2977 N N . ILE A 1 363 ? 12.210 -18.891 -9.132 1.00 98.44 363 ILE A N 1
ATOM 2978 C CA . ILE A 1 363 ? 11.846 -17.783 -10.019 1.00 98.44 363 ILE A CA 1
ATOM 2979 C C . ILE A 1 363 ? 13.084 -16.914 -10.264 1.00 98.44 363 ILE A C 1
ATOM 2981 O O . ILE A 1 363 ? 13.679 -16.368 -9.323 1.00 98.44 363 ILE A O 1
ATOM 2985 N N . ASP A 1 364 ? 13.438 -16.762 -11.540 1.00 98.56 364 ASP A N 1
ATOM 2986 C CA . ASP A 1 364 ? 14.511 -15.884 -12.009 1.00 98.56 364 ASP A CA 1
ATOM 2987 C C . ASP A 1 364 ? 14.004 -14.449 -12.215 1.00 98.56 364 ASP A C 1
ATOM 2989 O O . ASP A 1 364 ? 14.718 -13.484 -11.930 1.00 98.56 364 ASP A O 1
ATOM 2993 N N . MET A 1 365 ? 12.772 -14.296 -12.712 1.00 98.62 365 MET A N 1
ATOM 2994 C CA . MET A 1 365 ? 12.199 -12.997 -13.058 1.00 98.62 365 MET A CA 1
ATOM 2995 C C . MET A 1 365 ? 10.674 -12.989 -12.929 1.00 98.62 365 MET A C 1
ATOM 2997 O O . MET A 1 365 ? 9.990 -13.879 -13.431 1.00 98.62 365 MET A O 1
ATOM 3001 N N . LEU A 1 366 ? 10.145 -11.937 -12.313 1.00 98.75 366 LEU A N 1
ATOM 3002 C CA . LEU A 1 366 ? 8.748 -11.538 -12.426 1.00 98.75 366 LEU A CA 1
ATOM 3003 C C . LEU A 1 366 ? 8.630 -10.511 -13.545 1.00 98.75 366 LEU A C 1
ATOM 3005 O O . LEU A 1 366 ? 9.434 -9.578 -13.619 1.00 98.75 366 LEU A O 1
ATOM 3009 N N . ALA A 1 367 ? 7.633 -10.665 -14.406 1.00 98.25 367 ALA A N 1
ATOM 3010 C CA . ALA A 1 367 ? 7.471 -9.786 -15.552 1.00 98.25 367 ALA A CA 1
ATOM 3011 C C . ALA A 1 367 ? 6.023 -9.341 -15.728 1.00 98.25 367 ALA A C 1
ATOM 3013 O O . ALA A 1 367 ? 5.092 -10.137 -15.581 1.00 98.25 367 ALA A O 1
ATOM 3014 N N . GLN A 1 368 ? 5.827 -8.068 -16.074 1.00 97.75 368 GLN A N 1
ATOM 3015 C CA . GLN A 1 368 ? 4.518 -7.597 -16.503 1.00 97.75 368 GLN A CA 1
ATOM 3016 C C . GLN A 1 368 ? 4.077 -8.364 -17.751 1.00 97.75 368 GLN A C 1
ATOM 3018 O O . GLN A 1 368 ? 4.871 -8.678 -18.639 1.00 97.75 368 GLN A O 1
ATOM 3023 N N . ARG A 1 369 ? 2.788 -8.673 -17.821 1.00 94.88 369 ARG A N 1
ATOM 3024 C CA . ARG A 1 369 ? 2.188 -9.370 -18.952 1.00 94.88 369 ARG A CA 1
ATOM 3025 C C . ARG A 1 369 ? 1.817 -8.401 -20.071 1.00 94.88 369 ARG A C 1
ATOM 3027 O O . ARG A 1 369 ? 1.272 -7.325 -19.828 1.00 94.88 369 ARG A O 1
ATOM 3034 N N . GLU A 1 370 ? 2.079 -8.802 -21.309 1.00 94.12 370 GLU A N 1
ATOM 3035 C CA . GLU A 1 370 ? 1.649 -8.088 -22.509 1.00 94.12 370 GLU A CA 1
ATOM 3036 C C . GLU A 1 370 ? 0.234 -8.512 -22.921 1.00 94.12 370 GLU A C 1
ATOM 3038 O O . GLU A 1 370 ? 0.036 -9.246 -23.886 1.00 94.12 370 GLU A O 1
ATOM 3043 N N . TRP A 1 371 ? -0.781 -8.048 -22.193 1.00 91.69 371 TRP A N 1
ATOM 3044 C CA . TRP A 1 371 ? -2.161 -8.397 -22.512 1.00 91.69 371 TRP A CA 1
ATOM 3045 C C . TRP A 1 371 ? -2.622 -7.793 -23.841 1.00 91.69 371 TRP A C 1
ATOM 3047 O O . TRP A 1 371 ? -2.672 -6.567 -24.011 1.00 91.69 371 TRP A O 1
ATOM 3057 N N . ARG A 1 372 ? -3.050 -8.651 -24.775 1.00 88.00 372 ARG A N 1
ATOM 3058 C CA . ARG A 1 372 ? -3.577 -8.243 -26.090 1.00 88.00 372 ARG A CA 1
ATOM 3059 C C . ARG A 1 372 ? -5.056 -8.556 -26.312 1.00 88.00 372 ARG A C 1
ATOM 3061 O O . ARG A 1 372 ? -5.550 -8.255 -27.401 1.00 88.00 372 ARG A O 1
ATOM 3068 N N . GLY A 1 373 ? -5.768 -9.065 -25.312 1.00 83.69 373 GLY A N 1
ATOM 3069 C CA . GLY A 1 373 ? -7.129 -9.596 -25.441 1.00 83.69 373 GLY A CA 1
ATOM 3070 C C . GLY A 1 373 ? -7.199 -11.051 -24.980 1.00 83.69 373 GLY A C 1
ATOM 3071 O O . GLY A 1 373 ? -6.210 -11.594 -24.498 1.00 83.69 373 GLY A O 1
ATOM 3072 N N . ASP A 1 374 ? -8.343 -11.703 -25.192 1.00 74.62 374 ASP A N 1
ATOM 3073 C CA . ASP A 1 374 ? -8.586 -13.079 -24.722 1.00 74.62 374 ASP A CA 1
ATOM 3074 C C . ASP A 1 374 ? -7.734 -14.153 -25.446 1.00 74.62 374 ASP A C 1
ATOM 3076 O O . ASP A 1 374 ? -7.665 -15.290 -24.997 1.00 74.62 374 ASP A O 1
ATOM 3080 N N . ASN A 1 375 ? -7.031 -13.783 -26.527 1.00 68.81 375 ASN A N 1
ATOM 3081 C CA . ASN A 1 375 ? -6.110 -14.643 -27.287 1.00 68.81 375 ASN A CA 1
ATOM 3082 C C . ASN A 1 375 ? -4.621 -14.297 -27.047 1.00 68.81 375 ASN A C 1
ATOM 3084 O O . ASN A 1 375 ? -3.790 -14.467 -27.945 1.00 68.81 375 ASN A O 1
ATOM 3088 N N . ASP A 1 376 ? -4.277 -13.737 -25.882 1.00 71.50 376 ASP A N 1
ATOM 3089 C CA . ASP A 1 376 ? -2.889 -13.418 -25.524 1.00 71.50 376 ASP A CA 1
ATOM 3090 C C . ASP A 1 376 ? -2.003 -14.684 -25.424 1.00 71.50 376 ASP A C 1
ATOM 3092 O O . ASP A 1 376 ? -2.428 -15.745 -24.972 1.00 71.50 376 ASP A O 1
ATOM 3096 N N . LYS A 1 377 ? -0.738 -14.567 -25.845 1.00 76.25 377 LYS A N 1
ATOM 3097 C CA . LYS A 1 377 ? 0.266 -15.645 -25.908 1.00 76.25 377 LYS A CA 1
ATOM 3098 C C . LYS A 1 377 ? 1.169 -15.701 -24.671 1.00 76.25 377 LYS A C 1
ATOM 3100 O O . LYS A 1 377 ? 2.291 -16.223 -24.748 1.00 76.25 377 LYS A O 1
ATOM 3105 N N . ASN A 1 378 ? 0.702 -15.159 -23.543 1.00 82.75 378 ASN A N 1
ATOM 3106 C CA . ASN A 1 378 ? 1.495 -15.003 -22.324 1.00 82.75 378 ASN A CA 1
ATOM 3107 C C . ASN A 1 378 ? 2.828 -14.284 -22.621 1.00 82.75 378 ASN A C 1
ATOM 3109 O O . ASN A 1 378 ? 3.891 -14.719 -22.175 1.00 82.75 378 ASN A O 1
ATOM 3113 N N . GLU A 1 379 ? 2.802 -13.261 -23.482 1.00 92.25 379 GLU A N 1
ATOM 3114 C CA . GLU A 1 379 ? 3.998 -12.481 -23.816 1.00 92.25 379 GLU A CA 1
ATOM 3115 C C . GLU A 1 379 ? 4.385 -11.560 -22.655 1.00 92.25 379 GLU A C 1
ATOM 3117 O O . GLU A 1 379 ? 3.556 -11.154 -21.841 1.00 92.25 379 GLU A O 1
ATOM 3122 N N . ILE A 1 380 ? 5.675 -11.245 -22.572 1.00 95.19 380 ILE A N 1
ATOM 3123 C CA . ILE A 1 380 ? 6.216 -10.336 -21.564 1.00 95.19 380 ILE A CA 1
ATOM 3124 C C . ILE A 1 380 ? 6.107 -8.905 -22.082 1.00 95.19 380 ILE A C 1
ATOM 3126 O O . ILE A 1 380 ? 6.562 -8.613 -23.190 1.00 95.19 380 ILE A O 1
ATOM 3130 N N . CYS A 1 381 ? 5.571 -8.016 -21.251 1.00 96.38 381 CYS A N 1
ATOM 3131 C CA . CYS A 1 381 ? 5.762 -6.581 -21.365 1.00 96.38 381 CYS A CA 1
ATOM 3132 C C . CYS A 1 381 ? 6.974 -6.183 -20.518 1.00 96.38 381 CYS A C 1
ATOM 3134 O O . CYS A 1 381 ? 7.022 -6.443 -19.317 1.00 96.38 381 CYS A O 1
ATOM 3136 N N . THR A 1 382 ? 7.970 -5.547 -21.127 1.00 97.00 382 THR A N 1
ATOM 3137 C CA . THR A 1 382 ? 9.222 -5.177 -20.443 1.00 97.00 382 THR A CA 1
ATOM 3138 C C . THR A 1 382 ? 9.147 -3.837 -19.722 1.00 97.00 382 THR A C 1
ATOM 3140 O O . THR A 1 382 ? 10.176 -3.321 -19.284 1.00 97.00 382 THR A O 1
ATOM 3143 N N . GLY A 1 383 ? 7.955 -3.250 -19.593 1.00 97.19 383 GLY A N 1
ATOM 3144 C CA . GLY A 1 383 ? 7.792 -1.989 -18.877 1.00 97.19 383 GLY A CA 1
ATOM 3145 C C . GLY A 1 383 ? 7.960 -2.110 -17.374 1.00 97.19 383 GLY A C 1
ATOM 3146 O O . GLY A 1 383 ? 8.413 -1.167 -16.735 1.00 97.19 383 GLY A O 1
ATOM 3147 N N . PHE A 1 384 ? 7.684 -3.284 -16.811 1.00 98.62 384 PHE A N 1
ATOM 3148 C CA . PHE A 1 384 ? 7.962 -3.566 -15.412 1.00 98.62 384 PHE A CA 1
ATOM 3149 C C . PHE A 1 384 ? 8.505 -4.983 -15.249 1.00 98.62 384 PHE A C 1
ATOM 3151 O O . PHE A 1 384 ? 7.864 -5.954 -15.660 1.00 98.62 384 PHE A O 1
ATOM 3158 N N . LEU A 1 385 ? 9.694 -5.093 -14.660 1.00 98.75 385 LEU A N 1
ATOM 3159 C CA . LEU A 1 385 ? 10.407 -6.353 -14.445 1.00 98.75 385 LEU A CA 1
ATOM 3160 C C . LEU A 1 385 ? 10.992 -6.358 -13.032 1.00 98.75 385 LEU A C 1
ATOM 3162 O O . LEU A 1 385 ? 11.588 -5.367 -12.626 1.00 98.75 385 LEU A O 1
ATOM 3166 N N . ALA A 1 386 ? 10.903 -7.473 -12.313 1.00 98.75 386 ALA A N 1
ATOM 3167 C CA . ALA A 1 386 ? 11.664 -7.698 -11.085 1.00 98.75 386 ALA A CA 1
ATOM 3168 C C . ALA A 1 386 ? 12.522 -8.950 -11.250 1.00 98.75 386 ALA A C 1
ATOM 3170 O O . ALA A 1 386 ? 12.013 -10.034 -11.518 1.00 98.75 386 ALA A O 1
ATOM 3171 N N . ILE A 1 387 ? 13.835 -8.796 -11.136 1.00 98.81 387 ILE A N 1
ATOM 3172 C CA . ILE A 1 387 ? 14.807 -9.772 -11.625 1.00 98.81 387 ILE A CA 1
ATOM 3173 C C . ILE A 1 387 ? 15.724 -10.156 -10.477 1.00 98.81 387 ILE A C 1
ATOM 3175 O O . ILE A 1 387 ? 16.360 -9.289 -9.878 1.00 98.81 387 ILE A O 1
ATOM 3179 N N . ARG A 1 388 ? 15.842 -11.452 -10.190 1.00 98.50 388 ARG A N 1
ATOM 3180 C CA . ARG A 1 388 ? 16.864 -11.949 -9.268 1.00 98.50 388 ARG A CA 1
ATOM 3181 C C . ARG A 1 388 ? 18.227 -11.886 -9.943 1.00 98.50 388 ARG A C 1
ATOM 3183 O O . ARG A 1 388 ? 18.389 -12.385 -11.052 1.00 98.50 388 ARG A O 1
ATOM 3190 N N . SER A 1 389 ? 19.233 -11.362 -9.259 1.00 98.31 389 SER A N 1
ATOM 3191 C CA . SER A 1 389 ? 20.617 -11.487 -9.700 1.00 98.31 389 SER A CA 1
ATOM 3192 C C . SER A 1 389 ? 21.146 -12.896 -9.461 1.00 98.31 389 SER A C 1
ATOM 3194 O O . SER A 1 389 ? 21.217 -13.383 -8.332 1.00 98.31 389 SER A O 1
ATOM 3196 N N . ASN A 1 390 ? 21.498 -13.560 -10.557 1.00 97.56 390 ASN A N 1
ATOM 3197 C CA . ASN A 1 390 ? 22.241 -14.807 -10.593 1.00 97.56 390 ASN A CA 1
ATOM 3198 C C . ASN A 1 390 ? 22.975 -14.906 -11.944 1.00 97.56 390 ASN A C 1
ATOM 3200 O O . ASN A 1 390 ? 22.780 -14.080 -12.837 1.00 97.56 390 ASN A O 1
ATOM 3204 N N . GLU A 1 391 ? 23.812 -15.924 -12.123 1.00 97.81 391 GLU A N 1
ATOM 3205 C CA . GLU A 1 391 ? 24.581 -16.078 -13.366 1.00 97.81 391 GLU A CA 1
ATOM 3206 C C . GLU A 1 391 ? 23.694 -16.255 -14.613 1.00 97.81 391 GLU A C 1
ATOM 3208 O O . GLU A 1 391 ? 24.049 -15.784 -15.696 1.00 97.81 391 GLU A O 1
ATOM 3213 N N . LYS A 1 392 ? 22.504 -16.864 -14.479 1.00 97.88 392 LYS A N 1
ATOM 3214 C CA . LYS A 1 392 ? 21.560 -17.009 -15.598 1.00 97.88 392 LYS A CA 1
ATOM 3215 C C . LYS A 1 392 ? 21.006 -15.657 -16.030 1.00 97.88 392 LYS A C 1
ATOM 3217 O O . LYS A 1 392 ? 21.028 -15.357 -17.221 1.00 97.88 392 LYS A O 1
ATOM 3222 N N . THR A 1 393 ? 20.532 -14.834 -15.095 1.00 98.38 393 THR A N 1
ATOM 3223 C CA . THR A 1 393 ? 19.944 -13.523 -15.408 1.00 98.38 393 THR A CA 1
ATOM 3224 C C . THR A 1 393 ? 21.000 -12.530 -15.875 1.00 98.38 393 THR A C 1
ATOM 3226 O O . THR A 1 393 ? 20.767 -11.810 -16.846 1.00 98.38 393 THR A O 1
ATOM 3229 N N . LYS A 1 394 ? 22.207 -12.553 -15.296 1.00 98.50 394 LYS A N 1
ATOM 3230 C CA . LYS A 1 394 ? 23.348 -11.773 -15.801 1.00 98.50 394 LYS A CA 1
ATOM 3231 C C . LYS A 1 394 ? 23.668 -12.126 -17.252 1.00 98.50 394 LYS A C 1
ATOM 3233 O O . LYS A 1 394 ? 23.734 -11.236 -18.093 1.00 98.50 394 LYS A O 1
ATOM 3238 N N . LYS A 1 395 ? 23.790 -13.415 -17.582 1.00 97.88 395 LYS A N 1
ATOM 3239 C CA . LYS A 1 395 ? 24.003 -13.858 -18.968 1.00 97.88 395 LYS A CA 1
ATOM 3240 C C . LYS A 1 395 ? 22.815 -13.520 -19.876 1.00 97.88 395 LYS A C 1
ATOM 3242 O O . LYS A 1 395 ? 22.996 -13.167 -21.036 1.00 97.88 395 LYS A O 1
ATOM 3247 N N . PHE A 1 396 ? 21.590 -13.604 -19.362 1.00 97.69 396 PHE A N 1
ATOM 3248 C CA . PHE A 1 396 ? 20.380 -13.298 -20.122 1.00 97.69 396 PHE A CA 1
ATOM 3249 C C . PHE A 1 396 ? 20.331 -11.838 -20.583 1.00 97.69 396 PHE A C 1
ATOM 3251 O O . PHE A 1 396 ? 19.995 -11.586 -21.741 1.00 97.69 396 PHE A O 1
ATOM 3258 N N . PHE A 1 397 ? 20.673 -10.890 -19.707 1.00 97.31 397 PHE A N 1
ATOM 3259 C CA . PHE A 1 397 ? 20.681 -9.455 -20.020 1.00 97.31 397 PHE A CA 1
ATOM 3260 C C . PHE A 1 397 ? 21.993 -8.972 -20.653 1.00 97.31 397 PHE A C 1
ATOM 3262 O O . PHE A 1 397 ? 22.148 -7.785 -20.921 1.00 97.31 397 PHE A O 1
ATOM 3269 N N . GLU A 1 398 ? 22.939 -9.867 -20.933 1.00 94.94 398 GLU A N 1
ATOM 3270 C CA . GLU A 1 398 ? 24.135 -9.518 -21.690 1.00 94.94 398 GLU A CA 1
ATOM 3271 C C . GLU A 1 398 ? 23.769 -9.206 -23.149 1.00 94.94 398 GLU A C 1
ATOM 3273 O O . GLU A 1 398 ? 23.122 -10.001 -23.842 1.00 94.94 398 GLU A O 1
ATOM 3278 N N . PHE A 1 399 ? 24.161 -8.017 -23.607 1.00 91.31 399 PHE A N 1
ATOM 3279 C CA . PHE A 1 399 ? 23.882 -7.527 -24.950 1.00 91.31 399 PHE A CA 1
ATOM 3280 C C . PHE A 1 399 ? 25.142 -6.919 -25.563 1.00 91.31 399 PHE A C 1
ATOM 3282 O O . PHE A 1 399 ? 25.762 -6.025 -24.992 1.00 91.31 399 PHE A O 1
ATOM 3289 N N . ASP A 1 400 ? 25.498 -7.412 -26.747 1.00 86.56 400 ASP A N 1
ATOM 3290 C CA . ASP A 1 400 ? 26.544 -6.831 -27.579 1.00 86.56 400 ASP A CA 1
ATOM 3291 C C . ASP A 1 400 ? 25.943 -5.680 -28.384 1.00 86.56 400 ASP A C 1
ATOM 3293 O O . ASP A 1 400 ? 25.145 -5.904 -29.295 1.00 86.56 400 ASP A O 1
ATOM 3297 N N . ILE A 1 401 ? 26.348 -4.455 -28.051 1.00 82.44 401 ILE A N 1
ATOM 3298 C CA . ILE A 1 401 ? 25.876 -3.214 -28.678 1.00 82.44 401 ILE A CA 1
ATOM 3299 C C . ILE A 1 401 ? 26.103 -3.162 -30.196 1.00 82.44 401 ILE A C 1
ATOM 3301 O O . ILE A 1 401 ? 25.457 -2.370 -30.877 1.00 82.44 401 ILE A O 1
ATOM 3305 N N . ASN A 1 402 ? 26.990 -4.003 -30.739 1.00 81.62 402 ASN A N 1
ATOM 3306 C CA . ASN A 1 402 ? 27.244 -4.085 -32.178 1.00 81.62 402 ASN A CA 1
ATOM 3307 C C . ASN A 1 402 ? 26.226 -4.973 -32.913 1.00 81.62 402 ASN A C 1
ATOM 3309 O O . ASN A 1 402 ? 26.182 -4.975 -34.147 1.00 81.62 402 ASN A O 1
ATOM 3313 N N . LYS A 1 403 ? 25.409 -5.750 -32.190 1.00 82.44 403 LYS A N 1
ATOM 3314 C CA . LYS A 1 403 ? 24.381 -6.611 -32.785 1.00 82.44 403 LYS A CA 1
ATOM 3315 C C . LYS A 1 403 ? 23.078 -5.851 -32.976 1.00 82.44 403 LYS A C 1
ATOM 3317 O O . LYS A 1 403 ? 22.635 -5.095 -32.118 1.00 82.44 403 LYS A O 1
ATOM 3322 N N . LYS A 1 404 ? 22.417 -6.114 -34.106 1.00 81.81 404 LYS A N 1
ATOM 3323 C CA . LYS A 1 404 ? 21.074 -5.591 -34.364 1.00 81.81 404 LYS A CA 1
ATOM 3324 C C . LYS A 1 404 ? 20.052 -6.344 -33.522 1.00 81.81 404 LYS A C 1
ATOM 3326 O O . LYS A 1 404 ? 19.944 -7.562 -33.617 1.00 81.81 404 LYS A O 1
ATOM 3331 N N . GLU A 1 405 ? 19.261 -5.588 -32.780 1.00 89.00 405 GLU A N 1
ATOM 3332 C CA . GLU A 1 405 ? 18.089 -6.059 -32.051 1.00 89.00 405 GLU A CA 1
ATOM 3333 C C . GLU A 1 405 ? 16.895 -5.166 -32.407 1.00 89.00 405 GLU A C 1
ATOM 3335 O O . GLU A 1 405 ? 17.078 -4.034 -32.863 1.00 89.00 405 GLU A O 1
ATOM 3340 N N . ARG A 1 406 ? 15.663 -5.661 -32.258 1.00 88.44 406 ARG A N 1
ATOM 3341 C CA . ARG A 1 406 ? 14.465 -4.867 -32.592 1.00 88.44 406 ARG A CA 1
ATOM 3342 C C . ARG A 1 406 ? 14.087 -3.880 -31.493 1.00 88.44 406 ARG A C 1
ATOM 3344 O O . ARG A 1 406 ? 13.657 -2.773 -31.799 1.00 88.44 406 ARG A O 1
ATOM 3351 N N . ASN A 1 407 ? 14.145 -4.331 -30.246 1.00 92.50 407 ASN A N 1
ATOM 3352 C CA . ASN A 1 407 ? 13.905 -3.581 -29.013 1.00 92.50 407 ASN A CA 1
ATOM 3353 C C . ASN A 1 407 ? 14.077 -4.528 -27.819 1.00 92.50 407 ASN A C 1
ATOM 3355 O O . ASN A 1 407 ? 14.170 -5.749 -27.981 1.00 92.50 407 ASN A O 1
ATOM 3359 N N . ASP A 1 408 ? 14.049 -3.958 -26.622 1.00 94.38 408 ASP A N 1
ATOM 3360 C CA . ASP A 1 408 ? 14.102 -4.666 -25.345 1.00 94.38 408 ASP A CA 1
ATOM 3361 C C . ASP A 1 408 ? 13.017 -5.750 -25.205 1.00 94.38 408 ASP A C 1
ATOM 3363 O O . ASP A 1 408 ? 13.319 -6.872 -24.798 1.00 94.38 408 ASP A O 1
ATOM 3367 N N . GLN A 1 409 ? 11.766 -5.469 -25.583 1.00 95.06 409 GLN A N 1
ATOM 3368 C CA . GLN A 1 409 ? 10.675 -6.438 -25.445 1.00 95.06 409 GLN A CA 1
ATOM 3369 C C . GLN A 1 409 ? 10.870 -7.656 -26.353 1.00 95.06 409 GLN A C 1
ATOM 3371 O O . GLN A 1 409 ? 10.637 -8.791 -25.928 1.00 95.06 409 GLN A O 1
ATOM 3376 N N . HIS A 1 410 ? 11.329 -7.442 -27.587 1.00 94.75 410 HIS A N 1
ATOM 3377 C CA . HIS A 1 410 ? 11.672 -8.514 -28.519 1.00 94.75 410 HIS A CA 1
ATOM 3378 C C . HIS A 1 410 ? 12.877 -9.322 -28.025 1.00 94.75 410 HIS A C 1
ATOM 3380 O O . HIS A 1 410 ? 12.824 -10.551 -28.035 1.00 94.75 410 HIS A O 1
ATOM 3386 N N . PHE A 1 411 ? 13.915 -8.650 -27.523 1.00 95.56 411 PHE A N 1
ATOM 3387 C CA . PHE A 1 411 ? 15.096 -9.284 -26.937 1.00 95.56 411 PHE A CA 1
ATOM 3388 C C . PHE A 1 411 ? 14.739 -10.214 -25.771 1.00 95.56 411 PHE A C 1
ATOM 3390 O O . PHE A 1 411 ? 15.183 -11.365 -25.724 1.00 95.56 411 PHE A O 1
ATOM 3397 N N . VAL A 1 412 ? 13.908 -9.732 -24.840 1.00 96.50 412 VAL A N 1
ATOM 3398 C CA . VAL A 1 412 ? 13.476 -10.501 -23.665 1.00 96.50 412 VAL A CA 1
ATOM 3399 C C . VAL A 1 412 ? 12.567 -11.658 -24.084 1.00 96.50 412 VAL A C 1
ATOM 3401 O O . VAL A 1 412 ? 12.821 -12.801 -23.702 1.00 96.50 412 VAL A O 1
ATOM 3404 N N . ASN A 1 413 ? 11.547 -11.414 -24.916 1.00 96.38 413 ASN A N 1
ATOM 3405 C CA . ASN A 1 413 ? 10.633 -12.475 -25.354 1.00 96.38 413 ASN A CA 1
ATOM 3406 C C . ASN A 1 413 ? 11.331 -13.544 -26.208 1.00 96.38 413 ASN A C 1
ATOM 3408 O O . ASN A 1 413 ? 11.038 -14.728 -26.046 1.00 96.38 413 ASN A O 1
ATOM 3412 N N . GLY A 1 414 ? 12.283 -13.162 -27.066 1.00 94.94 414 GLY A N 1
ATOM 3413 C CA . GLY A 1 414 ? 13.034 -14.092 -27.915 1.00 94.94 414 GLY A CA 1
ATOM 3414 C C . GLY A 1 414 ? 13.860 -15.108 -27.122 1.00 94.94 414 GLY A C 1
ATOM 3415 O O . GLY A 1 414 ? 14.081 -16.228 -27.581 1.00 94.94 414 GLY A O 1
ATOM 3416 N N . LYS A 1 415 ? 14.257 -14.753 -25.896 1.00 94.69 415 LYS A N 1
ATOM 3417 C CA . LYS A 1 415 ? 15.054 -15.607 -25.006 1.00 94.69 415 LYS A CA 1
ATOM 3418 C C . LYS A 1 415 ? 14.295 -16.092 -23.776 1.00 94.69 415 LYS A C 1
ATOM 3420 O O . LYS A 1 415 ? 14.885 -16.783 -22.958 1.00 94.69 415 LYS A O 1
ATOM 3425 N N . ARG A 1 416 ? 13.001 -15.781 -23.629 1.00 94.25 416 ARG A N 1
ATOM 3426 C CA . ARG A 1 416 ? 12.226 -16.019 -22.391 1.00 94.25 416 ARG A CA 1
ATOM 3427 C C . ARG A 1 416 ? 12.290 -17.455 -21.857 1.00 94.25 416 ARG A C 1
ATOM 3429 O O . ARG A 1 416 ? 12.205 -17.659 -20.658 1.00 94.25 416 ARG A O 1
ATOM 3436 N N . HIS A 1 417 ? 12.491 -18.436 -22.737 1.00 94.94 417 HIS A N 1
ATOM 3437 C CA . HIS A 1 417 ? 12.648 -19.852 -22.391 1.00 94.94 417 HIS A CA 1
ATOM 3438 C C . HIS A 1 417 ? 13.940 -20.170 -21.612 1.00 94.94 417 HIS A C 1
ATOM 3440 O O . HIS A 1 417 ? 14.066 -21.257 -21.061 1.00 94.94 417 HIS A O 1
ATOM 3446 N N . CYS A 1 418 ? 14.914 -19.256 -21.582 1.00 96.81 418 CYS A N 1
ATOM 3447 C CA . CYS A 1 418 ? 16.168 -19.419 -20.845 1.00 96.81 418 CYS A CA 1
ATOM 3448 C C . CYS A 1 418 ? 16.033 -19.158 -19.336 1.00 96.81 418 CYS A C 1
ATOM 3450 O O . CYS A 1 418 ? 16.979 -19.443 -18.603 1.00 96.81 418 CYS A O 1
ATOM 3452 N N . LEU A 1 419 ? 14.915 -18.584 -18.884 1.00 97.62 419 LEU A N 1
ATOM 3453 C CA . LEU A 1 419 ? 14.676 -18.212 -17.491 1.00 97.62 419 LEU A CA 1
ATOM 3454 C C . LEU A 1 419 ? 13.370 -18.824 -16.983 1.00 97.62 419 LEU A C 1
ATOM 3456 O O . LEU A 1 419 ? 12.415 -19.002 -17.740 1.00 97.62 419 LEU A O 1
ATOM 3460 N N . ASN A 1 420 ? 13.305 -19.057 -15.676 1.00 98.06 420 ASN A N 1
ATOM 3461 C CA . ASN A 1 420 ? 12.053 -19.333 -14.984 1.00 98.06 420 ASN A CA 1
ATOM 3462 C C . ASN A 1 420 ? 11.328 -18.008 -14.718 1.00 98.06 420 ASN A C 1
ATOM 3464 O O . ASN A 1 420 ? 11.687 -17.261 -13.803 1.00 98.06 420 ASN A O 1
ATOM 3468 N N . ILE A 1 421 ? 10.328 -17.707 -15.548 1.00 97.94 421 ILE A N 1
ATOM 3469 C CA . ILE A 1 421 ? 9.607 -16.431 -15.524 1.00 97.94 421 ILE A CA 1
ATOM 3470 C C . ILE A 1 421 ? 8.182 -16.649 -15.030 1.00 97.94 421 ILE A C 1
ATOM 3472 O O . ILE A 1 421 ? 7.450 -17.467 -15.585 1.00 97.94 421 ILE A O 1
ATOM 3476 N N . GLU A 1 422 ? 7.775 -15.860 -14.041 1.00 97.94 422 GLU A N 1
ATOM 3477 C CA . GLU A 1 422 ? 6.383 -15.769 -13.607 1.00 97.94 422 GLU A CA 1
ATOM 3478 C C . GLU A 1 422 ? 5.789 -14.432 -14.069 1.00 97.94 422 GLU A C 1
ATOM 3480 O O . GLU A 1 422 ? 6.393 -13.366 -13.925 1.00 97.94 422 GLU A O 1
ATOM 3485 N N . LEU A 1 423 ? 4.607 -14.493 -14.685 1.00 97.62 423 LEU A N 1
ATOM 3486 C CA . LEU A 1 423 ? 3.901 -13.300 -15.140 1.00 97.62 423 LEU A CA 1
ATOM 3487 C C . LEU A 1 423 ? 3.088 -12.709 -13.993 1.00 97.62 423 LEU A C 1
ATOM 3489 O O . LEU A 1 423 ? 2.335 -13.417 -13.327 1.00 97.62 423 LEU A O 1
ATOM 3493 N N . LEU A 1 424 ? 3.222 -11.401 -13.802 1.00 97.62 424 LEU A N 1
ATOM 3494 C CA . LEU A 1 424 ? 2.517 -10.668 -12.760 1.00 97.62 424 LEU A CA 1
ATOM 3495 C C . LEU A 1 424 ? 0.996 -10.640 -13.024 1.00 97.62 424 LEU A C 1
ATOM 3497 O O . LEU A 1 424 ? 0.588 -10.552 -14.189 1.00 97.62 424 LEU A O 1
ATOM 3501 N N . PRO A 1 425 ? 0.153 -10.672 -11.971 1.00 94.69 425 PRO A N 1
ATOM 3502 C CA . PRO A 1 425 ? -1.300 -10.581 -12.112 1.00 94.69 425 PRO A CA 1
ATOM 3503 C C . PRO A 1 425 ? -1.731 -9.275 -12.785 1.00 94.69 425 PRO A C 1
ATOM 3505 O O . PRO A 1 425 ? -1.325 -8.188 -12.366 1.00 94.69 425 PRO A O 1
ATOM 3508 N N . GLU A 1 426 ? -2.581 -9.368 -13.805 1.00 91.94 426 GLU A N 1
ATOM 3509 C CA . GLU A 1 426 ? -2.988 -8.219 -14.624 1.00 91.94 426 GLU A CA 1
ATOM 3510 C C . GLU A 1 426 ? -3.863 -7.228 -13.864 1.00 91.94 426 GLU A C 1
ATOM 3512 O O . GLU A 1 426 ? -3.845 -6.043 -14.181 1.00 91.94 426 GLU A O 1
ATOM 3517 N N . GLU A 1 427 ? -4.610 -7.674 -12.849 1.00 90.94 427 GLU A N 1
ATOM 3518 C CA . GLU A 1 427 ? -5.408 -6.759 -12.033 1.00 90.94 427 GLU A CA 1
ATOM 3519 C C . GLU A 1 427 ? -4.540 -5.865 -11.136 1.00 90.94 427 GLU A C 1
ATOM 3521 O O . GLU A 1 427 ? -4.957 -4.754 -10.811 1.00 90.94 427 GLU A O 1
ATOM 3526 N N . LEU A 1 428 ? -3.339 -6.330 -10.762 1.00 92.94 428 LEU A N 1
ATOM 3527 C CA . LEU A 1 428 ? -2.405 -5.616 -9.883 1.00 92.94 428 LEU A CA 1
ATOM 3528 C C . LEU A 1 428 ? -1.320 -4.858 -10.661 1.00 92.94 428 LEU A C 1
ATOM 3530 O O . LEU A 1 428 ? -0.911 -3.776 -10.243 1.00 92.94 428 LEU A O 1
ATOM 3534 N N . PHE A 1 429 ? -0.873 -5.405 -11.795 1.00 96.88 429 PHE A N 1
ATOM 3535 C CA . PHE A 1 429 ? 0.188 -4.849 -12.642 1.00 96.88 429 PHE A CA 1
ATOM 3536 C C . PHE A 1 429 ? -0.265 -4.666 -14.105 1.00 96.88 429 PHE A C 1
ATOM 3538 O O . PHE A 1 429 ? 0.428 -5.117 -15.025 1.00 96.88 429 PHE A O 1
ATOM 3545 N N . PRO A 1 430 ? -1.418 -4.028 -14.372 1.00 95.06 430 PRO A N 1
ATOM 3546 C CA . PRO A 1 430 ? -1.977 -3.943 -15.714 1.00 95.06 430 PRO A CA 1
ATOM 3547 C C . PRO A 1 430 ? -1.055 -3.215 -16.698 1.00 95.06 430 PRO A C 1
ATOM 3549 O O . PRO A 1 430 ? -0.552 -2.119 -16.419 1.00 95.06 430 PRO A O 1
ATOM 3552 N N . ASN A 1 431 ? -0.916 -3.783 -17.901 1.00 95.06 431 ASN A N 1
ATOM 3553 C CA . ASN A 1 431 ? -0.518 -2.988 -19.058 1.00 95.06 431 ASN A CA 1
ATOM 3554 C C . ASN A 1 431 ? -1.662 -2.024 -19.446 1.00 95.06 431 ASN A C 1
ATOM 3556 O O . ASN A 1 431 ? -2.817 -2.175 -19.029 1.00 95.06 431 ASN A O 1
ATOM 3560 N N . GLY A 1 432 ? -1.361 -1.034 -20.276 1.00 93.12 432 GLY A N 1
ATOM 3561 C CA . GLY A 1 432 ? -2.306 0.001 -20.675 1.00 93.12 432 GLY A CA 1
ATOM 3562 C C . GLY A 1 432 ? -3.521 -0.575 -21.384 1.00 93.12 432 GLY A C 1
ATOM 3563 O O . GLY A 1 432 ? -4.651 -0.223 -21.052 1.00 93.12 432 GLY A O 1
ATOM 3564 N N . LYS A 1 433 ? -3.332 -1.532 -22.301 1.00 91.62 433 LYS A N 1
ATOM 3565 C CA . LYS A 1 433 ? -4.451 -2.144 -23.030 1.00 91.62 433 LYS A CA 1
ATOM 3566 C C . LYS A 1 433 ? -5.434 -2.853 -22.094 1.00 91.62 433 LYS A C 1
ATOM 3568 O O . LYS A 1 433 ? -6.644 -2.644 -22.240 1.00 91.62 433 LYS A O 1
ATOM 3573 N N . PHE A 1 434 ? -4.942 -3.644 -21.137 1.00 91.94 434 PHE A N 1
ATOM 3574 C CA . PHE A 1 434 ? -5.777 -4.275 -20.114 1.00 91.94 434 PHE A CA 1
ATOM 3575 C C . PHE A 1 434 ? -6.474 -3.210 -19.280 1.00 91.94 434 PHE A C 1
ATOM 3577 O O . PHE A 1 434 ? -7.702 -3.228 -19.180 1.00 91.94 434 PHE A O 1
ATOM 3584 N N . TYR A 1 435 ? -5.718 -2.234 -18.765 1.00 92.00 435 TYR A N 1
ATOM 3585 C CA . TYR A 1 435 ? -6.262 -1.161 -17.941 1.00 92.00 435 TYR A CA 1
ATOM 3586 C C . TYR A 1 435 ? -7.397 -0.430 -18.663 1.00 92.00 435 TYR A C 1
ATOM 3588 O O . TYR A 1 435 ? -8.502 -0.380 -18.142 1.00 92.00 435 TYR A O 1
ATOM 3596 N N . TYR A 1 436 ? -7.210 0.061 -19.889 1.00 88.25 436 TYR A N 1
ATOM 3597 C CA . TYR A 1 436 ? -8.252 0.803 -20.614 1.00 88.25 436 TYR A CA 1
ATOM 3598 C C . TYR A 1 436 ? -9.475 -0.061 -20.965 1.00 88.25 436 TYR A C 1
ATOM 3600 O O . TYR A 1 436 ? -10.608 0.425 -20.954 1.00 88.25 436 TYR A O 1
ATOM 3608 N N . THR A 1 437 ? -9.266 -1.348 -21.252 1.00 86.56 437 THR A N 1
ATOM 3609 C CA . THR A 1 437 ? -10.352 -2.261 -21.645 1.00 86.56 437 THR A CA 1
ATOM 3610 C C . THR A 1 437 ? -11.162 -2.758 -20.450 1.00 86.56 437 THR A C 1
ATOM 3612 O O . THR A 1 437 ? -12.372 -2.952 -20.562 1.00 86.56 437 THR A O 1
ATOM 3615 N N . ARG A 1 438 ? -10.507 -2.996 -19.310 1.00 82.31 438 ARG A N 1
ATOM 3616 C CA . ARG A 1 438 ? -11.126 -3.565 -18.107 1.00 82.31 438 ARG A CA 1
ATOM 3617 C C . ARG A 1 438 ? -11.567 -2.499 -17.116 1.00 82.31 438 ARG A C 1
ATOM 3619 O O . ARG A 1 438 ? -12.634 -2.671 -16.545 1.00 82.31 438 ARG A O 1
ATOM 3626 N N . SER A 1 439 ? -10.851 -1.379 -16.977 1.00 67.56 439 SER A N 1
ATOM 3627 C CA . SER A 1 439 ? -11.278 -0.262 -16.107 1.00 67.56 439 SER A CA 1
ATOM 3628 C C . SER A 1 439 ? -12.654 0.295 -16.480 1.00 67.56 439 SER A C 1
ATOM 3630 O O . SER A 1 439 ? -13.389 0.746 -15.609 1.00 67.56 439 SER A O 1
ATOM 3632 N N . SER A 1 440 ? -13.038 0.212 -17.759 1.00 59.06 440 SER A N 1
ATOM 3633 C CA . SER A 1 440 ? -14.371 0.600 -18.238 1.00 59.06 440 SER A CA 1
ATOM 3634 C C . SER A 1 440 ? -15.479 -0.400 -17.881 1.00 59.06 440 SER A C 1
ATOM 3636 O O . SER A 1 440 ? -16.653 -0.045 -17.932 1.00 59.06 440 SER A O 1
ATOM 3638 N N . LYS A 1 441 ? -15.129 -1.640 -17.512 1.00 59.09 441 LYS A N 1
ATOM 3639 C CA . LYS A 1 441 ? -16.068 -2.733 -17.198 1.00 59.09 441 LYS A CA 1
ATOM 3640 C C . LYS A 1 441 ? -16.105 -3.086 -15.710 1.00 59.09 441 LYS A C 1
ATOM 3642 O O . LYS A 1 441 ? -17.134 -3.523 -15.208 1.00 59.09 441 LYS A O 1
ATOM 3647 N N . THR A 1 442 ? -14.984 -2.920 -15.017 1.00 61.56 442 THR A N 1
ATOM 3648 C CA . THR A 1 442 ? -14.778 -3.280 -13.612 1.00 61.56 442 THR A CA 1
ATOM 3649 C C . THR A 1 442 ? -13.789 -2.310 -12.984 1.00 61.56 442 THR A C 1
ATOM 3651 O O . THR A 1 442 ? -12.760 -1.997 -13.581 1.00 61.56 442 THR A O 1
ATOM 3654 N N . LYS A 1 443 ? -14.061 -1.860 -11.758 1.00 64.25 443 LYS A N 1
ATOM 3655 C CA . LYS A 1 443 ? -13.139 -0.990 -11.025 1.00 64.25 443 LYS A CA 1
ATOM 3656 C C . LYS A 1 443 ? -11.931 -1.809 -10.553 1.00 64.25 443 LYS A C 1
ATOM 3658 O O . LYS A 1 443 ? -12.091 -2.699 -9.726 1.00 64.25 443 LYS A O 1
ATOM 3663 N N . LEU A 1 444 ? -10.756 -1.519 -11.111 1.00 76.75 444 LEU A N 1
ATOM 3664 C CA . LEU A 1 444 ? -9.474 -2.117 -10.723 1.00 76.75 444 LEU A CA 1
ATOM 3665 C C . LEU A 1 444 ? -8.846 -1.320 -9.567 1.00 76.75 444 LEU A C 1
ATOM 3667 O O . LEU A 1 444 ? -9.025 -0.101 -9.506 1.00 76.75 444 LEU A O 1
ATOM 3671 N N . ASP A 1 445 ? -8.086 -1.997 -8.704 1.00 80.50 445 ASP A N 1
ATOM 3672 C CA . ASP A 1 445 ? -7.250 -1.389 -7.653 1.00 80.50 445 ASP A CA 1
ATOM 3673 C C . ASP A 1 445 ? -5.786 -1.842 -7.819 1.00 80.50 445 ASP A C 1
ATOM 3675 O O . ASP A 1 445 ? -5.297 -2.685 -7.065 1.00 80.50 445 ASP A O 1
ATOM 3679 N N . PRO A 1 446 ? -5.115 -1.393 -8.895 1.00 91.31 446 PRO A N 1
ATOM 3680 C CA . PRO A 1 446 ? -3.792 -1.885 -9.243 1.00 91.31 446 PRO A CA 1
ATOM 3681 C C . PRO A 1 446 ? -2.704 -1.248 -8.373 1.00 91.31 446 PRO A C 1
ATOM 3683 O O . PRO A 1 446 ? -2.844 -0.112 -7.928 1.00 91.31 446 PRO A O 1
ATOM 3686 N N . TYR A 1 447 ? -1.571 -1.932 -8.214 1.00 94.44 447 TYR A N 1
ATOM 3687 C CA . TYR A 1 447 ? -0.389 -1.359 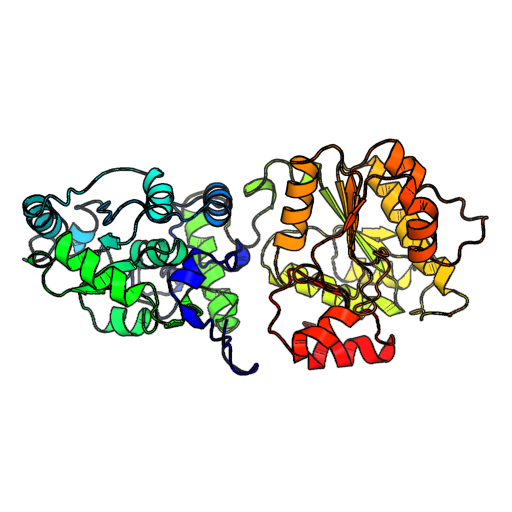-7.563 1.00 94.44 447 TYR A CA 1
ATOM 3688 C C . TYR A 1 447 ? 0.337 -0.357 -8.463 1.00 94.44 447 TYR A C 1
ATOM 3690 O O . TYR A 1 447 ? 0.918 0.618 -7.985 1.00 94.44 447 TYR A O 1
ATOM 3698 N N . LEU A 1 448 ? 0.286 -0.578 -9.777 1.00 96.44 448 LEU A N 1
ATOM 3699 C CA . LEU A 1 448 ? 0.800 0.343 -10.785 1.00 96.44 448 LEU A CA 1
ATOM 3700 C C . LEU A 1 448 ? -0.025 0.278 -12.069 1.00 96.44 448 LEU A C 1
ATOM 3702 O O . LEU A 1 448 ? -0.720 -0.696 -12.327 1.00 96.44 448 LEU A O 1
ATOM 3706 N N . ILE A 1 449 ? 0.063 1.307 -12.902 1.00 96.44 449 ILE A N 1
ATOM 3707 C CA . ILE A 1 449 ? -0.615 1.379 -14.197 1.00 96.44 449 ILE A CA 1
ATOM 3708 C C . ILE A 1 449 ? 0.415 1.769 -15.245 1.00 96.44 449 ILE A C 1
ATOM 3710 O O . ILE A 1 449 ? 1.002 2.847 -15.162 1.00 96.44 449 ILE A O 1
ATOM 3714 N N . HIS A 1 450 ? 0.614 0.927 -16.253 1.00 97.06 450 HIS A N 1
ATOM 3715 C CA . HIS A 1 450 ? 1.506 1.240 -17.365 1.00 97.06 450 HIS A CA 1
ATOM 3716 C C . HIS A 1 450 ? 0.735 1.946 -18.486 1.00 97.06 450 HIS A C 1
ATOM 3718 O O . HIS A 1 450 ? -0.188 1.374 -19.058 1.00 97.06 450 HIS A O 1
ATOM 3724 N N . PHE A 1 451 ? 1.105 3.183 -18.829 1.00 95.31 451 PHE A N 1
ATOM 3725 C CA . PHE A 1 451 ? 0.462 3.953 -19.903 1.00 95.31 451 PHE A CA 1
ATOM 3726 C C . PHE A 1 451 ? 1.046 3.660 -21.304 1.00 95.31 451 PHE A C 1
ATOM 3728 O O . PHE A 1 451 ? 1.201 4.564 -22.134 1.00 95.31 451 PHE A O 1
ATOM 3735 N N . ASN A 1 452 ? 1.319 2.382 -21.598 1.00 91.44 452 ASN A N 1
ATOM 3736 C CA . ASN A 1 452 ? 1.612 1.912 -22.955 1.00 91.44 452 ASN A CA 1
ATOM 3737 C C . ASN A 1 452 ? 0.324 1.721 -23.784 1.00 91.44 452 ASN A C 1
ATOM 3739 O O . ASN A 1 452 ? -0.788 1.894 -23.292 1.00 91.44 452 ASN A O 1
ATOM 3743 N N . PHE A 1 453 ? 0.462 1.411 -25.081 1.00 86.81 453 PHE A N 1
ATOM 3744 C CA . PHE A 1 453 ? -0.633 1.457 -26.078 1.00 86.81 453 PHE A CA 1
ATOM 3745 C C . PHE A 1 453 ? -1.246 2.852 -26.280 1.00 86.81 453 PHE A C 1
ATOM 3747 O O . PHE A 1 453 ? -2.382 2.992 -26.735 1.00 86.81 453 PHE A O 1
ATOM 3754 N N . VAL A 1 454 ? -0.471 3.891 -25.977 1.00 84.56 454 VAL A N 1
ATOM 3755 C CA . VAL A 1 454 ? -0.802 5.297 -26.208 1.00 84.56 454 VAL A CA 1
ATOM 3756 C C . VAL A 1 454 ? 0.392 5.945 -26.905 1.00 84.56 454 VAL A C 1
ATOM 3758 O O . VAL A 1 454 ? 1.537 5.698 -26.517 1.00 84.56 454 VAL A O 1
ATOM 3761 N N . LYS A 1 455 ? 0.140 6.746 -27.947 1.00 78.38 455 LYS A N 1
ATOM 3762 C CA . LYS A 1 455 ? 1.194 7.490 -28.659 1.00 78.38 455 LYS A CA 1
ATOM 3763 C C . LYS A 1 455 ? 1.849 8.513 -27.733 1.00 78.38 455 LYS A C 1
ATOM 3765 O O . LYS A 1 455 ? 1.199 8.984 -26.802 1.00 78.38 455 LYS A O 1
ATOM 3770 N N . SER A 1 456 ? 3.107 8.880 -27.988 1.00 73.25 456 SER A N 1
ATOM 3771 C CA . SER A 1 456 ? 3.905 9.712 -27.069 1.00 73.25 456 SER A CA 1
ATOM 3772 C C . SER A 1 456 ? 3.202 11.035 -26.726 1.00 73.25 456 SER A C 1
ATOM 3774 O O . SER A 1 456 ? 3.028 11.351 -25.547 1.00 73.25 456 SER A O 1
ATOM 3776 N N . HIS A 1 457 ? 2.682 11.739 -27.737 1.00 79.75 457 HIS A N 1
ATOM 3777 C CA . HIS A 1 457 ? 1.962 13.006 -27.565 1.00 79.75 457 HIS A CA 1
ATOM 3778 C C . HIS A 1 457 ? 0.624 12.867 -26.816 1.00 79.75 457 HIS A C 1
ATOM 3780 O O . HIS A 1 457 ? 0.185 13.813 -26.162 1.00 79.75 457 HIS A O 1
ATOM 3786 N N . ASP A 1 458 ? 0.008 11.683 -26.844 1.00 87.44 458 ASP A N 1
ATOM 3787 C CA . ASP A 1 458 ? -1.270 11.402 -26.186 1.00 87.44 458 ASP A CA 1
ATOM 3788 C C . ASP A 1 458 ? -1.106 10.870 -24.753 1.00 87.44 458 ASP A C 1
ATOM 3790 O O . ASP A 1 458 ? -2.087 10.827 -24.003 1.00 87.44 458 ASP A O 1
ATOM 3794 N N . LYS A 1 459 ? 0.111 10.494 -24.323 1.00 90.62 459 LYS A N 1
ATOM 3795 C CA . LYS A 1 459 ? 0.347 9.917 -22.984 1.00 90.62 459 LYS A CA 1
ATOM 3796 C C . LYS A 1 459 ? -0.059 10.870 -21.867 1.00 90.62 459 LYS A C 1
ATOM 3798 O O . LYS A 1 459 ? -0.820 10.483 -20.981 1.00 90.62 459 LYS A O 1
ATOM 3803 N N . ILE A 1 460 ? 0.391 12.125 -21.925 1.00 93.81 460 ILE A N 1
ATOM 3804 C CA . ILE A 1 460 ? 0.072 13.132 -20.902 1.00 93.81 460 ILE A CA 1
ATOM 3805 C C . ILE A 1 460 ? -1.439 13.432 -20.870 1.00 93.81 460 ILE A C 1
ATOM 3807 O O . ILE A 1 460 ? -2.026 13.336 -19.787 1.00 93.81 460 ILE A O 1
ATOM 3811 N N . PRO A 1 461 ? -2.116 13.738 -22.001 1.00 94.25 461 PRO A N 1
ATOM 3812 C CA . PRO A 1 461 ? -3.576 13.844 -22.033 1.00 94.25 461 PRO A CA 1
ATOM 3813 C C . PRO A 1 461 ? -4.287 12.615 -21.453 1.00 94.25 461 PRO A C 1
ATOM 3815 O O . PRO A 1 461 ? -5.221 12.758 -20.659 1.00 94.25 461 PRO A O 1
ATOM 3818 N N . LYS A 1 462 ? -3.821 11.402 -21.777 1.00 92.31 462 LYS A N 1
ATOM 3819 C CA . LYS A 1 462 ? -4.405 10.162 -21.257 1.00 92.31 462 LYS A CA 1
ATOM 3820 C C . LYS A 1 462 ? -4.241 10.052 -19.744 1.00 92.31 462 LYS A C 1
ATOM 3822 O O . LYS A 1 462 ? -5.232 9.786 -19.062 1.00 92.31 462 LYS A O 1
ATOM 3827 N N . MET A 1 463 ? -3.051 10.310 -19.204 1.00 93.50 463 MET A N 1
ATOM 3828 C CA . MET A 1 463 ? -2.811 10.338 -17.756 1.00 93.50 463 MET A CA 1
ATOM 3829 C C . MET A 1 463 ? -3.701 11.378 -17.067 1.00 93.50 463 MET A C 1
ATOM 3831 O O . MET A 1 463 ? -4.369 11.045 -16.090 1.00 93.50 463 MET A O 1
ATOM 3835 N N . LYS A 1 464 ? -3.803 12.599 -17.613 1.00 92.69 464 LYS A N 1
ATOM 3836 C CA . LYS A 1 464 ? -4.694 13.654 -17.097 1.00 92.69 464 LYS A CA 1
ATOM 3837 C C . LYS A 1 464 ? -6.156 13.212 -17.074 1.00 92.69 464 LYS A C 1
ATOM 3839 O O . LYS A 1 464 ? -6.795 13.319 -16.035 1.00 92.69 464 LYS A O 1
ATOM 3844 N N . SER A 1 465 ? -6.659 12.632 -18.166 1.00 90.62 465 SER A N 1
ATOM 3845 C CA . SER A 1 465 ? -8.043 12.131 -18.240 1.00 90.62 465 SER A CA 1
ATOM 3846 C C . SER A 1 465 ? -8.348 11.003 -17.243 1.00 90.62 465 SER A C 1
ATOM 3848 O O . SER A 1 465 ? -9.504 10.783 -16.902 1.00 90.62 465 SER A O 1
ATOM 3850 N N . ASN A 1 466 ? -7.316 10.306 -16.752 1.00 88.25 466 ASN A N 1
ATOM 3851 C CA . ASN A 1 466 ? -7.433 9.261 -15.734 1.00 88.25 466 ASN A CA 1
ATOM 3852 C C . ASN A 1 466 ? -7.094 9.763 -14.315 1.00 88.25 466 ASN A C 1
ATOM 3854 O O . ASN A 1 466 ? -7.011 8.953 -13.392 1.00 88.25 466 ASN A O 1
ATOM 3858 N N . ASN A 1 467 ? -6.880 11.073 -14.123 1.00 88.19 467 ASN A N 1
ATOM 3859 C CA . ASN A 1 467 ? -6.400 11.672 -12.870 1.00 88.19 467 ASN A CA 1
ATOM 3860 C C . ASN A 1 467 ? -5.067 11.072 -12.376 1.00 88.19 467 ASN A C 1
ATOM 3862 O O . ASN A 1 467 ? -4.839 10.954 -11.173 1.00 88.19 467 ASN A O 1
ATOM 3866 N N . LYS A 1 468 ? -4.204 10.664 -13.314 1.00 92.50 468 LYS A N 1
ATOM 3867 C CA . LYS A 1 468 ? -2.898 10.017 -13.089 1.00 92.50 468 LYS A CA 1
ATOM 3868 C C . LYS A 1 468 ? -1.705 10.897 -13.467 1.00 92.50 468 LYS A C 1
ATOM 3870 O O . LYS A 1 468 ? -0.577 10.421 -13.547 1.00 92.50 468 LYS A O 1
ATOM 3875 N N . TRP A 1 469 ? -1.960 12.177 -13.725 1.00 94.81 469 TRP A N 1
ATOM 3876 C CA . TRP A 1 469 ? -0.931 13.192 -13.913 1.00 94.81 469 TRP A CA 1
ATOM 3877 C C . TRP A 1 469 ? -0.831 14.044 -12.646 1.00 94.81 469 TRP A C 1
ATOM 3879 O O . TRP A 1 469 ? -1.806 14.681 -12.251 1.00 94.81 469 TRP A O 1
ATOM 3889 N N . TYR A 1 470 ? 0.325 14.015 -11.996 1.00 92.31 470 TYR A N 1
ATOM 3890 C CA . TY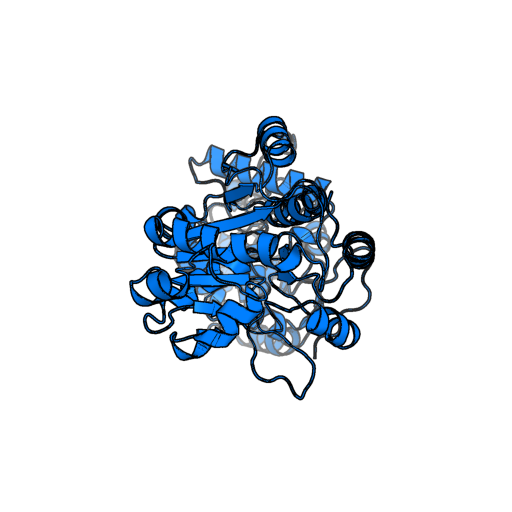R A 1 470 ? 0.555 14.528 -10.646 1.00 92.31 470 TYR A CA 1
ATOM 3891 C C . TYR A 1 470 ? 1.549 15.694 -10.581 1.00 92.31 470 TYR A C 1
ATOM 3893 O O . TYR A 1 470 ? 1.817 16.188 -9.479 1.00 92.31 470 TYR A O 1
ATOM 3901 N N . LEU A 1 471 ? 2.100 16.095 -11.732 1.00 92.44 471 LEU A N 1
ATOM 3902 C CA . LEU A 1 471 ? 2.954 17.273 -11.897 1.00 92.44 471 LEU A CA 1
ATOM 3903 C C . LEU A 1 471 ? 2.148 18.537 -12.173 1.00 92.44 471 LEU A C 1
ATOM 3905 O O . LEU A 1 471 ? 1.193 18.457 -12.987 1.00 92.44 471 LEU A O 1
#

InterPro domains:
  IPR005069 Nucleotide-diphospho-sugar transferase [PF03407] (278-459)
  IPR029044 Nucleotide-diphospho-sugar transferases [SSF53448] (248-452)
  IPR052636 UDP-D-xylose:L-fucose alpha-1,3-D-xylosyltransferase [PTHR47032] (193-471)

Organism: NCBI:txid1070528

Foldseek 3Di:
DDDFDDDDAFRFPKAALQCLLVDLPDDLLFFQEQLFDDVVNVQDGQGDDQAARTAYPLCFSQNVLVLSPDHLAAAAEEAAEDDQCQCCVPCNPPCDGSVNLQVLVVVQVHHYDHDRPCVLVVLSHHAEYEDEAGVYQRDNVCNSSQNSSHEYEHEDDPSVCVNCPQGRHHYDPDSNVDHRVVSVVVSVVRRRDMGGCLSRTLVSDPPVVSVSSQVSQQVVCVVVVHARSFQGEVCSNPNCCVQAEAAEEEDAQALLLLLVLQVLLVVVSRYDDQYAYEYQADVSQVVCVVVVRPRYDYPYNQDHHDDWQPGPCQASRQLVQLVVQLVCLVRHQKYKYAYSNKRFNGPCLSVVLVVVCVVDVQAQKEFEFPDDPPPGPRAGDRRIMMGGRDPLSSVLSDDDPVDDDSGPSRSCRVCVVSGRYDYDDCLARNEQVCCVVCCVVDPGDYRMYHQPPATSVCSQVVCVVVVSRRD